Protein AF-A0A067BPJ2-F1 (afdb_monomer_lite)

Structure (mmCIF, N/CA/C/O backbone):
data_AF-A0A067BPJ2-F1
#
_entry.id   AF-A0A067BPJ2-F1
#
loop_
_atom_site.group_PDB
_atom_site.id
_atom_site.type_symbol
_atom_site.label_atom_id
_atom_site.label_alt_id
_atom_site.label_comp_id
_atom_site.label_asym_id
_atom_site.label_entity_id
_atom_site.label_seq_id
_atom_site.pdbx_PDB_ins_code
_atom_site.Cartn_x
_atom_site.Cartn_y
_atom_site.Cartn_z
_atom_site.occupancy
_atom_site.B_iso_or_equiv
_atom_site.auth_seq_id
_atom_site.auth_comp_id
_atom_site.auth_asym_id
_atom_site.auth_atom_id
_atom_site.pdbx_PDB_model_num
ATOM 1 N N . MET A 1 1 ? -16.896 -6.925 24.422 1.00 65.56 1 MET A N 1
ATOM 2 C CA . MET A 1 1 ? -16.170 -6.504 23.205 1.00 65.56 1 MET A CA 1
ATOM 3 C C . MET A 1 1 ? -14.761 -6.100 23.603 1.00 65.56 1 MET A C 1
ATOM 5 O O . MET A 1 1 ? -14.587 -5.641 24.729 1.00 65.56 1 MET A O 1
ATOM 9 N N . ALA A 1 2 ? -13.773 -6.345 22.740 1.00 85.62 2 ALA A N 1
ATOM 10 C CA . ALA A 1 2 ? -12.389 -5.938 22.988 1.00 85.62 2 ALA A CA 1
ATOM 11 C C . ALA A 1 2 ? -12.271 -4.405 22.962 1.00 85.62 2 ALA A C 1
ATOM 13 O O . ALA A 1 2 ? -13.069 -3.739 22.304 1.00 85.62 2 ALA A O 1
ATOM 14 N N . LYS A 1 3 ? -11.310 -3.851 23.700 1.00 92.44 3 LYS A N 1
ATOM 15 C CA . LYS A 1 3 ? -11.030 -2.410 23.718 1.00 92.44 3 LYS A CA 1
ATOM 16 C C . LYS A 1 3 ? -10.079 -2.065 22.575 1.00 92.44 3 LYS A C 1
ATOM 18 O O . LYS A 1 3 ? -9.226 -2.886 22.261 1.00 92.44 3 LYS A O 1
ATOM 23 N N . LEU A 1 4 ? -10.219 -0.877 21.992 1.00 93.44 4 LEU A N 1
ATOM 24 C CA . LEU A 1 4 ? -9.221 -0.344 21.070 1.00 93.44 4 LEU A CA 1
ATOM 25 C C . LEU A 1 4 ? -8.041 0.224 21.866 1.00 93.44 4 LEU A C 1
ATO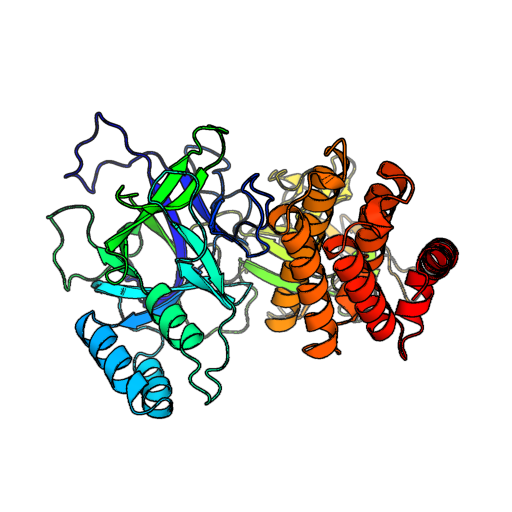M 27 O O . LEU A 1 4 ? -8.235 1.092 22.722 1.00 93.44 4 LEU A O 1
ATOM 31 N N . CYS A 1 5 ? -6.829 -0.217 21.548 1.00 93.81 5 CYS A N 1
ATOM 32 C CA . CYS A 1 5 ? -5.603 0.236 22.188 1.00 93.81 5 CYS A CA 1
ATOM 33 C C . CYS A 1 5 ? -4.574 0.766 21.179 1.00 93.81 5 CYS A C 1
ATOM 35 O O . CYS A 1 5 ? -4.564 0.420 19.998 1.00 93.81 5 CYS A O 1
ATOM 37 N N . VAL A 1 6 ? -3.652 1.596 21.669 1.00 92.06 6 VAL A N 1
ATOM 38 C CA . VAL A 1 6 ? -2.455 2.003 20.922 1.00 92.06 6 VAL A CA 1
ATOM 39 C C . VAL A 1 6 ? -1.639 0.764 20.547 1.00 92.06 6 VAL A C 1
ATOM 41 O O . VAL A 1 6 ? -1.330 -0.067 21.401 1.00 92.06 6 VAL A O 1
ATOM 44 N N . GLY A 1 7 ? -1.262 0.670 19.275 1.00 90.44 7 GLY A N 1
ATOM 45 C CA . GLY A 1 7 ? -0.545 -0.444 18.655 1.00 90.44 7 GLY A CA 1
ATOM 46 C C . GLY A 1 7 ? -1.424 -1.466 17.961 1.00 90.44 7 GLY A C 1
ATOM 47 O O . GLY A 1 7 ? -0.892 -2.264 17.191 1.00 90.44 7 GLY A O 1
ATOM 48 N N . ASP A 1 8 ? -2.734 -1.456 18.210 1.00 93.25 8 ASP A N 1
ATOM 49 C CA . ASP A 1 8 ? -3.635 -2.369 17.520 1.00 93.25 8 ASP A CA 1
ATOM 50 C C . ASP A 1 8 ? -3.660 -2.034 16.026 1.00 93.25 8 ASP A C 1
ATOM 52 O O . ASP A 1 8 ? -3.601 -0.867 15.616 1.00 93.25 8 ASP A O 1
ATOM 56 N N . LEU A 1 9 ? -3.743 -3.086 15.215 1.00 94.44 9 LEU A N 1
ATOM 57 C CA . LEU A 1 9 ? -3.986 -2.997 13.787 1.00 94.44 9 LEU A CA 1
ATOM 58 C C . LEU A 1 9 ? -5.490 -3.083 13.553 1.00 94.44 9 LEU A C 1
ATOM 60 O O . LEU A 1 9 ? -6.149 -4.037 13.981 1.00 94.44 9 LEU A O 1
ATOM 64 N N . VAL A 1 10 ? -6.026 -2.095 12.851 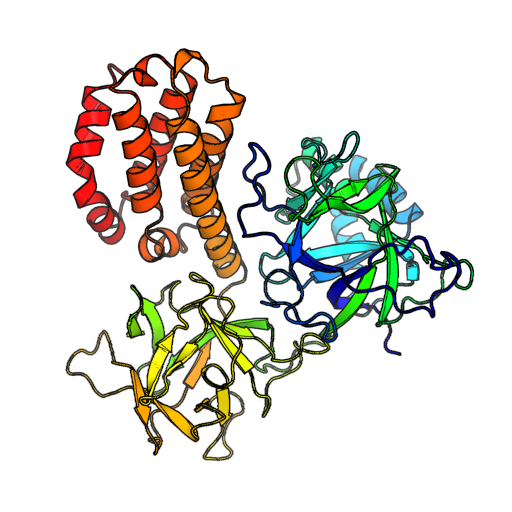1.00 95.44 10 VAL A N 1
ATOM 65 C CA . VAL A 1 10 ? -7.449 -1.951 12.568 1.00 95.44 10 VAL A CA 1
ATOM 66 C C . VAL A 1 10 ? -7.691 -1.702 11.089 1.00 95.44 10 VAL A C 1
ATOM 68 O O . VAL A 1 10 ? -6.866 -1.123 10.382 1.00 95.44 10 VAL A O 1
ATOM 71 N N . LEU A 1 11 ? -8.865 -2.126 10.645 1.00 95.44 11 LEU A N 1
ATOM 72 C CA . LEU A 1 11 ? -9.471 -1.731 9.386 1.00 95.44 11 LEU A CA 1
ATOM 73 C C . LEU A 1 11 ? -10.608 -0.756 9.702 1.00 95.44 11 LEU A C 1
ATOM 75 O O . LEU A 1 11 ? -11.270 -0.875 10.738 1.00 95.44 11 LEU A O 1
ATOM 79 N N . MET A 1 12 ? -10.863 0.192 8.807 1.00 95.00 12 MET A N 1
ATOM 80 C CA . MET A 1 12 ? -11.947 1.160 8.972 1.00 95.00 12 MET A CA 1
ATOM 81 C C . MET A 1 12 ? -12.941 1.020 7.830 1.00 95.00 12 MET A C 1
ATOM 83 O O . MET A 1 12 ? -12.583 1.247 6.679 1.00 95.00 12 MET A O 1
ATOM 87 N N . VAL A 1 13 ? -14.184 0.662 8.137 1.00 93.81 13 VAL A N 1
ATOM 88 C CA . VAL A 1 13 ? -15.243 0.489 7.137 1.00 93.81 13 VAL A CA 1
ATOM 89 C C . VAL A 1 13 ? -16.109 1.739 7.097 1.00 93.81 13 VAL A C 1
ATOM 91 O O . VAL A 1 13 ? -16.734 2.094 8.097 1.00 93.81 13 VAL A O 1
ATOM 94 N N . ALA A 1 14 ? -16.165 2.399 5.944 1.00 92.19 14 ALA A N 1
ATOM 95 C CA . ALA A 1 14 ? -17.092 3.492 5.700 1.00 92.19 14 ALA A CA 1
ATOM 96 C C . ALA A 1 14 ? -18.517 2.948 5.557 1.00 92.19 14 ALA A C 1
ATOM 98 O O . ALA A 1 14 ? -18.760 2.007 4.799 1.00 92.19 14 ALA A O 1
ATOM 99 N N . GLN A 1 15 ? -19.466 3.562 6.253 1.00 88.00 15 GLN A N 1
ATOM 100 C CA . GLN A 1 15 ? -20.883 3.220 6.190 1.00 88.00 15 GLN A CA 1
ATOM 101 C C . GLN A 1 15 ? -21.674 4.282 5.418 1.00 88.00 15 GLN A C 1
ATOM 103 O O . GLN A 1 15 ? -21.441 5.483 5.567 1.00 88.00 15 GLN A O 1
ATOM 108 N N . GLY A 1 16 ? -22.620 3.830 4.594 1.00 73.94 16 GLY A N 1
ATOM 109 C CA . GLY A 1 16 ? -23.449 4.684 3.752 1.00 73.94 16 GLY A CA 1
ATOM 110 C C . GLY A 1 16 ? -24.535 5.425 4.516 1.00 73.94 16 GLY A C 1
ATOM 111 O O . GLY A 1 16 ? -25.078 4.937 5.507 1.00 73.94 16 GLY A O 1
ATOM 112 N N . SER A 1 17 ? -24.882 6.613 4.028 1.00 64.12 17 SER A N 1
ATOM 113 C CA . SER A 1 17 ? -26.033 7.371 4.506 1.00 64.12 17 SER A CA 1
ATOM 114 C C . SER A 1 17 ? -27.289 6.931 3.752 1.00 64.12 17 SER A C 1
ATOM 116 O O . SER A 1 17 ? -27.482 7.267 2.586 1.00 64.12 17 SER A O 1
ATOM 118 N N . ASP A 1 18 ? -28.162 6.175 4.417 1.00 54.41 18 ASP A N 1
ATOM 119 C CA . ASP A 1 18 ? -29.531 5.986 3.939 1.00 54.41 18 ASP A CA 1
ATOM 120 C C . ASP A 1 18 ? -30.396 7.115 4.532 1.00 54.41 18 ASP A C 1
ATOM 122 O O . ASP A 1 18 ? -30.470 7.243 5.759 1.00 54.41 18 ASP A O 1
ATOM 126 N N . PRO A 1 19 ? -31.034 7.966 3.707 1.00 54.09 19 PRO A N 1
ATOM 127 C CA . PRO A 1 19 ? -31.885 9.055 4.188 1.00 54.09 19 PRO A CA 1
ATOM 128 C C . PRO A 1 19 ? -33.119 8.576 4.968 1.00 54.09 19 PRO A C 1
ATOM 130 O O . PRO A 1 19 ? -33.756 9.386 5.640 1.00 54.09 19 PRO A O 1
ATOM 133 N N . SER A 1 20 ? -33.472 7.290 4.888 1.00 50.31 20 SER A N 1
ATOM 134 C CA . SER A 1 20 ? -34.564 6.694 5.661 1.00 50.31 20 SER A CA 1
ATOM 135 C C . SER A 1 20 ? -34.155 6.247 7.073 1.00 50.31 20 SER A C 1
ATOM 137 O O . SER A 1 20 ? -35.021 5.869 7.862 1.00 50.31 20 SER A O 1
ATOM 139 N N . TRP A 1 21 ? -32.863 6.304 7.416 1.00 55.22 21 TRP A N 1
ATOM 140 C CA . TRP A 1 21 ? -32.337 5.759 8.669 1.00 55.22 21 TRP A CA 1
ATOM 141 C C . TRP A 1 21 ? -32.131 6.846 9.715 1.00 55.22 21 TRP A C 1
ATOM 143 O O . TRP A 1 21 ? -31.704 7.962 9.414 1.00 55.22 21 TRP A O 1
ATOM 153 N N . SER A 1 22 ? -32.428 6.514 10.974 1.00 52.69 22 SER A N 1
ATOM 154 C CA . SER A 1 22 ? -32.279 7.464 12.070 1.00 52.69 22 SER A CA 1
ATOM 155 C C . SER A 1 22 ? -30.794 7.736 12.340 1.00 52.69 22 SER A C 1
ATOM 157 O O . SER A 1 22 ? -30.064 6.811 12.705 1.00 52.69 22 SER A O 1
ATOM 159 N N . PRO A 1 23 ? -30.332 8.999 12.273 1.00 53.16 23 PRO A N 1
ATOM 160 C CA . PRO A 1 23 ? -28.966 9.358 12.656 1.00 53.16 23 PRO A CA 1
ATOM 161 C C . PRO A 1 23 ? -28.686 9.131 14.153 1.00 53.16 23 PRO A C 1
ATOM 163 O O . PRO A 1 23 ? -27.542 9.242 14.586 1.00 53.16 23 PRO A O 1
ATOM 166 N N . GLU A 1 24 ? -29.711 8.816 14.953 1.00 51.59 24 GLU A N 1
ATOM 167 C CA . GLU A 1 24 ? -29.613 8.607 16.399 1.00 51.59 24 GLU A CA 1
ATOM 168 C C . GLU A 1 24 ? -29.514 7.126 16.812 1.00 51.59 24 GLU A C 1
ATOM 170 O O . GLU A 1 24 ? -29.456 6.841 18.005 1.00 51.59 24 GLU A O 1
ATOM 175 N N . SER A 1 25 ? -29.469 6.169 15.875 1.00 53.94 25 SER A N 1
ATOM 176 C CA . SER A 1 25 ? -29.289 4.745 16.199 1.00 53.94 25 SER A CA 1
ATOM 177 C C . SER A 1 25 ? -27.874 4.267 15.862 1.00 53.94 25 SER A C 1
ATOM 179 O O . SER A 1 25 ? -27.391 4.381 14.731 1.00 53.94 25 SER A O 1
ATOM 181 N N . SER A 1 26 ? -27.167 3.723 16.858 1.00 52.44 26 SER A N 1
ATOM 182 C CA . SER A 1 26 ? -25.920 2.968 16.653 1.00 52.44 26 SER A CA 1
ATOM 183 C C . SER A 1 26 ? -26.180 1.497 16.334 1.00 52.44 26 SER A C 1
ATOM 185 O O . SER A 1 26 ? -25.237 0.776 16.036 1.00 52.44 26 SER A O 1
ATOM 187 N N . ALA A 1 27 ? -27.436 1.060 16.457 1.00 51.19 27 ALA A N 1
ATOM 188 C CA . ALA A 1 27 ? -27.854 -0.328 16.314 1.00 51.19 27 ALA A CA 1
ATOM 189 C C . ALA A 1 27 ? -28.312 -0.673 14.890 1.00 51.19 27 ALA A C 1
ATOM 191 O O . ALA A 1 27 ? -28.360 -1.853 14.553 1.00 51.19 27 ALA A O 1
ATOM 192 N N . ASP A 1 28 ? -28.613 0.330 14.059 1.00 56.03 28 ASP A N 1
ATOM 193 C CA . ASP A 1 28 ? -29.053 0.101 12.685 1.00 56.03 28 ASP A CA 1
ATOM 194 C C . ASP A 1 28 ? -27.810 -0.109 11.792 1.00 56.03 28 ASP A C 1
ATOM 196 O O . ASP A 1 28 ? -26.973 0.797 11.681 1.00 56.03 28 ASP A O 1
ATOM 200 N N . PRO A 1 29 ? -27.634 -1.293 11.168 1.00 60.53 29 PRO A N 1
ATOM 201 C CA . PRO A 1 29 ? -26.417 -1.651 10.434 1.00 60.53 29 PRO A CA 1
ATOM 202 C C . PRO A 1 29 ? -26.345 -0.954 9.072 1.00 60.53 29 PRO A C 1
ATOM 204 O O . PRO A 1 29 ? -26.826 -1.488 8.079 1.00 60.53 29 PRO A O 1
ATOM 207 N N . HIS A 1 30 ? -25.801 0.266 9.015 1.00 71.56 30 HIS A N 1
ATOM 208 C CA . HIS A 1 30 ? -25.725 1.008 7.753 1.00 71.56 30 HIS A CA 1
ATOM 209 C C . HIS A 1 30 ? -24.949 0.197 6.709 1.00 71.56 30 HIS A C 1
ATOM 211 O O . HIS A 1 30 ? -23.934 -0.415 7.063 1.00 71.56 30 HIS A O 1
ATOM 217 N N . PRO A 1 31 ? -25.384 0.192 5.434 1.00 79.12 31 PRO A N 1
ATOM 218 C CA . PRO A 1 31 ? -24.716 -0.591 4.407 1.00 79.12 31 PRO A CA 1
ATOM 219 C C . PRO A 1 31 ? -23.260 -0.140 4.298 1.00 79.12 31 PRO A C 1
ATOM 221 O O . PRO A 1 31 ? -22.969 1.054 4.185 1.00 79.12 31 PRO A O 1
ATOM 224 N N . ALA A 1 32 ? -22.341 -1.097 4.361 1.00 86.25 32 ALA A N 1
ATOM 225 C CA . ALA A 1 32 ? -20.928 -0.819 4.194 1.00 86.25 32 ALA A CA 1
ATOM 226 C C . ALA A 1 32 ? -20.654 -0.385 2.748 1.00 86.25 32 ALA A C 1
ATOM 228 O O . ALA A 1 32 ? -21.109 -1.016 1.795 1.00 86.25 32 ALA A O 1
ATOM 229 N N . ILE A 1 33 ? -19.912 0.708 2.594 1.00 86.88 33 ILE A N 1
ATOM 230 C CA . ILE A 1 33 ? -19.487 1.231 1.295 1.00 86.88 33 ILE A CA 1
ATOM 231 C C . ILE A 1 33 ? -18.161 0.576 0.882 1.00 86.88 33 ILE A C 1
ATOM 233 O O . ILE A 1 33 ? -17.977 0.196 -0.273 1.00 86.88 33 ILE A O 1
ATOM 237 N N . GLY A 1 34 ? -17.232 0.450 1.830 1.00 90.25 34 GLY A N 1
ATOM 238 C CA . GLY A 1 34 ? -15.894 -0.087 1.601 1.00 90.25 34 GLY A CA 1
ATOM 239 C C . GLY A 1 34 ? -14.925 0.288 2.716 1.00 90.25 34 GLY A C 1
ATOM 240 O O . GLY A 1 34 ? -15.320 0.875 3.725 1.00 90.25 34 GLY A O 1
ATOM 241 N N . PHE A 1 35 ? -13.656 -0.057 2.539 1.00 93.25 35 PHE A N 1
ATOM 242 C CA . PHE A 1 35 ? -12.605 0.147 3.532 1.00 93.25 35 PHE A CA 1
ATOM 243 C C . PHE A 1 35 ? -11.804 1.417 3.250 1.00 93.25 35 PHE A C 1
ATOM 245 O O . PHE A 1 35 ? -11.485 1.696 2.098 1.00 93.25 35 PHE A O 1
ATOM 252 N N . LEU A 1 36 ? -11.430 2.164 4.292 1.00 94.94 36 LEU A N 1
ATOM 253 C CA . LEU A 1 36 ? -10.378 3.173 4.185 1.00 94.94 36 LEU A CA 1
ATOM 254 C C . LEU A 1 36 ? -9.116 2.486 3.671 1.00 94.94 36 LEU A C 1
ATOM 256 O O . LEU A 1 36 ? -8.682 1.494 4.252 1.00 94.94 36 LEU A O 1
ATOM 260 N N . ALA A 1 37 ? -8.533 3.028 2.611 1.00 92.19 37 ALA A N 1
ATOM 261 C CA . ALA A 1 37 ? -7.400 2.410 1.954 1.00 92.19 37 ALA A CA 1
ATOM 262 C C . ALA A 1 37 ? -6.368 3.444 1.508 1.00 92.19 37 ALA A C 1
ATOM 264 O O . ALA A 1 37 ? -6.714 4.540 1.055 1.00 92.19 37 ALA A O 1
ATOM 265 N N . SER A 1 38 ? -5.090 3.074 1.591 1.00 88.44 38 SER A N 1
ATOM 266 C CA . SER A 1 38 ? -4.029 3.746 0.851 1.00 88.44 38 SER A CA 1
ATOM 267 C C . SER A 1 38 ? -4.191 3.428 -0.630 1.00 88.44 38 SER A C 1
ATOM 269 O O . SER A 1 38 ? -4.006 2.292 -1.062 1.00 88.44 38 SER A O 1
ATOM 271 N N . CYS A 1 39 ? -4.594 4.418 -1.421 1.00 72.75 39 CYS A N 1
ATOM 272 C CA . CYS A 1 39 ? -4.831 4.203 -2.839 1.00 72.75 39 CYS A CA 1
ATOM 273 C C . CYS A 1 39 ? -3.508 4.177 -3.602 1.00 72.75 39 CYS A C 1
ATOM 275 O O . CYS A 1 39 ? -2.926 5.213 -3.921 1.00 72.75 39 CYS A O 1
ATOM 277 N N . GLU A 1 40 ? -3.070 2.968 -3.946 1.00 58.44 40 GLU A N 1
ATOM 278 C CA . GLU A 1 40 ? -2.072 2.739 -4.998 1.00 58.44 40 GLU A CA 1
ATOM 279 C C . GLU A 1 40 ? -2.707 2.793 -6.395 1.00 58.44 40 GLU A C 1
ATOM 281 O O . GLU A 1 40 ? -2.031 3.017 -7.402 1.00 58.44 40 GLU A O 1
ATOM 286 N N . HIS A 1 41 ? -4.030 2.619 -6.461 1.00 41.66 41 HIS A N 1
ATOM 287 C CA . HIS A 1 41 ? -4.797 2.692 -7.690 1.00 41.66 41 HIS A CA 1
ATOM 288 C C . HIS A 1 41 ? -4.974 4.136 -8.155 1.00 41.66 41 HIS A C 1
ATOM 290 O O . HIS A 1 41 ? -5.285 5.050 -7.393 1.00 41.66 41 HIS A O 1
ATOM 296 N N . ALA A 1 42 ? -4.772 4.328 -9.455 1.00 35.09 42 ALA A N 1
ATOM 297 C CA . ALA A 1 42 ? -4.790 5.623 -10.099 1.00 35.09 42 ALA A CA 1
ATOM 298 C C . ALA A 1 42 ? -6.217 6.207 -10.129 1.00 35.09 42 ALA A C 1
ATOM 300 O O . ALA A 1 42 ? -6.925 6.100 -11.134 1.00 35.09 42 ALA A O 1
ATOM 301 N N . VAL A 1 43 ? -6.628 6.897 -9.066 1.00 39.50 43 VAL A N 1
ATOM 302 C CA . VAL A 1 43 ? -7.817 7.756 -9.100 1.00 39.50 43 VAL A CA 1
ATOM 303 C C . VAL A 1 43 ? -7.599 8.858 -10.144 1.00 39.50 43 VAL A C 1
ATOM 305 O O . VAL A 1 43 ? -6.542 9.492 -10.137 1.00 39.50 43 VAL A O 1
ATOM 308 N N . PRO A 1 44 ? -8.546 9.118 -11.065 1.00 40.31 44 PRO A N 1
ATOM 309 C CA . PRO A 1 44 ? -8.501 10.230 -12.012 1.00 40.31 44 PRO A CA 1
ATOM 310 C C . P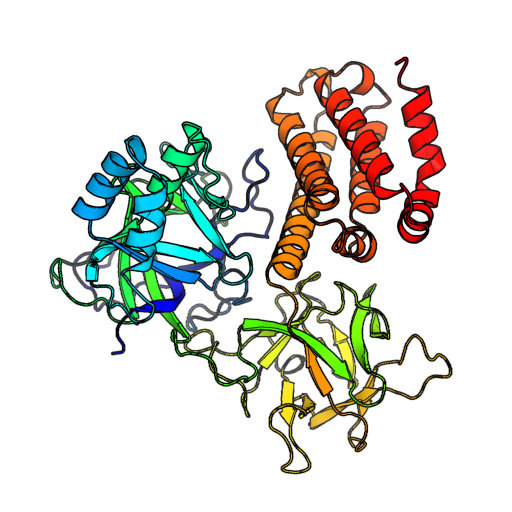RO A 1 44 ? -8.616 11.633 -11.436 1.00 40.31 44 PRO A C 1
ATOM 312 O O . PRO A 1 44 ? -9.187 12.512 -12.076 1.00 40.31 44 PRO A O 1
ATOM 315 N N . SER A 1 45 ? -8.018 11.866 -10.274 1.00 42.91 45 SER A N 1
ATOM 316 C CA . SER A 1 45 ? -7.893 13.190 -9.697 1.00 42.91 45 SER A CA 1
ATOM 317 C C . SER A 1 45 ? -6.542 13.811 -10.063 1.00 42.91 45 SER A C 1
ATOM 319 O O . SER A 1 45 ? -5.524 13.156 -10.271 1.00 42.91 45 SER A O 1
ATOM 321 N N . SER A 1 46 ? -6.599 15.116 -10.271 1.00 41.28 46 SER A N 1
ATOM 322 C CA . SER A 1 46 ? -5.613 15.971 -10.914 1.00 41.28 46 SER A CA 1
ATOM 323 C C . SER A 1 46 ? -4.299 16.113 -10.136 1.00 41.28 46 SER A C 1
ATOM 325 O O . SER A 1 46 ? -4.309 16.575 -8.996 1.00 41.28 46 SER A O 1
ATOM 327 N N . GLY A 1 47 ? -3.186 15.827 -10.818 1.00 48.69 47 GLY A N 1
ATOM 328 C CA . GLY A 1 47 ? -2.000 16.690 -10.813 1.00 48.69 47 GLY A CA 1
ATOM 329 C C . GLY A 1 47 ? -1.029 16.652 -9.632 1.00 48.69 47 GLY A C 1
ATOM 330 O O . GLY A 1 47 ? -0.219 17.569 -9.560 1.00 48.69 47 GLY A O 1
ATOM 331 N N . ILE A 1 48 ? -1.060 15.676 -8.713 1.00 47.28 48 ILE A N 1
ATOM 332 C CA . ILE A 1 48 ? -0.064 15.604 -7.622 1.00 47.28 48 ILE A CA 1
ATOM 333 C C . ILE A 1 48 ? 0.329 14.153 -7.303 1.00 47.28 48 ILE A C 1
ATOM 335 O O . ILE A 1 48 ? -0.500 13.247 -7.339 1.00 47.28 48 ILE A O 1
ATOM 339 N N . VAL A 1 49 ? 1.615 13.942 -7.003 1.00 53.62 49 VAL A N 1
ATOM 340 C CA . VAL A 1 49 ? 2.252 12.635 -6.764 1.00 53.62 49 VAL A CA 1
ATOM 341 C C . VAL A 1 49 ? 2.390 12.390 -5.259 1.00 53.62 49 VAL A C 1
ATOM 343 O O . VAL A 1 49 ? 3.487 12.277 -4.720 1.00 53.62 49 VAL A O 1
ATOM 346 N N . HIS A 1 50 ? 1.264 12.338 -4.557 1.00 65.31 50 HIS A N 1
ATOM 347 C CA . HIS A 1 50 ? 1.208 11.830 -3.188 1.00 65.31 50 HIS A CA 1
ATOM 348 C C . HIS A 1 50 ? 0.200 10.693 -3.137 1.00 65.31 50 HIS A C 1
ATOM 350 O O . HIS A 1 50 ? -0.832 10.739 -3.813 1.00 65.31 50 HIS A O 1
ATOM 356 N N . ARG A 1 51 ? 0.488 9.659 -2.342 1.00 76.25 51 ARG A N 1
ATOM 357 C CA . ARG A 1 51 ? -0.516 8.632 -2.069 1.00 76.25 51 ARG A CA 1
ATOM 358 C C . ARG A 1 51 ? -1.688 9.296 -1.365 1.00 76.25 51 ARG A C 1
ATOM 360 O O . ARG A 1 51 ? -1.506 9.965 -0.348 1.00 76.25 51 ARG A O 1
ATOM 367 N N . ALA A 1 52 ? -2.874 9.109 -1.922 1.00 82.38 52 ALA A N 1
ATOM 368 C CA . ALA A 1 52 ? -4.117 9.600 -1.355 1.00 82.38 52 ALA A CA 1
ATOM 369 C C . ALA A 1 52 ? -4.837 8.472 -0.614 1.00 82.38 52 ALA A C 1
ATOM 371 O O . ALA A 1 52 ? -4.641 7.290 -0.910 1.00 82.38 52 ALA A O 1
ATOM 372 N N . ALA A 1 53 ? -5.686 8.836 0.339 1.00 89.62 53 ALA A N 1
ATOM 373 C CA . ALA A 1 53 ? -6.657 7.905 0.885 1.00 89.62 53 ALA A CA 1
ATOM 374 C C . ALA A 1 53 ? -7.882 7.824 -0.031 1.00 89.62 53 ALA A C 1
ATOM 376 O O . ALA A 1 53 ? -8.346 8.825 -0.577 1.00 89.62 53 ALA A O 1
ATOM 377 N N . GLY A 1 54 ? -8.432 6.625 -0.158 1.00 89.31 54 GLY A N 1
ATOM 378 C CA . GLY A 1 54 ? -9.684 6.379 -0.862 1.00 89.31 54 GLY A CA 1
ATOM 379 C C . GLY A 1 54 ? -10.403 5.187 -0.258 1.00 89.31 54 GLY A C 1
ATOM 380 O O . GLY A 1 54 ? -10.110 4.790 0.874 1.00 89.31 54 GLY A O 1
ATOM 381 N N . VAL A 1 55 ? -11.365 4.648 -1.002 1.00 89.25 55 VAL A N 1
ATOM 382 C CA . VAL A 1 55 ? -12.202 3.543 -0.532 1.00 89.25 55 VAL A CA 1
ATOM 383 C C . VAL A 1 55 ? -11.938 2.283 -1.348 1.00 89.25 55 VAL A C 1
ATOM 385 O O . VAL A 1 55 ? -12.236 2.230 -2.541 1.00 89.25 55 VAL A O 1
ATOM 388 N N . GLU A 1 56 ? -11.422 1.249 -0.687 1.00 87.88 56 GLU A N 1
ATOM 389 C CA . GLU A 1 56 ? -11.317 -0.093 -1.251 1.00 87.88 56 GLU A CA 1
ATOM 390 C C . GLU A 1 56 ? -12.695 -0.762 -1.232 1.00 87.88 56 GLU A C 1
ATOM 392 O O . GLU A 1 56 ? -13.349 -0.884 -0.191 1.00 87.88 56 GLU A O 1
ATOM 397 N N . THR A 1 57 ? -13.159 -1.176 -2.409 1.00 82.94 57 THR A N 1
ATOM 398 C CA . THR A 1 57 ? -14.498 -1.747 -2.590 1.00 82.94 57 THR A CA 1
ATOM 399 C C . THR A 1 57 ? -14.620 -3.126 -1.950 1.00 82.94 57 THR A C 1
ATOM 401 O O . THR A 1 57 ? -13.696 -3.936 -2.041 1.00 82.94 57 THR A O 1
ATOM 404 N N . LEU A 1 58 ? -15.799 -3.426 -1.408 1.00 82.19 58 LEU A N 1
ATOM 405 C CA . LEU A 1 58 ? -16.138 -4.761 -0.917 1.00 82.19 58 LEU A CA 1
ATOM 406 C C . LEU A 1 58 ? -16.173 -5.780 -2.064 1.00 82.19 58 LEU A C 1
ATOM 408 O O . LEU A 1 58 ? -16.621 -5.472 -3.171 1.00 82.19 58 LEU A O 1
ATOM 412 N N . THR A 1 59 ? -15.737 -7.007 -1.788 1.00 73.94 59 THR A N 1
ATOM 413 C CA . THR A 1 59 ? -15.885 -8.139 -2.721 1.00 73.94 59 THR A CA 1
ATOM 414 C C . THR A 1 59 ? -17.338 -8.602 -2.824 1.00 73.94 59 THR A C 1
ATOM 416 O O . THR A 1 59 ? -17.796 -8.969 -3.906 1.00 73.94 59 THR A O 1
ATOM 419 N N . GLN A 1 60 ? -18.073 -8.550 -1.711 1.00 70.88 60 GLN A N 1
ATOM 420 C CA . GLN A 1 60 ? -19.490 -8.888 -1.605 1.00 70.88 60 GLN A CA 1
ATOM 421 C C . GLN A 1 60 ? -20.172 -7.901 -0.655 1.00 70.88 60 GLN A C 1
ATOM 423 O O . GLN A 1 60 ? -19.592 -7.500 0.345 1.00 70.88 60 GLN A O 1
ATOM 428 N N . THR A 1 61 ? -21.412 -7.506 -0.937 1.00 62.50 61 THR A N 1
ATOM 429 C CA . THR A 1 61 ? -22.130 -6.504 -0.124 1.00 62.50 61 THR A CA 1
ATOM 430 C C . THR A 1 61 ? -22.479 -7.013 1.282 1.00 62.50 61 THR A C 1
ATOM 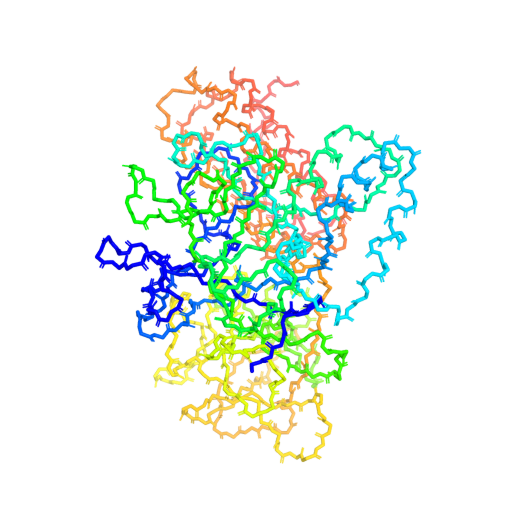432 O O . THR A 1 61 ? -22.631 -6.218 2.203 1.00 62.50 61 THR A O 1
ATOM 435 N N . GLU A 1 62 ? -22.592 -8.333 1.452 1.00 64.44 62 GLU A N 1
ATOM 436 C CA . GLU A 1 62 ? -22.978 -8.982 2.715 1.00 64.44 62 GLU A CA 1
ATOM 437 C C . GLU A 1 62 ? -21.777 -9.366 3.597 1.00 64.44 62 GLU A C 1
ATOM 439 O O . GLU A 1 62 ? -21.939 -9.564 4.801 1.00 64.44 62 GLU A O 1
ATOM 444 N N . ALA A 1 63 ? -20.570 -9.445 3.023 1.00 70.38 63 ALA A N 1
ATOM 445 C CA . ALA A 1 63 ? -19.346 -9.806 3.730 1.00 70.38 63 ALA A CA 1
ATOM 446 C C . ALA A 1 63 ? -18.379 -8.615 3.755 1.00 70.38 63 ALA A C 1
ATOM 448 O O . ALA A 1 63 ? -18.028 -8.059 2.716 1.00 70.38 63 ALA A O 1
ATOM 449 N N . LEU A 1 64 ? -17.926 -8.224 4.950 1.00 81.81 64 LEU A N 1
ATOM 450 C CA . LEU A 1 64 ? -16.931 -7.163 5.136 1.00 81.81 64 LEU A CA 1
ATOM 451 C C . LEU A 1 64 ? -15.534 -7.664 4.751 1.00 81.81 64 LEU A C 1
ATOM 453 O O . LEU A 1 64 ? -14.677 -7.847 5.610 1.00 81.81 64 LEU A O 1
ATOM 457 N N . GLU A 1 65 ? -15.324 -7.886 3.456 1.00 86.69 65 GLU A N 1
ATOM 458 C CA . GLU A 1 65 ? -14.083 -8.423 2.902 1.00 86.69 65 GLU A CA 1
ATOM 459 C C . GLU A 1 65 ? -13.581 -7.519 1.761 1.00 86.69 65 GLU A C 1
ATOM 461 O O . GLU A 1 65 ? -14.265 -7.395 0.731 1.00 86.69 65 GLU A O 1
ATOM 466 N N . PRO A 1 66 ? -12.416 -6.856 1.917 1.00 83.69 66 PRO A N 1
ATOM 467 C CA . PRO A 1 66 ? -11.805 -6.079 0.845 1.00 83.69 66 PRO A CA 1
ATOM 468 C C . PRO A 1 66 ? -11.222 -7.018 -0.218 1.00 83.69 66 PRO A C 1
ATOM 470 O O . PRO A 1 66 ? -10.999 -8.201 0.036 1.00 83.69 66 PRO A O 1
ATOM 473 N N . LYS A 1 67 ? -10.919 -6.503 -1.416 1.00 83.44 67 LYS A N 1
ATOM 474 C CA . LYS A 1 67 ? -10.217 -7.321 -2.427 1.00 83.44 67 LYS A CA 1
ATOM 475 C C . LYS A 1 67 ? -8.795 -7.662 -1.993 1.00 83.44 67 LYS A C 1
ATOM 477 O O . LYS A 1 67 ? -8.302 -8.724 -2.359 1.00 83.44 67 LYS A O 1
ATOM 482 N N . SER A 1 68 ? -8.166 -6.752 -1.252 1.00 86.50 68 SER A N 1
ATOM 483 C CA . SER A 1 68 ? -6.865 -6.909 -0.608 1.00 86.50 68 SER A CA 1
ATOM 484 C C . SER A 1 68 ? -6.868 -6.161 0.722 1.00 86.50 68 SER A C 1
ATOM 486 O O . SER A 1 68 ? -7.342 -5.026 0.813 1.00 86.50 68 SER A O 1
ATOM 488 N N . VAL A 1 69 ? -6.316 -6.785 1.762 1.00 88.94 69 VAL A N 1
ATOM 489 C CA . VAL A 1 69 ? -6.136 -6.130 3.066 1.00 88.94 69 VAL A CA 1
ATOM 490 C C . VAL A 1 69 ? -4.936 -5.187 3.076 1.00 88.94 69 VAL A C 1
ATOM 492 O O . VAL A 1 69 ? -4.929 -4.259 3.875 1.00 88.94 69 VAL A O 1
ATOM 495 N N . LEU A 1 70 ? -3.959 -5.370 2.178 1.00 88.06 70 LEU A N 1
ATOM 496 C CA . LEU A 1 70 ? -2.709 -4.603 2.164 1.00 88.06 70 LEU A CA 1
ATOM 497 C C . LEU A 1 70 ? -2.914 -3.085 2.241 1.00 88.06 70 LEU A C 1
ATOM 499 O O . LEU A 1 70 ? -2.336 -2.470 3.127 1.00 88.06 70 LEU A O 1
ATOM 503 N N . PRO A 1 71 ? -3.746 -2.441 1.406 1.00 90.12 71 PRO A N 1
ATOM 504 C CA . PRO A 1 71 ? -3.901 -0.993 1.499 1.00 90.12 71 PRO A CA 1
ATOM 505 C C . PRO A 1 71 ? -4.750 -0.546 2.703 1.00 90.12 71 PRO A C 1
ATOM 507 O O . PRO A 1 71 ? -4.832 0.650 2.976 1.00 90.12 71 PRO A O 1
ATOM 510 N N . CYS A 1 72 ? -5.417 -1.469 3.403 1.00 93.50 72 CYS A N 1
ATOM 511 C CA . CYS A 1 72 ? -6.494 -1.169 4.349 1.00 93.50 72 CYS A CA 1
ATOM 512 C C . CYS A 1 72 ? -6.081 -1.240 5.826 1.00 93.50 72 CYS A C 1
ATOM 514 O O . CYS A 1 72 ? -6.886 -0.889 6.690 1.00 93.50 72 CYS A O 1
ATOM 516 N N . VAL A 1 73 ? -4.875 -1.725 6.145 1.00 94.38 73 VAL A N 1
ATOM 517 C CA . VAL A 1 73 ? -4.449 -1.946 7.537 1.00 94.38 73 VAL A CA 1
ATOM 518 C C . VAL A 1 73 ? -3.782 -0.699 8.112 1.00 94.38 73 VAL A C 1
ATOM 520 O O . VAL A 1 73 ? -2.741 -0.242 7.632 1.00 94.38 73 VAL A O 1
ATOM 523 N N . PHE A 1 74 ? -4.346 -0.189 9.207 1.00 95.38 74 PHE A N 1
ATOM 524 C CA . PHE A 1 74 ? -3.827 0.963 9.940 1.00 95.38 74 PHE A CA 1
ATOM 525 C C . PHE A 1 74 ? -3.476 0.586 11.372 1.00 95.38 74 PHE A C 1
ATOM 527 O O . PHE A 1 74 ? -4.247 -0.071 12.065 1.00 95.38 74 PHE A O 1
ATOM 534 N N . ARG A 1 75 ? -2.325 1.055 11.844 1.00 94.06 75 ARG A N 1
ATOM 535 C CA . ARG A 1 75 ? -1.936 1.010 13.250 1.00 94.06 75 ARG A CA 1
ATOM 536 C C . ARG A 1 75 ? -2.428 2.267 13.958 1.00 94.06 75 ARG A C 1
ATOM 538 O O . ARG A 1 75 ? -2.206 3.379 13.467 1.00 94.06 75 ARG A O 1
ATOM 545 N N . VAL A 1 76 ? -3.026 2.103 15.137 1.00 94.12 76 VAL A N 1
ATOM 546 C CA . VAL A 1 76 ? -3.235 3.220 16.069 1.00 94.12 76 VAL A CA 1
ATOM 547 C C . VAL A 1 76 ? -1.895 3.549 16.715 1.00 94.12 76 VAL A C 1
ATOM 549 O O . VAL A 1 76 ? -1.482 2.915 17.677 1.00 94.12 76 VAL A O 1
ATOM 552 N N . GLU A 1 77 ? -1.182 4.516 16.156 1.00 90.19 77 GLU A N 1
ATOM 553 C CA . GLU A 1 77 ? 0.201 4.815 16.538 1.00 90.19 77 GLU A CA 1
ATOM 554 C C . GLU A 1 77 ? 0.295 5.537 17.882 1.00 90.19 77 GLU A C 1
ATOM 556 O O . GLU A 1 77 ? 1.212 5.300 18.660 1.00 90.19 77 GLU A O 1
ATOM 561 N N . ALA A 1 78 ? -0.636 6.453 18.146 1.00 87.75 78 ALA A N 1
ATOM 562 C CA . ALA A 1 78 ? -0.633 7.264 19.355 1.00 87.75 78 ALA A CA 1
ATOM 563 C C . ALA A 1 78 ? -2.037 7.782 19.676 1.00 87.75 78 ALA A C 1
ATOM 565 O O . ALA A 1 78 ? -2.876 7.917 18.781 1.00 87.75 78 ALA A O 1
ATOM 566 N N . VAL A 1 79 ? -2.262 8.121 20.950 1.00 90.44 79 VAL A N 1
ATOM 567 C CA . VAL A 1 79 ? -3.506 8.734 21.438 1.00 90.44 79 VAL A CA 1
ATOM 568 C C . VAL A 1 79 ? -3.222 9.895 22.393 1.00 90.44 79 VAL A C 1
ATOM 570 O O . VAL A 1 79 ? -2.482 9.749 23.363 1.00 90.44 79 VAL A O 1
ATOM 573 N N . LEU A 1 80 ? -3.832 11.057 22.186 1.00 88.31 80 LEU A N 1
ATOM 574 C CA . LEU A 1 80 ? -3.672 12.253 23.025 1.00 88.31 80 LEU A CA 1
ATOM 575 C C . LEU A 1 80 ? -5.029 12.871 23.371 1.00 88.31 80 LEU A C 1
ATOM 577 O O . LEU A 1 80 ? -5.997 12.705 22.636 1.00 88.31 80 LEU A O 1
ATOM 581 N N . ASN A 1 81 ? -5.110 13.591 24.492 1.00 88.12 81 ASN A N 1
ATOM 582 C CA . ASN A 1 81 ? -6.274 14.441 24.744 1.00 88.12 81 ASN A CA 1
ATOM 583 C C . ASN A 1 81 ? -6.171 15.714 23.890 1.00 88.12 81 ASN A C 1
ATOM 585 O O . ASN A 1 81 ? -5.079 16.097 23.458 1.00 88.12 81 ASN A O 1
ATOM 589 N N . LYS A 1 82 ? -7.293 16.404 23.671 1.00 84.25 82 LYS A N 1
ATOM 590 C CA . LYS A 1 82 ? -7.312 17.646 22.882 1.00 84.25 82 LYS A CA 1
ATOM 591 C C . LYS A 1 82 ? -6.438 18.728 23.507 1.00 84.25 82 LYS A C 1
ATOM 593 O O . LYS A 1 82 ? -5.701 19.403 22.791 1.00 84.25 82 LYS A O 1
ATOM 598 N N . GLU A 1 83 ? -6.484 18.873 24.834 1.00 83.44 83 GLU A N 1
ATOM 599 C CA . GLU A 1 83 ? -5.659 19.863 25.529 1.00 83.44 83 GLU A CA 1
ATOM 600 C C . GLU A 1 83 ? -4.173 19.527 25.411 1.00 83.44 83 GLU A C 1
ATOM 602 O O . GLU A 1 83 ? -3.356 20.431 25.248 1.00 83.44 83 GLU A O 1
ATOM 607 N N . ASP A 1 84 ? -3.827 18.235 25.431 1.00 80.44 84 ASP A N 1
ATOM 608 C CA . ASP A 1 84 ? -2.449 17.783 25.248 1.00 80.44 84 ASP A CA 1
ATOM 609 C C . ASP A 1 84 ? -1.945 18.108 23.840 1.00 80.44 84 ASP A C 1
ATOM 611 O O . ASP A 1 84 ? -0.806 18.531 23.711 1.00 80.44 84 ASP A O 1
ATOM 615 N N . ILE A 1 85 ? -2.775 18.005 22.794 1.00 79.19 85 ILE A N 1
ATOM 616 C CA . ILE A 1 85 ? -2.383 18.410 21.431 1.00 79.19 85 ILE A CA 1
ATOM 617 C C . ILE A 1 85 ? -2.060 19.902 21.364 1.00 79.19 85 ILE A C 1
ATOM 619 O O . ILE A 1 85 ? -1.049 20.283 20.775 1.00 79.19 85 ILE A O 1
ATOM 623 N N . VAL A 1 86 ? -2.889 20.750 21.981 1.00 79.62 86 VAL A N 1
ATOM 624 C CA . VAL A 1 86 ? -2.648 22.201 22.025 1.00 79.62 86 VAL A CA 1
ATOM 625 C C . VAL A 1 86 ? -1.407 22.514 22.859 1.00 79.62 86 VAL A C 1
ATOM 627 O O . VAL A 1 86 ? -0.573 23.318 22.441 1.00 79.62 86 VAL A O 1
ATOM 630 N N . ARG A 1 87 ? -1.247 21.864 24.020 1.00 75.44 87 ARG A N 1
ATOM 631 C CA . ARG A 1 87 ? -0.063 22.021 24.874 1.00 75.44 87 ARG A CA 1
ATOM 632 C C . ARG A 1 87 ? 1.200 21.619 24.126 1.00 75.44 87 ARG A C 1
ATOM 634 O O . ARG A 1 87 ? 2.159 22.382 24.124 1.00 75.44 87 ARG A O 1
ATOM 641 N N . VAL A 1 88 ? 1.172 20.466 23.468 1.00 72.69 88 VAL A N 1
ATOM 642 C CA . VAL A 1 88 ? 2.259 19.953 22.643 1.00 72.69 88 VAL A CA 1
ATOM 643 C C . VAL A 1 88 ? 2.568 20.912 21.500 1.00 72.69 88 VAL A C 1
ATOM 645 O O . VAL A 1 88 ? 3.734 21.219 21.288 1.00 72.69 88 VAL A O 1
ATOM 648 N N . ASP A 1 89 ? 1.575 21.433 20.778 1.00 73.44 89 ASP A N 1
ATOM 649 C CA . ASP A 1 89 ? 1.820 22.414 19.713 1.00 73.44 89 ASP A CA 1
ATOM 650 C C . ASP A 1 89 ? 2.506 23.681 20.251 1.00 73.44 89 ASP A C 1
ATOM 652 O O . ASP A 1 89 ? 3.436 24.214 19.642 1.00 73.44 89 ASP A O 1
ATOM 656 N N . LEU A 1 90 ? 2.096 24.142 21.435 1.00 72.00 90 LEU A N 1
ATOM 657 C CA . LEU A 1 90 ? 2.715 25.280 22.111 1.00 72.00 90 LEU A CA 1
ATOM 658 C C . LEU A 1 90 ? 4.132 24.962 22.611 1.00 72.00 90 LEU A C 1
ATOM 660 O O . LEU A 1 90 ? 5.033 25.777 22.425 1.00 72.00 90 LEU A O 1
ATOM 664 N N . GLN A 1 91 ? 4.366 23.787 23.197 1.00 67.62 91 GLN A N 1
ATOM 665 C CA . GLN A 1 91 ? 5.691 23.352 23.652 1.00 67.62 91 GLN A CA 1
ATOM 666 C C . GLN A 1 91 ? 6.636 23.058 22.485 1.00 67.62 91 GLN A C 1
ATOM 668 O O . GLN A 1 91 ? 7.810 23.396 22.576 1.00 67.62 91 GLN A O 1
ATOM 673 N N . ARG A 1 92 ? 6.139 22.560 21.347 1.00 63.97 92 ARG A N 1
ATOM 674 C CA . ARG A 1 92 ? 6.898 22.406 20.090 1.00 63.97 92 ARG A CA 1
ATOM 675 C C . ARG A 1 92 ? 7.458 23.723 19.571 1.00 63.97 92 ARG A C 1
ATOM 677 O O . ARG A 1 92 ? 8.477 23.727 18.880 1.00 63.97 92 ARG A O 1
ATOM 684 N N . LYS A 1 93 ? 6.817 24.850 19.894 1.00 62.16 93 LYS A N 1
ATOM 685 C CA . LYS A 1 93 ? 7.346 26.186 19.573 1.00 62.16 93 LYS A CA 1
ATOM 686 C C . LYS A 1 93 ? 8.561 26.549 20.434 1.00 62.16 93 LYS A C 1
ATOM 688 O O . LYS A 1 93 ? 9.277 27.473 20.063 1.00 62.16 93 LYS A O 1
ATOM 693 N N . LEU A 1 94 ? 8.799 25.831 21.535 1.00 59.25 94 LEU A N 1
ATOM 694 C CA . LEU A 1 94 ? 9.794 26.147 22.561 1.00 59.25 94 LEU A CA 1
ATOM 695 C C . LEU A 1 94 ? 10.913 25.088 22.685 1.00 59.25 94 LEU A C 1
ATOM 697 O O . LEU A 1 94 ? 12.067 25.480 22.821 1.00 59.25 94 LEU A O 1
ATOM 701 N N . ASP A 1 95 ? 10.614 23.783 22.605 1.00 62.94 95 ASP A N 1
ATOM 702 C CA . ASP A 1 95 ? 11.597 22.683 22.674 1.00 62.94 95 ASP A CA 1
ATOM 703 C C . ASP A 1 95 ? 11.104 21.424 21.925 1.00 62.94 95 ASP A C 1
ATOM 705 O O . ASP A 1 95 ? 10.057 20.856 22.237 1.00 62.94 95 ASP A O 1
ATOM 709 N N . SER A 1 96 ? 11.870 20.968 20.929 1.00 56.62 96 SER A N 1
ATOM 710 C CA . SER A 1 96 ? 11.535 19.809 20.087 1.00 56.62 96 SER A CA 1
ATOM 711 C C . SER A 1 96 ? 11.844 18.456 20.738 1.00 56.62 96 SER A C 1
ATOM 713 O O . SER A 1 96 ? 11.184 17.473 20.412 1.00 56.62 96 SER A O 1
ATOM 715 N N . ARG A 1 97 ? 12.795 18.385 21.681 1.00 57.31 97 ARG A N 1
ATOM 716 C CA . ARG A 1 97 ? 13.223 17.118 22.311 1.00 57.31 97 ARG A CA 1
ATOM 717 C C . ARG A 1 97 ? 12.321 16.687 23.463 1.00 57.31 97 ARG A C 1
ATOM 719 O O . ARG A 1 97 ? 12.215 15.500 23.756 1.00 57.31 97 ARG A O 1
ATOM 726 N N . ALA A 1 98 ? 11.646 17.637 24.107 1.00 54.50 98 ALA A N 1
ATOM 727 C CA . ALA A 1 98 ? 10.639 17.342 25.123 1.00 54.50 98 ALA A CA 1
ATOM 728 C C . ALA A 1 98 ? 9.442 16.559 24.540 1.00 54.50 98 ALA A C 1
ATOM 730 O O . ALA A 1 98 ? 8.890 15.691 25.214 1.00 54.50 98 ALA A O 1
ATOM 731 N N . LEU A 1 99 ? 9.104 16.806 23.268 1.00 55.09 99 LEU A N 1
ATOM 732 C CA . LEU A 1 99 ? 7.985 16.173 22.572 1.00 55.09 99 LEU A CA 1
ATOM 733 C C . LEU A 1 99 ? 8.174 14.675 22.327 1.00 55.09 99 LEU A C 1
ATOM 735 O O . LEU A 1 99 ? 7.246 13.903 22.552 1.00 55.09 99 LEU A O 1
ATOM 739 N N . GLU A 1 100 ? 9.338 14.267 21.815 1.00 55.47 100 GLU A N 1
ATOM 740 C CA . GLU A 1 100 ? 9.604 12.856 21.491 1.00 55.47 100 GLU A CA 1
ATOM 741 C C . GLU A 1 100 ? 9.455 11.983 22.740 1.00 55.47 100 GLU A C 1
ATOM 743 O O . GLU A 1 100 ? 8.873 10.901 22.687 1.00 55.47 100 GLU A O 1
ATOM 748 N N . ASN A 1 101 ? 9.878 12.518 23.886 1.00 55.91 101 ASN A N 1
ATOM 749 C CA . ASN A 1 101 ? 9.707 11.877 25.180 1.00 55.91 101 ASN A CA 1
ATOM 750 C C . ASN A 1 101 ? 8.230 11.819 25.603 1.00 55.91 101 ASN A C 1
ATOM 752 O O . ASN A 1 101 ? 7.781 10.781 26.073 1.00 55.91 101 ASN A O 1
ATOM 756 N N . GLU A 1 102 ? 7.454 12.890 25.414 1.00 54.62 102 GLU A N 1
ATOM 757 C CA . GLU A 1 102 ? 6.039 12.949 25.816 1.00 54.62 102 GLU A CA 1
ATOM 758 C C . GLU A 1 102 ? 5.126 12.077 24.932 1.00 54.62 102 GLU A C 1
ATOM 760 O O . GLU A 1 102 ? 4.212 11.422 25.433 1.00 54.62 102 GLU A O 1
ATOM 765 N N . MET A 1 103 ? 5.414 11.981 23.629 1.00 54.56 103 MET A N 1
ATOM 766 C CA . MET A 1 103 ? 4.745 11.036 22.726 1.00 54.56 103 MET A CA 1
ATOM 767 C C . MET A 1 103 ? 5.100 9.579 23.048 1.00 54.56 103 MET A C 1
ATOM 769 O O . MET A 1 103 ? 4.254 8.702 22.886 1.00 54.56 103 MET A O 1
ATOM 773 N N . ALA A 1 104 ? 6.307 9.320 23.559 1.00 53.31 104 ALA A N 1
ATOM 774 C CA . ALA A 1 104 ? 6.722 7.997 24.019 1.00 53.31 104 ALA A CA 1
ATOM 775 C C . ALA A 1 104 ? 6.071 7.571 25.355 1.00 53.31 104 ALA A C 1
ATOM 777 O O . ALA A 1 104 ? 6.113 6.390 25.699 1.00 53.31 104 ALA A O 1
ATOM 778 N N . TYR A 1 105 ? 5.446 8.490 26.109 1.00 46.56 105 TYR A N 1
ATOM 779 C CA . TYR A 1 105 ? 4.886 8.195 27.438 1.00 46.56 105 TYR A CA 1
ATOM 780 C C . TYR A 1 105 ? 3.570 7.399 27.421 1.00 46.56 105 TYR A C 1
ATOM 782 O O . TYR A 1 105 ? 3.218 6.797 28.437 1.00 46.56 105 TYR A O 1
ATOM 790 N N . LYS A 1 106 ? 2.845 7.344 26.296 1.00 61.91 106 LYS A N 1
ATOM 791 C CA . LYS A 1 106 ? 1.676 6.460 26.142 1.00 61.91 106 LYS A CA 1
ATOM 792 C C . LYS A 1 106 ? 2.078 5.226 25.348 1.00 61.91 106 LYS A C 1
ATOM 794 O O . LYS A 1 106 ? 1.942 5.180 24.131 1.00 61.91 106 LYS A O 1
ATOM 799 N N . GLY A 1 107 ? 2.626 4.251 26.069 1.00 69.12 107 GLY A N 1
ATOM 800 C CA . GLY A 1 107 ? 3.088 2.992 25.496 1.00 69.12 107 GLY A CA 1
ATOM 801 C C . GLY A 1 107 ? 1.975 2.201 24.804 1.00 69.12 107 GLY A C 1
ATOM 802 O O . GLY A 1 107 ? 0.779 2.427 25.030 1.00 69.12 107 GLY A O 1
ATOM 803 N N . TYR A 1 108 ? 2.390 1.245 23.973 1.00 78.81 108 TYR A N 1
ATOM 804 C CA . TYR A 1 108 ? 1.503 0.238 23.396 1.00 78.81 108 TYR A CA 1
ATOM 805 C C . TYR A 1 108 ? 0.598 -0.388 24.465 1.00 78.81 108 TYR A C 1
ATOM 807 O O . TYR A 1 108 ? 1.025 -0.623 25.596 1.00 78.81 108 TYR A O 1
ATOM 815 N N . GLY A 1 109 ? -0.666 -0.611 24.110 1.00 83.75 109 GLY A N 1
ATOM 816 C CA . GLY A 1 109 ? -1.703 -1.083 25.025 1.00 83.75 109 GLY A CA 1
ATOM 817 C C . GLY A 1 109 ? -2.494 0.016 25.739 1.00 83.75 109 GLY A C 1
ATOM 818 O O . GLY A 1 109 ? -3.449 -0.297 26.446 1.00 83.75 109 GLY A O 1
ATOM 819 N N . THR A 1 110 ? -2.161 1.298 25.542 1.00 89.94 110 THR A N 1
ATOM 820 C CA . THR A 1 110 ? -2.970 2.410 26.074 1.00 89.94 110 THR A CA 1
ATOM 821 C C . THR A 1 110 ? -4.363 2.423 25.439 1.00 89.94 110 THR A C 1
ATOM 823 O O . THR A 1 110 ? -4.481 2.522 24.221 1.00 89.94 110 THR A O 1
ATOM 826 N N . GLU A 1 111 ? -5.412 2.368 26.261 1.00 93.31 111 GLU A N 1
ATOM 827 C CA . GLU A 1 111 ? -6.812 2.369 25.811 1.00 93.31 111 GLU A CA 1
ATOM 828 C C . GLU A 1 111 ? -7.206 3.704 25.159 1.00 93.31 111 GLU A C 1
ATOM 830 O O . GLU A 1 111 ? -6.912 4.780 25.691 1.00 93.31 111 GLU A O 1
ATOM 835 N N . VAL A 1 112 ? -7.923 3.631 24.036 1.00 94.19 112 VAL A N 1
ATOM 836 C CA . VAL A 1 112 ? -8.497 4.792 23.347 1.00 94.19 112 VAL A CA 1
ATOM 837 C C . VAL A 1 112 ? -9.884 5.098 23.911 1.00 94.19 112 VAL A C 1
ATOM 839 O O . VAL A 1 112 ? -10.732 4.212 24.052 1.00 94.19 112 VAL A O 1
ATOM 842 N N . LYS A 1 113 ? -10.136 6.373 24.212 1.00 95.19 113 LYS A N 1
ATOM 843 C CA . LYS A 1 113 ? -11.429 6.867 24.698 1.00 95.19 113 LYS A CA 1
ATOM 844 C C . LYS A 1 113 ? -12.052 7.863 23.727 1.00 95.19 113 LYS A C 1
ATOM 846 O O . LYS A 1 113 ? -11.348 8.570 23.010 1.00 95.19 113 LYS A O 1
ATOM 851 N N . LEU A 1 114 ? -13.379 7.943 23.735 1.00 94.88 114 LEU A N 1
ATOM 852 C CA . LEU A 1 114 ? -14.121 8.954 22.987 1.00 94.88 114 LEU A CA 1
ATOM 853 C C . LEU A 1 114 ? -13.729 10.364 23.449 1.00 94.88 114 LEU A C 1
ATOM 855 O O . LEU A 1 114 ? -13.461 10.587 24.631 1.00 94.88 114 LEU A O 1
ATOM 859 N N . GLY A 1 115 ? -13.647 11.295 22.501 1.00 92.69 115 GLY A N 1
ATOM 860 C CA . GLY A 1 115 ? -13.158 12.659 22.710 1.00 92.69 115 GLY A CA 1
ATOM 861 C C . GLY A 1 115 ? -11.628 12.795 22.674 1.00 92.69 115 GLY A C 1
ATOM 862 O O . GLY A 1 115 ? -11.123 13.919 22.646 1.00 92.69 115 GLY A O 1
ATOM 863 N N . GLN A 1 116 ? -10.877 11.686 22.636 1.00 94.25 116 GLN A N 1
ATOM 864 C CA . GLN A 1 116 ? -9.429 11.709 22.413 1.00 94.25 116 GLN A CA 1
ATOM 865 C C . GLN A 1 116 ? -9.088 11.734 20.925 1.00 94.25 116 GLN A C 1
ATOM 867 O O . GLN A 1 116 ? -9.870 11.320 20.070 1.00 94.25 116 GLN A O 1
ATOM 872 N N . CYS A 1 117 ? -7.880 12.191 20.626 1.00 93.75 117 CYS A N 1
ATOM 873 C CA . CYS A 1 117 ? -7.331 12.242 19.286 1.00 93.75 117 CYS A CA 1
ATOM 874 C C . CYS A 1 117 ? -6.356 11.094 19.063 1.00 93.75 117 CYS A C 1
ATOM 876 O O . CYS A 1 117 ? -5.433 10.893 19.853 1.00 93.75 117 CYS A O 1
ATOM 878 N N . ILE A 1 118 ? -6.537 10.378 17.962 1.00 93.56 118 ILE A N 1
ATOM 879 C CA . ILE A 1 118 ? -5.657 9.302 17.520 1.00 93.56 118 ILE A CA 1
ATOM 880 C C . ILE A 1 118 ? -4.833 9.740 16.313 1.00 93.56 118 ILE A C 1
ATOM 882 O O . ILE A 1 118 ? -5.236 10.621 15.547 1.00 93.56 118 ILE A O 1
ATOM 886 N N . ARG A 1 119 ? -3.689 9.082 16.135 1.00 91.69 119 ARG A N 1
ATOM 887 C CA . ARG A 1 119 ? -2.887 9.143 14.913 1.00 91.69 119 ARG A CA 1
ATOM 888 C C . ARG A 1 119 ? -2.864 7.769 14.259 1.00 91.69 119 ARG A C 1
ATOM 890 O O . ARG A 1 119 ? -2.546 6.779 14.919 1.00 91.69 119 ARG A O 1
ATOM 897 N N . LEU A 1 120 ? -3.186 7.724 12.971 1.00 94.12 120 LEU A N 1
ATOM 898 C CA . LEU A 1 120 ? -3.237 6.493 12.186 1.00 94.12 120 LEU A CA 1
ATOM 899 C C . LEU A 1 120 ? -2.013 6.397 11.278 1.00 94.12 120 LEU A C 1
ATOM 901 O O . LEU A 1 120 ? -1.656 7.361 10.599 1.00 94.12 120 LEU A O 1
ATOM 905 N N . VAL A 1 121 ? -1.383 5.225 11.262 1.00 91.75 121 VAL A N 1
ATOM 906 C CA . VAL A 1 121 ? -0.230 4.923 10.406 1.00 91.75 121 VAL A CA 1
ATOM 907 C C . VAL A 1 121 ? -0.561 3.721 9.540 1.00 91.75 121 VAL A C 1
ATOM 909 O O . VAL A 1 121 ? -0.966 2.683 10.055 1.00 91.75 121 VAL A O 1
ATOM 912 N N . HIS A 1 122 ? -0.386 3.843 8.230 1.00 92.00 122 HIS A N 1
ATOM 913 C CA . HIS A 1 122 ? -0.549 2.723 7.314 1.00 92.00 122 HIS A CA 1
ATOM 914 C C . HIS A 1 122 ? 0.516 1.660 7.593 1.00 92.00 122 HIS A C 1
ATOM 916 O O . HIS A 1 122 ? 1.710 1.962 7.627 1.00 92.00 122 HIS A O 1
ATOM 922 N N . TYR A 1 123 ? 0.093 0.415 7.804 1.00 90.62 123 TYR A N 1
ATOM 923 C CA . TYR A 1 123 ? 0.951 -0.622 8.373 1.00 90.62 123 TYR A CA 1
ATOM 924 C C . TYR A 1 123 ? 2.155 -0.968 7.484 1.00 90.62 123 TYR A C 1
ATOM 926 O O . TYR A 1 123 ? 3.273 -1.060 7.990 1.00 90.62 123 TYR A O 1
ATOM 934 N N . HIS A 1 124 ? 1.963 -1.082 6.165 1.00 87.38 124 HIS A N 1
ATOM 935 C CA . HIS A 1 124 ? 3.023 -1.544 5.256 1.00 87.38 124 HIS A CA 1
ATOM 936 C C . HIS A 1 124 ? 3.968 -0.443 4.775 1.00 87.38 124 HIS A C 1
ATOM 938 O O . HIS A 1 124 ? 5.149 -0.702 4.562 1.00 87.38 124 HIS A O 1
ATOM 944 N N . THR A 1 125 ? 3.474 0.786 4.598 1.00 85.19 125 THR A N 1
ATOM 945 C CA . THR A 1 125 ? 4.323 1.917 4.173 1.00 85.19 125 THR A CA 1
ATOM 946 C C . THR A 1 125 ? 4.882 2.697 5.357 1.00 85.19 125 THR A C 1
ATOM 948 O O . THR A 1 125 ? 5.754 3.543 5.177 1.00 85.19 125 THR A O 1
ATOM 951 N N . ASN A 1 126 ? 4.374 2.433 6.564 1.00 85.88 126 ASN A N 1
ATOM 952 C CA . ASN A 1 126 ? 4.654 3.184 7.781 1.00 85.88 126 ASN A CA 1
ATOM 953 C C . ASN A 1 126 ? 4.391 4.696 7.641 1.00 85.88 126 ASN A C 1
ATOM 955 O O . ASN A 1 126 ? 4.933 5.485 8.408 1.00 85.88 126 ASN A O 1
ATOM 959 N N . GLN A 1 127 ? 3.572 5.111 6.670 1.00 86.00 127 GLN A N 1
ATOM 960 C CA . GLN A 1 127 ? 3.217 6.511 6.446 1.00 86.00 127 GLN A CA 1
ATOM 961 C C . GLN A 1 127 ? 2.026 6.920 7.309 1.00 86.00 127 GLN A C 1
ATOM 963 O O . GLN A 1 127 ? 1.097 6.142 7.532 1.00 86.00 127 GLN A O 1
ATOM 968 N N . VAL A 1 128 ? 2.044 8.160 7.778 1.00 88.50 128 VAL A N 1
ATOM 969 C CA . VAL A 1 128 ? 1.002 8.747 8.617 1.00 88.50 128 VAL A CA 1
ATOM 970 C C . VAL A 1 128 ? -0.138 9.252 7.733 1.00 88.50 128 VAL A C 1
ATOM 972 O O . VAL A 1 128 ? 0.113 9.927 6.737 1.00 88.50 128 VAL A O 1
ATOM 975 N N . LEU A 1 129 ? -1.382 8.952 8.110 1.00 92.25 129 LEU A N 1
ATOM 976 C CA . LEU A 1 129 ? -2.570 9.526 7.477 1.00 92.25 129 LEU A CA 1
ATOM 977 C C . LEU A 1 129 ? -2.699 11.007 7.868 1.00 92.25 129 LEU A C 1
ATOM 979 O O . LEU A 1 129 ? -2.756 11.321 9.059 1.00 92.25 129 LEU A O 1
ATOM 983 N N . CYS A 1 130 ? -2.775 11.911 6.893 1.00 90.31 130 CYS A N 1
ATOM 984 C CA . CYS A 1 130 ? -2.854 13.351 7.146 1.00 90.31 130 CYS A CA 1
ATOM 985 C C . CYS A 1 130 ? -3.781 14.092 6.175 1.00 90.31 130 CYS A C 1
ATOM 987 O O . CYS A 1 130 ? -4.082 13.634 5.070 1.00 90.31 130 CYS A O 1
ATOM 989 N N . ILE A 1 131 ? -4.246 15.266 6.601 1.00 90.19 131 ILE A N 1
ATOM 990 C CA . ILE A 1 131 ? -4.981 16.203 5.751 1.00 90.19 131 ILE A CA 1
ATOM 991 C C . ILE A 1 131 ? -3.980 16.971 4.893 1.00 90.19 131 ILE A C 1
ATOM 993 O O . ILE A 1 131 ? -3.148 17.709 5.412 1.00 90.19 131 ILE A O 1
ATOM 997 N N . ASN A 1 132 ? -4.101 16.854 3.574 1.00 83.81 132 ASN A N 1
ATOM 998 C CA . ASN A 1 132 ? -3.293 17.626 2.643 1.00 83.81 132 ASN A CA 1
ATOM 999 C C . ASN A 1 132 ? -4.001 18.941 2.296 1.00 83.81 132 ASN A C 1
ATOM 1001 O O . ASN A 1 132 ? -4.930 18.996 1.488 1.00 83.81 132 ASN A O 1
ATOM 1005 N N . VAL A 1 133 ? -3.533 20.016 2.919 1.00 77.75 133 VAL A N 1
ATOM 1006 C CA . VAL A 1 133 ? -4.126 21.362 2.846 1.00 77.75 133 VAL A CA 1
ATOM 1007 C C . VAL A 1 133 ? -3.824 22.078 1.534 1.00 77.75 133 VAL A C 1
ATOM 1009 O O . VAL A 1 133 ? -4.531 23.010 1.148 1.00 77.75 133 VAL A O 1
ATOM 1012 N N . ASN A 1 134 ? -2.790 21.621 0.830 1.00 74.31 134 ASN A N 1
ATOM 1013 C CA . ASN A 1 134 ? -2.397 22.159 -0.465 1.00 74.31 134 ASN A CA 1
ATOM 1014 C C . ASN A 1 134 ? -3.284 21.610 -1.591 1.00 74.31 134 ASN A C 1
ATOM 1016 O O . ASN A 1 134 ? -3.240 22.111 -2.715 1.00 74.31 134 ASN A O 1
ATOM 1020 N N . GLU A 1 135 ? -4.121 20.610 -1.291 1.00 74.56 135 GLU A N 1
ATOM 1021 C CA . GLU A 1 135 ? -4.923 19.896 -2.272 1.00 74.56 135 GLU A CA 1
ATOM 1022 C C . GLU A 1 135 ? -6.414 19.958 -1.982 1.00 74.56 135 GLU A C 1
ATOM 1024 O O . GLU A 1 135 ? -6.906 19.582 -0.916 1.00 74.56 135 GLU A O 1
ATOM 1029 N N . ARG A 1 136 ? -7.173 20.364 -3.001 1.00 80.75 136 ARG A N 1
ATOM 1030 C CA . ARG A 1 136 ? -8.632 20.294 -2.954 1.00 80.75 136 ARG A CA 1
ATOM 1031 C C . ARG A 1 136 ? -9.097 18.865 -3.209 1.00 80.75 136 ARG A C 1
ATOM 1033 O O . ARG A 1 136 ? -8.627 18.206 -4.135 1.00 80.75 136 ARG A O 1
ATOM 1040 N N . GLY A 1 137 ? -10.054 18.421 -2.403 1.00 79.00 137 GLY A N 1
ATOM 1041 C CA . GLY A 1 137 ? -10.791 17.187 -2.638 1.00 79.00 137 GLY A CA 1
ATOM 1042 C C . GLY A 1 137 ? -11.770 17.314 -3.808 1.00 79.00 137 GLY A C 1
ATOM 1043 O O . GLY A 1 137 ? -11.944 18.381 -4.401 1.00 79.00 137 GLY A O 1
ATOM 1044 N N . VAL A 1 138 ? -12.439 16.209 -4.134 1.00 79.81 138 VAL A N 1
ATOM 1045 C CA . VAL A 1 138 ? -13.349 16.116 -5.292 1.00 79.81 138 VAL A CA 1
ATOM 1046 C C . VAL A 1 138 ? -14.638 16.929 -5.166 1.00 79.81 138 VAL A C 1
ATOM 1048 O O . VAL A 1 138 ? -15.296 17.210 -6.170 1.00 79.81 138 VAL A O 1
ATOM 1051 N N . LYS A 1 139 ? -15.004 17.344 -3.949 1.00 83.44 139 LYS A N 1
ATOM 1052 C CA . LYS A 1 139 ? -16.136 18.240 -3.683 1.00 83.44 139 LYS A CA 1
ATOM 1053 C C . LYS A 1 139 ? -15.641 19.637 -3.305 1.00 83.44 139 LYS A C 1
ATOM 1055 O O . LYS A 1 139 ? -14.582 19.814 -2.701 1.00 83.44 139 LYS A O 1
ATOM 1060 N N . SER A 1 140 ? -16.442 20.657 -3.608 1.00 83.94 140 SER A N 1
ATOM 1061 C CA . SER A 1 140 ? -16.152 22.036 -3.200 1.00 83.94 140 SER A CA 1
ATOM 1062 C C . SER A 1 140 ? -15.941 22.138 -1.684 1.00 83.94 140 SER A C 1
ATOM 1064 O O . SER A 1 140 ? -16.708 21.567 -0.916 1.00 83.94 140 SER A O 1
ATOM 1066 N N . PHE A 1 141 ? -14.928 22.903 -1.263 1.00 84.44 141 PHE A N 1
ATOM 1067 C CA . PHE A 1 141 ? -14.561 23.122 0.148 1.00 84.44 141 PHE A CA 1
ATOM 1068 C C . PHE A 1 141 ? -14.143 21.864 0.928 1.00 84.44 141 PHE A C 1
ATOM 1070 O O . PHE A 1 141 ? -14.160 21.880 2.162 1.00 84.44 141 PHE A O 1
ATOM 1077 N N . THR A 1 142 ? -13.742 20.807 0.220 1.00 89.56 142 THR A N 1
ATOM 1078 C CA . THR A 1 142 ? -13.089 19.633 0.810 1.00 89.56 142 THR A CA 1
ATOM 1079 C C . THR A 1 142 ? -11.588 19.655 0.529 1.00 89.56 142 THR A C 1
ATOM 1081 O O . THR A 1 142 ? -11.155 20.227 -0.477 1.00 89.56 142 THR A O 1
ATOM 1084 N N . MET A 1 143 ? -10.797 19.059 1.420 1.00 89.81 143 MET A N 1
ATOM 1085 C CA . MET A 1 143 ? -9.348 18.866 1.255 1.00 89.81 143 MET A CA 1
ATOM 1086 C C . MET A 1 143 ? -9.048 17.382 1.067 1.00 89.81 143 MET A C 1
ATOM 1088 O O . MET A 1 143 ? -9.799 16.545 1.571 1.00 89.81 143 MET A O 1
ATOM 1092 N N . LYS A 1 144 ? -7.981 17.039 0.344 1.00 87.38 144 LYS A N 1
ATOM 1093 C CA . LYS A 1 144 ? -7.601 15.629 0.193 1.00 87.38 144 LYS A CA 1
ATOM 1094 C C . LYS A 1 144 ? -7.012 15.071 1.483 1.00 87.38 144 LYS A C 1
ATOM 1096 O O . LYS A 1 144 ? -6.420 15.795 2.281 1.00 87.38 144 LYS A O 1
ATOM 1101 N N . ILE A 1 145 ? -7.146 13.763 1.646 1.00 89.69 145 ILE A N 1
ATOM 1102 C CA . ILE A 1 145 ? -6.434 12.997 2.663 1.00 89.69 145 ILE A CA 1
ATOM 1103 C C . ILE A 1 145 ? -5.307 12.242 1.972 1.00 89.69 145 ILE A C 1
ATOM 1105 O O . ILE A 1 145 ? -5.517 11.638 0.919 1.00 89.69 145 ILE A O 1
ATOM 1109 N N . GLY A 1 146 ? -4.113 12.299 2.548 1.00 87.38 146 GLY A N 1
ATOM 1110 C CA . GLY A 1 146 ? -2.915 11.692 1.994 1.00 87.38 146 GLY A CA 1
ATOM 1111 C C . GLY A 1 146 ? -2.094 10.947 3.031 1.00 87.38 146 GLY A C 1
ATOM 1112 O O . GLY A 1 146 ? -2.493 10.796 4.188 1.00 87.38 146 GLY A O 1
ATOM 1113 N N . PHE A 1 147 ? -0.943 10.471 2.571 1.00 85.50 147 PHE A N 1
ATOM 1114 C CA . PHE A 1 147 ? 0.029 9.750 3.374 1.00 85.50 147 PHE A CA 1
ATOM 1115 C C . PHE A 1 147 ? 1.377 10.453 3.321 1.00 85.50 147 PHE A C 1
ATOM 1117 O O . PHE A 1 147 ? 1.924 10.679 2.240 1.00 85.50 147 PHE A O 1
ATOM 1124 N N . GLU A 1 148 ? 1.932 10.744 4.491 1.00 80.12 148 GLU A N 1
ATOM 1125 C CA . GLU A 1 148 ? 3.250 11.357 4.627 1.00 80.12 148 GLU A CA 1
ATOM 1126 C C . GLU A 1 148 ? 4.202 10.422 5.370 1.00 80.12 148 GLU A C 1
ATOM 1128 O O . GLU A 1 148 ? 3.838 9.768 6.352 1.00 80.12 148 GLU A O 1
ATOM 1133 N N . SER A 1 149 ? 5.446 10.336 4.898 1.00 73.69 149 SER A N 1
ATOM 1134 C CA . SER A 1 149 ? 6.474 9.570 5.598 1.00 73.69 149 SER A CA 1
ATOM 1135 C C . SER A 1 149 ? 6.714 10.184 6.977 1.00 73.69 149 SER A C 1
ATOM 1137 O O . SER A 1 149 ? 6.810 11.408 7.079 1.00 73.69 149 SER A O 1
ATOM 1139 N N . PRO A 1 150 ? 6.859 9.372 8.038 1.00 63.34 150 PRO A N 1
ATOM 1140 C CA . PRO A 1 150 ? 7.236 9.868 9.347 1.00 63.34 150 PRO A CA 1
ATOM 1141 C C . PRO A 1 150 ? 8.666 10.383 9.224 1.00 63.34 150 PRO A C 1
ATOM 1143 O O . PRO A 1 150 ? 9.630 9.627 9.315 1.00 63.34 150 PRO A O 1
ATOM 1146 N N . HIS A 1 151 ? 8.827 11.667 8.924 1.00 54.22 151 HIS A N 1
ATOM 1147 C CA . HIS A 1 151 ? 10.139 12.278 8.966 1.00 54.22 151 HIS A CA 1
ATOM 1148 C C . HIS A 1 151 ? 10.650 12.128 10.396 1.00 54.22 151 HIS A C 1
ATOM 1150 O O . HIS A 1 151 ? 9.947 12.469 11.353 1.00 54.22 151 HIS A O 1
ATOM 1156 N N . THR A 1 152 ? 11.878 11.619 10.550 1.00 39.69 152 THR A N 1
ATOM 1157 C CA . THR A 1 152 ? 12.658 11.920 11.750 1.00 39.69 152 THR A CA 1
ATOM 1158 C C . THR A 1 152 ? 12.562 13.420 11.927 1.00 39.69 152 THR A C 1
ATOM 1160 O O . THR A 1 152 ? 12.916 14.165 11.009 1.00 39.69 152 THR A O 1
ATOM 1163 N N . PHE A 1 153 ? 12.011 13.833 13.062 1.00 40.31 153 PHE A N 1
ATOM 1164 C CA . PHE A 1 153 ? 11.925 15.211 13.506 1.00 40.31 153 PHE A CA 1
ATOM 1165 C C . PHE A 1 153 ? 13.351 15.767 13.624 1.00 40.31 153 PHE A C 1
ATOM 1167 O O . PHE A 1 153 ? 13.931 15.866 14.700 1.00 40.31 153 PHE A O 1
ATOM 1174 N N . ASN A 1 154 ? 13.980 16.079 12.494 1.00 33.34 154 ASN A N 1
ATOM 1175 C CA . ASN A 1 154 ? 15.320 16.620 12.493 1.00 33.34 154 ASN A CA 1
ATOM 1176 C C . ASN A 1 154 ? 15.220 18.068 12.962 1.00 33.34 154 ASN A C 1
ATOM 1178 O O . ASN A 1 154 ? 14.444 18.855 12.433 1.00 33.34 154 ASN A O 1
ATOM 1182 N N . ALA A 1 155 ? 16.016 18.358 13.990 1.00 34.91 155 ALA A N 1
ATOM 1183 C CA . ALA A 1 155 ? 16.148 19.549 14.831 1.00 34.91 155 ALA A CA 1
ATOM 1184 C C . ALA A 1 155 ? 16.080 20.958 14.186 1.00 34.91 155 ALA A C 1
ATOM 1186 O O . ALA A 1 155 ? 16.227 21.946 14.903 1.00 34.91 155 ALA A O 1
ATOM 1187 N N . ALA A 1 156 ? 15.844 21.099 12.883 1.00 35.12 156 ALA A N 1
ATOM 1188 C CA . ALA A 1 156 ? 15.526 22.364 12.235 1.00 35.12 156 ALA A CA 1
ATOM 1189 C C . ALA A 1 156 ? 14.007 22.449 12.021 1.00 35.12 156 ALA A C 1
ATOM 1191 O O . ALA A 1 156 ? 13.453 21.899 11.075 1.00 35.12 156 ALA A O 1
ATOM 1192 N N . CYS A 1 157 ? 13.318 23.119 12.943 1.00 39.66 157 CYS A N 1
ATOM 1193 C CA . CYS A 1 157 ? 11.899 23.435 12.817 1.00 39.66 157 CYS A CA 1
ATOM 1194 C C . CYS A 1 157 ? 11.650 24.424 11.667 1.00 39.66 157 CYS A C 1
ATOM 1196 O O . CYS A 1 157 ? 11.489 25.620 11.908 1.00 39.66 157 CYS A O 1
ATOM 1198 N N . ASP A 1 158 ? 11.563 23.921 10.443 1.00 45.44 158 ASP A N 1
ATOM 1199 C CA . ASP A 1 158 ? 10.920 24.629 9.343 1.00 45.44 158 ASP A CA 1
ATOM 1200 C C . ASP A 1 158 ? 9.394 24.606 9.565 1.00 45.44 158 ASP A C 1
ATOM 1202 O O . ASP A 1 158 ? 8.806 23.582 9.926 1.00 45.44 158 ASP A O 1
ATOM 1206 N N . VAL A 1 159 ? 8.742 25.763 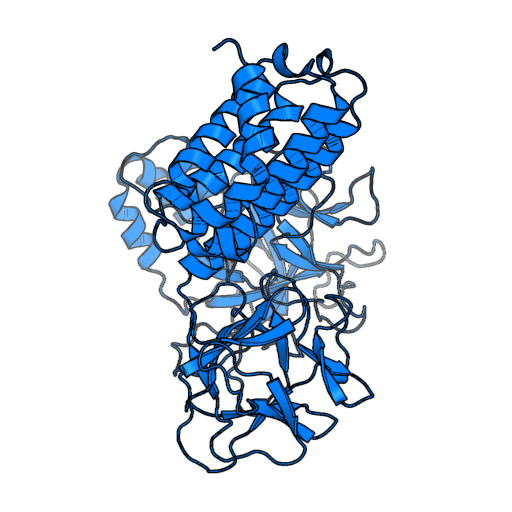9.404 1.00 48.56 159 VAL A N 1
ATOM 1207 C CA . VAL A 1 159 ? 7.289 25.971 9.607 1.00 48.56 159 VAL A CA 1
ATOM 1208 C C . VAL A 1 159 ? 6.406 24.885 8.947 1.00 48.56 159 VAL A C 1
ATOM 1210 O O . VAL A 1 159 ? 5.466 24.442 9.607 1.00 48.56 159 VAL A O 1
ATOM 1213 N N . PRO A 1 160 ? 6.721 24.360 7.744 1.00 48.06 160 PRO A N 1
ATOM 1214 C CA . PRO A 1 160 ? 5.974 23.262 7.119 1.00 48.06 160 PRO A CA 1
ATOM 1215 C C . PRO A 1 160 ? 5.871 21.978 7.962 1.00 48.06 160 PRO A C 1
ATOM 1217 O O . PRO A 1 160 ? 4.778 21.442 8.126 1.00 48.06 160 PRO A O 1
ATOM 1220 N N . ALA A 1 161 ? 6.963 21.522 8.590 1.00 49.66 161 ALA A N 1
ATOM 1221 C CA . ALA A 1 161 ? 6.960 20.299 9.408 1.00 49.66 161 ALA A CA 1
ATOM 1222 C C . ALA A 1 161 ? 6.163 20.464 10.720 1.00 49.66 161 ALA A C 1
ATOM 1224 O O . ALA A 1 161 ? 5.715 19.497 11.351 1.00 49.66 161 ALA A O 1
ATOM 1225 N N . ARG A 1 162 ? 5.976 21.714 11.167 1.00 56.44 162 ARG A N 1
ATOM 1226 C CA . ARG A 1 162 ? 5.129 22.030 12.325 1.00 56.44 162 ARG A CA 1
ATOM 1227 C C . ARG A 1 162 ? 3.661 21.837 11.989 1.00 56.44 162 ARG A C 1
ATOM 1229 O O . ARG A 1 162 ? 2.961 21.194 12.773 1.00 56.44 162 ARG A O 1
ATOM 1236 N N . GLU A 1 163 ? 3.242 22.364 10.841 1.00 60.25 163 GLU A N 1
ATOM 1237 C CA . GLU A 1 163 ? 1.865 22.299 10.365 1.00 60.25 163 GLU A CA 1
ATOM 1238 C C . GLU A 1 163 ? 1.455 20.853 10.048 1.00 60.25 163 GLU A C 1
ATOM 1240 O O . GLU A 1 163 ? 0.440 20.401 10.566 1.00 60.25 163 GLU A O 1
ATOM 1245 N N . GLN A 1 164 ? 2.295 20.077 9.368 1.00 66.25 164 GLN A N 1
ATOM 1246 C CA . GLN A 1 164 ? 1.982 18.685 9.006 1.00 66.25 164 GLN A CA 1
ATOM 1247 C C . GLN A 1 164 ? 1.636 17.781 10.202 1.00 66.25 164 GLN A C 1
ATOM 1249 O O . GLN A 1 164 ? 0.795 16.889 10.112 1.00 66.25 164 GLN A O 1
ATOM 1254 N N . TRP A 1 165 ? 2.229 18.027 11.374 1.00 74.25 165 TRP A N 1
ATOM 1255 C CA . TRP A 1 165 ? 1.945 17.220 12.564 1.00 74.25 165 TRP A CA 1
ATOM 1256 C C . TRP A 1 165 ? 0.499 17.364 13.047 1.00 74.25 165 TRP A C 1
ATOM 1258 O O . TRP A 1 165 ? -0.140 16.354 13.331 1.00 74.25 165 TRP A O 1
ATOM 1268 N N . LEU A 1 166 ? -0.036 18.589 13.126 1.00 80.25 166 LEU A N 1
ATOM 1269 C CA . LEU A 1 166 ? -1.429 18.805 13.542 1.00 80.25 166 LEU A CA 1
ATOM 1270 C C . LEU A 1 166 ? -2.418 18.232 12.519 1.00 80.25 166 LEU A C 1
ATOM 1272 O O . LEU A 1 166 ? -3.530 17.855 12.885 1.00 80.25 166 LEU A O 1
ATOM 1276 N N . ASP A 1 167 ? -2.000 18.140 11.258 1.00 86.44 167 ASP A N 1
ATOM 1277 C CA . ASP A 1 167 ? -2.826 17.653 10.152 1.00 86.44 167 ASP A CA 1
ATOM 1278 C C . ASP A 1 167 ? -3.018 16.126 10.189 1.00 86.44 167 ASP A C 1
ATOM 1280 O O . ASP A 1 167 ? -3.839 15.592 9.445 1.00 86.44 167 ASP A O 1
ATOM 1284 N N . SER A 1 168 ? -2.308 15.433 11.089 1.00 88.00 168 SER A N 1
ATOM 1285 C CA . SER A 1 168 ? -2.358 13.977 11.286 1.00 88.00 168 SER A CA 1
ATOM 1286 C C . SER A 1 168 ? -3.212 13.495 12.467 1.00 88.00 168 SER A C 1
ATOM 1288 O O . SER A 1 168 ? -3.367 12.288 12.663 1.00 88.00 168 SER A O 1
ATOM 1290 N N . TRP A 1 169 ? -3.756 14.411 13.277 1.00 91.81 169 TRP A N 1
ATOM 1291 C CA . TRP A 1 169 ? -4.542 14.053 14.462 1.00 91.81 169 TRP A CA 1
ATOM 1292 C C . TRP A 1 169 ? -6.038 14.116 14.192 1.00 91.81 169 TRP A C 1
ATOM 1294 O O . TRP A 1 169 ? -6.570 15.141 13.756 1.00 91.81 169 TRP A O 1
ATOM 1304 N N . LEU A 1 170 ? -6.722 13.021 14.523 1.00 95.38 170 LEU A N 1
ATOM 1305 C CA . LEU A 1 170 ? -8.159 12.873 14.344 1.00 95.38 170 LEU A CA 1
ATOM 1306 C C . LEU A 1 170 ? -8.814 12.523 15.676 1.00 95.38 170 LEU A C 1
ATOM 1308 O O . LEU A 1 170 ? -8.506 11.509 16.294 1.00 95.38 170 LEU A O 1
ATOM 1312 N N . GLU A 1 171 ? -9.724 13.376 16.116 1.00 95.94 171 GLU A N 1
ATOM 1313 C CA . GLU A 1 171 ? -10.580 13.152 17.269 1.00 95.94 171 GLU A CA 1
ATOM 1314 C C . GLU A 1 171 ? -11.591 12.041 16.982 1.00 95.94 171 GLU A C 1
ATOM 1316 O O . GLU A 1 171 ? -12.290 12.080 15.967 1.00 95.94 171 GLU A O 1
ATOM 1321 N N . VAL A 1 172 ? -11.698 11.082 17.901 1.00 96.00 172 VAL A N 1
ATOM 1322 C CA . VAL A 1 172 ? -12.675 9.996 17.847 1.00 96.00 172 VAL A CA 1
ATOM 1323 C C . VAL A 1 172 ? -13.960 10.439 18.541 1.00 96.00 172 VAL A C 1
ATOM 1325 O O . VAL A 1 172 ? -14.003 10.582 19.762 1.00 96.00 172 VAL A O 1
ATOM 1328 N N . GLN A 1 173 ? -15.020 10.640 17.763 1.00 93.88 173 GLN A N 1
ATOM 1329 C CA . GLN A 1 173 ? -16.326 11.085 18.250 1.00 93.88 173 GLN A CA 1
ATOM 1330 C C . GLN A 1 173 ? -17.371 9.976 18.132 1.00 93.88 173 GLN A C 1
ATOM 1332 O O . GLN A 1 173 ? -17.396 9.223 17.155 1.00 93.88 173 GLN A O 1
ATOM 1337 N N . ALA A 1 174 ? -18.290 9.911 19.096 1.00 88.38 174 ALA A N 1
ATOM 1338 C CA . ALA A 1 174 ? -19.451 9.044 18.980 1.00 88.38 174 ALA A CA 1
ATOM 1339 C C . ALA A 1 174 ? -20.414 9.593 17.910 1.00 88.38 174 ALA A C 1
ATOM 1341 O O . ALA A 1 174 ? -20.692 10.796 17.887 1.00 88.38 174 ALA A O 1
ATOM 1342 N N . PRO A 1 175 ? -20.973 8.742 17.035 1.00 79.12 175 PRO A N 1
ATOM 1343 C CA . PRO A 1 175 ? -21.978 9.170 16.071 1.00 79.12 175 PRO A CA 1
ATOM 1344 C C . PRO A 1 175 ? -23.325 9.466 16.735 1.00 79.12 175 PRO A C 1
ATOM 1346 O O . PRO A 1 175 ? -24.115 10.239 16.201 1.00 79.12 175 PRO A O 1
ATOM 1349 N N . VAL A 1 176 ? -23.571 8.877 17.908 1.00 73.19 176 VAL A N 1
ATOM 1350 C CA . VAL A 1 176 ? -24.845 8.914 18.627 1.00 73.19 176 VAL A CA 1
ATOM 1351 C C . VAL A 1 176 ? -24.621 9.381 20.064 1.00 73.19 176 VAL A C 1
ATOM 1353 O O . VAL A 1 176 ? -23.613 9.052 20.682 1.00 73.19 176 VAL A O 1
ATOM 1356 N N . LYS A 1 177 ? -25.601 10.102 20.622 1.00 69.69 177 LYS A N 1
ATOM 1357 C CA . LYS A 1 177 ? -25.575 10.692 21.976 1.00 69.69 177 LYS A CA 1
ATOM 1358 C C . LYS A 1 177 ? -25.580 9.677 23.135 1.00 69.69 177 LYS A C 1
ATOM 1360 O O . LYS A 1 177 ? -25.572 10.089 24.290 1.00 69.69 177 LYS A O 1
ATOM 1365 N N . THR A 1 178 ? -25.662 8.375 22.858 1.00 73.00 178 THR A N 1
ATOM 1366 C CA . THR A 1 178 ? -25.707 7.317 23.886 1.00 73.00 178 THR A CA 1
ATOM 1367 C C . THR A 1 178 ? -24.353 7.045 24.528 1.00 73.00 178 THR A C 1
ATOM 1369 O O . THR A 1 178 ? -24.314 6.466 25.609 1.00 73.00 178 THR A O 1
ATOM 1372 N N . LYS A 1 179 ? -23.263 7.460 23.877 1.00 81.69 179 LYS A N 1
ATOM 1373 C CA . LYS A 1 179 ? -21.908 7.428 24.427 1.00 81.69 179 LYS A CA 1
ATOM 1374 C C . LYS A 1 179 ? -21.422 8.845 24.692 1.00 81.69 179 LYS A C 1
ATOM 1376 O O . LYS A 1 179 ? -21.794 9.770 23.968 1.00 81.69 179 LYS A O 1
ATOM 1381 N N . MET A 1 180 ? -20.604 9.003 25.723 1.00 85.62 180 MET A N 1
ATOM 1382 C CA . MET A 1 180 ? -20.054 10.290 26.143 1.00 85.62 180 MET A CA 1
ATOM 1383 C C . MET A 1 180 ? -18.530 10.314 26.025 1.00 85.62 180 MET A C 1
ATOM 1385 O O . MET A 1 180 ? -17.869 9.275 26.000 1.00 85.62 180 MET A O 1
ATOM 1389 N N . ASP A 1 181 ? -17.965 11.517 25.963 1.00 88.75 181 ASP A N 1
ATOM 1390 C CA . ASP A 1 181 ? -16.516 11.706 26.018 1.00 88.75 181 ASP A CA 1
ATOM 1391 C C . ASP A 1 181 ? -15.945 11.045 27.284 1.00 88.75 181 ASP A C 1
ATOM 1393 O O . ASP A 1 181 ? -16.485 11.179 28.384 1.00 88.75 181 ASP A O 1
ATOM 1397 N N . GLY A 1 182 ? -14.845 10.310 27.124 1.00 90.06 182 GLY A N 1
ATOM 1398 C CA . GLY A 1 182 ? -14.231 9.501 28.177 1.00 90.06 182 GLY A CA 1
ATOM 1399 C C . GLY A 1 182 ? -14.670 8.033 28.206 1.00 90.06 182 GLY A C 1
ATOM 1400 O O . GLY A 1 182 ? -13.960 7.222 28.814 1.00 90.06 182 GLY A O 1
ATOM 1401 N N . ASP A 1 183 ? -15.755 7.663 27.518 1.00 92.94 183 ASP A N 1
ATOM 1402 C CA . ASP A 1 183 ? -16.123 6.258 27.332 1.00 92.94 183 ASP A CA 1
ATOM 1403 C C . ASP A 1 183 ? -15.053 5.524 26.516 1.00 92.94 183 ASP A C 1
ATOM 1405 O O . ASP A 1 183 ? -14.424 6.080 25.613 1.00 92.94 183 ASP A O 1
ATOM 1409 N N . THR A 1 184 ? -14.833 4.250 26.836 1.00 94.19 184 THR A N 1
ATOM 1410 C CA . THR A 1 184 ? -13.863 3.414 26.116 1.00 94.19 184 THR A CA 1
ATOM 1411 C C . THR A 1 184 ? -14.366 3.117 24.709 1.00 94.19 184 THR A C 1
ATOM 1413 O O . THR A 1 184 ? -15.505 2.679 24.541 1.00 94.19 184 THR A O 1
ATOM 1416 N N . VAL A 1 185 ? -13.502 3.307 23.711 1.00 93.06 185 VAL A N 1
ATOM 1417 C CA . VAL A 1 185 ? -13.777 2.881 22.338 1.00 93.06 185 VAL A CA 1
ATOM 1418 C C . VAL A 1 185 ? -13.587 1.373 22.265 1.00 93.06 185 VAL A C 1
ATOM 1420 O O . VAL A 1 185 ? -12.516 0.842 22.573 1.00 93.06 185 VAL A O 1
ATOM 1423 N N . LEU A 1 186 ? -14.645 0.670 21.887 1.00 91.94 186 LEU A N 1
ATOM 1424 C CA . LEU A 1 186 ? -14.634 -0.770 21.709 1.00 91.94 186 LEU A CA 1
ATOM 1425 C C . LEU A 1 186 ? -14.405 -1.100 20.236 1.00 91.94 186 LEU A C 1
ATOM 1427 O O . LEU A 1 186 ? -14.841 -0.393 19.332 1.00 91.94 186 LEU A O 1
ATOM 1431 N N . ILE A 1 187 ? -13.726 -2.210 19.996 1.00 86.19 187 ILE A N 1
ATOM 1432 C CA . ILE A 1 187 ? -13.643 -2.818 18.674 1.00 86.19 187 ILE A CA 1
ATOM 1433 C C . ILE A 1 187 ? -15.070 -3.129 18.190 1.00 86.19 187 ILE A C 1
ATOM 1435 O O . ILE A 1 187 ? -15.880 -3.625 18.974 1.00 86.19 187 ILE A O 1
ATOM 1439 N N . GLU A 1 188 ? -15.348 -2.851 16.912 1.00 87.56 188 GLU A N 1
ATOM 1440 C CA . GLU A 1 188 ? -16.670 -2.840 16.248 1.00 87.56 188 GLU A CA 1
ATOM 1441 C C . GLU A 1 188 ? -17.539 -1.609 16.504 1.00 87.56 188 GLU A C 1
ATOM 1443 O O . GLU A 1 188 ? -18.600 -1.485 15.885 1.00 87.56 188 GLU A O 1
ATOM 1448 N N . ASP A 1 189 ? -17.085 -0.662 17.329 1.00 89.75 189 ASP A N 1
ATOM 1449 C CA . ASP A 1 189 ? -17.761 0.624 17.436 1.00 89.75 189 ASP A CA 1
ATOM 1450 C C . ASP A 1 189 ? -17.750 1.373 16.103 1.00 89.75 189 ASP A C 1
ATOM 1452 O O . ASP A 1 189 ? -16.796 1.330 15.321 1.00 89.75 189 ASP A O 1
ATOM 1456 N N . VAL A 1 190 ? -18.830 2.118 15.886 1.00 90.62 190 VAL A N 1
ATOM 1457 C CA . VAL A 1 190 ? -18.934 3.103 14.817 1.00 90.62 190 VAL A CA 1
ATOM 1458 C C . VAL A 1 190 ? -18.556 4.463 15.385 1.00 90.62 190 VAL A C 1
ATOM 1460 O O . VAL A 1 190 ? -19.101 4.870 16.412 1.00 90.62 190 VAL A O 1
ATOM 1463 N N . VAL A 1 191 ? -17.649 5.168 14.714 1.00 93.19 191 VAL A N 1
ATOM 1464 C CA . VAL A 1 191 ? -17.108 6.466 15.136 1.00 93.19 191 VAL A CA 1
ATOM 1465 C C . VAL A 1 191 ? -17.161 7.489 14.002 1.00 93.19 191 VAL A C 1
ATOM 1467 O O . VAL A 1 191 ? -17.230 7.142 12.823 1.00 93.19 191 VAL A O 1
ATOM 1470 N N . HIS A 1 192 ? -17.109 8.768 14.358 1.00 94.75 192 HIS A N 1
ATOM 1471 C CA . HIS A 1 192 ? -16.695 9.830 13.449 1.00 94.75 192 HIS A CA 1
ATOM 1472 C C . HIS A 1 192 ? -15.243 10.195 13.750 1.00 94.75 192 HIS A C 1
ATOM 1474 O O . HIS A 1 192 ? -14.841 10.233 14.913 1.00 94.75 192 HIS A O 1
ATOM 1480 N N . LEU A 1 193 ? -14.479 10.508 12.707 1.00 96.50 193 LEU A N 1
ATOM 1481 C CA . LEU A 1 193 ? -13.137 11.059 12.842 1.00 96.50 193 LEU A CA 1
ATOM 1482 C C . LEU A 1 193 ? -13.164 12.539 12.472 1.00 96.50 193 LEU A C 1
ATOM 1484 O O . LEU A 1 193 ? -13.617 12.899 11.386 1.00 96.50 193 LEU A O 1
ATOM 1488 N N . TYR A 1 194 ? -12.703 13.391 13.381 1.00 95.75 194 TYR A N 1
ATOM 1489 C CA . TYR A 1 194 ? -12.791 14.842 13.247 1.00 95.75 194 TYR A CA 1
ATOM 1490 C C . TYR A 1 194 ? -11.433 15.512 13.441 1.00 95.75 194 TYR A C 1
ATOM 1492 O O . TYR A 1 194 ? -10.755 15.294 14.439 1.00 95.75 194 TYR A O 1
ATOM 1500 N N . SER A 1 195 ? -11.036 16.378 12.515 1.00 93.94 195 SER A N 1
ATOM 1501 C CA . SER A 1 195 ? -9.873 17.240 12.701 1.00 93.94 195 SER A CA 1
ATOM 1502 C C . SER A 1 195 ? -10.297 18.548 13.356 1.00 93.94 195 SER A C 1
ATOM 1504 O O . SER A 1 195 ? -10.937 19.393 12.727 1.00 93.94 195 SER A O 1
ATOM 1506 N N . ALA A 1 196 ? -9.890 18.737 14.613 1.00 88.94 196 ALA A N 1
ATOM 1507 C CA . ALA A 1 196 ? -10.150 19.969 15.353 1.00 88.94 196 ALA A CA 1
ATOM 1508 C C . ALA A 1 196 ? -9.459 21.189 14.731 1.00 88.94 196 ALA A C 1
ATOM 1510 O O . ALA A 1 196 ? -10.026 22.276 14.740 1.00 88.94 196 ALA A O 1
ATOM 1511 N N . ARG A 1 197 ? -8.266 21.009 14.146 1.00 88.06 197 ARG A N 1
ATOM 1512 C CA . ARG A 1 197 ? -7.532 22.096 13.487 1.00 88.06 197 ARG A CA 1
ATOM 1513 C C . ARG A 1 197 ? -8.292 22.663 12.293 1.00 88.06 197 ARG A C 1
ATOM 1515 O O . ARG A 1 197 ? -8.335 23.875 12.109 1.00 88.06 197 ARG A O 1
ATOM 1522 N N . TRP A 1 198 ? -8.822 21.778 11.457 1.00 90.50 198 TRP A N 1
ATOM 1523 C CA . TRP A 1 198 ? -9.447 22.163 10.193 1.00 90.50 198 TRP A CA 1
ATOM 1524 C C . TRP A 1 198 ? -10.959 22.314 10.290 1.00 90.50 198 TRP A C 1
ATOM 1526 O O . TRP A 1 198 ? -11.595 22.793 9.351 1.00 90.50 198 TRP A O 1
ATOM 1536 N N . GLU A 1 199 ? -11.531 21.903 11.417 1.00 93.69 199 GLU A N 1
ATOM 1537 C CA . GLU A 1 199 ? -12.966 21.830 11.649 1.00 93.69 199 GLU A CA 1
ATOM 1538 C C . GLU A 1 199 ? -13.683 21.015 10.565 1.00 93.69 199 GLU A C 1
ATOM 1540 O O . GLU A 1 199 ? -14.695 21.428 9.986 1.00 93.69 199 GLU A O 1
ATOM 1545 N N . ARG A 1 200 ? -13.103 19.863 10.219 1.00 94.81 200 ARG A N 1
ATOM 1546 C CA . ARG A 1 200 ? -13.591 18.972 9.160 1.00 94.81 200 ARG A CA 1
ATOM 1547 C C . ARG A 1 200 ? -13.583 17.523 9.619 1.00 94.81 200 ARG A C 1
ATOM 1549 O O . ARG A 1 200 ? -12.731 17.109 10.398 1.00 94.81 200 ARG A O 1
ATOM 1556 N N . TYR A 1 201 ? -14.533 16.764 9.103 1.00 95.69 201 TYR A N 1
ATOM 1557 C CA . TYR A 1 201 ? -14.669 15.331 9.305 1.00 95.69 201 TYR A CA 1
ATOM 1558 C C . TYR A 1 201 ? -13.938 14.560 8.215 1.00 95.69 201 TYR A C 1
ATOM 1560 O O . TYR A 1 201 ? -13.840 15.030 7.081 1.00 95.69 201 TYR A O 1
ATOM 1568 N N . LEU A 1 202 ? -13.463 13.367 8.563 1.00 95.75 202 LEU A N 1
ATOM 1569 C CA . LEU A 1 202 ? -13.044 12.379 7.582 1.00 95.75 202 LEU A CA 1
ATOM 1570 C C . LEU A 1 202 ? -14.290 11.827 6.883 1.00 95.75 202 LEU A C 1
ATOM 1572 O O . LEU A 1 202 ? -15.115 11.151 7.504 1.00 95.75 202 LEU A O 1
ATOM 1576 N N . ASP A 1 203 ? -14.421 12.142 5.603 1.00 92.56 203 ASP A N 1
ATOM 1577 C CA . ASP A 1 203 ? -15.619 11.919 4.805 1.00 92.56 203 ASP A CA 1
ATOM 1578 C C . ASP A 1 203 ? -15.316 11.107 3.545 1.00 92.56 203 ASP A C 1
ATOM 1580 O O . ASP A 1 203 ? -14.220 11.191 2.992 1.00 92.56 203 ASP A O 1
ATOM 1584 N N . VAL A 1 204 ? -16.306 10.353 3.072 1.00 90.38 204 VAL A N 1
ATOM 1585 C CA . VAL A 1 204 ? -16.291 9.704 1.763 1.00 90.38 204 VAL A CA 1
ATOM 1586 C C . VAL A 1 204 ? -17.095 10.551 0.785 1.00 90.38 204 VAL A C 1
ATOM 1588 O O . VAL A 1 204 ? -18.306 10.740 0.912 1.00 90.38 204 VAL A O 1
ATOM 1591 N N . ALA A 1 205 ? -16.415 11.044 -0.243 1.00 87.44 205 ALA A N 1
ATOM 1592 C CA . ALA A 1 205 ? -16.994 11.897 -1.261 1.00 87.44 205 ALA A CA 1
ATOM 1593 C C . ALA A 1 205 ? -16.959 11.227 -2.636 1.00 87.44 205 ALA A C 1
ATOM 1595 O O . ALA A 1 205 ? -15.918 10.782 -3.111 1.00 87.44 205 ALA A O 1
ATOM 1596 N N . THR A 1 206 ? -18.103 11.239 -3.317 1.00 82.56 206 THR A N 1
ATOM 1597 C CA . THR A 1 206 ? -18.185 10.950 -4.749 1.00 82.56 206 THR A CA 1
ATOM 1598 C C . THR A 1 206 ? -17.853 12.195 -5.565 1.00 82.56 206 THR A C 1
ATOM 1600 O O . THR A 1 206 ? -18.309 13.308 -5.267 1.00 82.56 206 THR A O 1
ATOM 1603 N N . SER A 1 207 ? -17.058 12.014 -6.619 1.00 68.81 207 SER A N 1
ATOM 1604 C CA . SER A 1 207 ? -16.811 13.070 -7.599 1.00 68.81 207 SER A CA 1
ATOM 1605 C C . SER A 1 207 ? -18.059 13.314 -8.447 1.00 68.81 207 SER A C 1
ATOM 1607 O O . SER A 1 207 ? -18.666 12.376 -8.957 1.00 68.81 207 SER A O 1
ATOM 1609 N N . ARG A 1 208 ? -18.404 14.586 -8.691 1.00 60.97 208 ARG A N 1
ATOM 1610 C CA . ARG A 1 208 ? -19.505 14.951 -9.610 1.00 60.97 208 ARG A CA 1
ATOM 1611 C C . ARG A 1 208 ? -19.237 14.553 -11.064 1.00 60.97 208 ARG A C 1
ATOM 1613 O O . ARG A 1 208 ? -20.161 14.531 -11.865 1.00 60.97 208 ARG A O 1
ATOM 1620 N N . LEU A 1 209 ? -17.973 14.316 -11.414 1.00 57.94 209 LEU A N 1
ATOM 1621 C CA . LEU A 1 209 ? -17.548 13.973 -12.773 1.00 57.94 209 LEU A CA 1
ATOM 1622 C C . LEU A 1 209 ? -17.436 12.456 -12.983 1.00 57.94 209 LEU A C 1
ATOM 1624 O O . LEU A 1 209 ? -17.418 12.006 -14.125 1.00 57.94 209 LEU A O 1
ATOM 1628 N N . GLN A 1 210 ? -17.330 11.679 -11.900 1.00 60.00 210 GLN A N 1
ATOM 1629 C CA . GLN A 1 210 ? -17.152 10.226 -11.916 1.00 60.00 210 GLN A CA 1
ATOM 1630 C C . GLN A 1 210 ? -17.877 9.618 -10.711 1.00 60.00 210 GLN A C 1
ATOM 1632 O O . GLN A 1 210 ? -17.291 9.438 -9.646 1.00 60.00 210 GLN A O 1
ATOM 1637 N N . GLU A 1 211 ? -19.164 9.307 -10.887 1.00 57.69 211 GLU A N 1
ATOM 1638 C CA . GLU A 1 211 ? -20.048 8.832 -9.808 1.00 57.69 211 GLU A CA 1
ATOM 1639 C C . GLU A 1 211 ? -19.615 7.488 -9.194 1.00 57.69 211 GLU A C 1
ATOM 1641 O O . GLU A 1 211 ? -20.015 7.169 -8.079 1.00 57.69 211 GLU A O 1
ATOM 1646 N N . SER A 1 212 ? -18.768 6.715 -9.881 1.00 62.88 212 SER A N 1
ATOM 1647 C CA . SER A 1 212 ? -18.303 5.400 -9.426 1.00 62.88 212 SER A CA 1
ATOM 1648 C C . SER A 1 212 ? -17.028 5.429 -8.575 1.00 62.88 212 SER A C 1
ATOM 1650 O O . SER A 1 212 ? -16.561 4.363 -8.179 1.00 62.88 212 SER A O 1
ATOM 1652 N N . ILE A 1 213 ? -16.421 6.599 -8.345 1.00 68.69 213 ILE A N 1
ATOM 1653 C CA . ILE A 1 213 ? -15.167 6.714 -7.587 1.00 68.69 213 ILE A CA 1
ATOM 1654 C C . ILE A 1 213 ? -15.419 7.417 -6.260 1.00 68.69 213 ILE A C 1
ATOM 1656 O O . ILE A 1 213 ? -15.973 8.518 -6.211 1.00 68.69 213 ILE A O 1
ATOM 1660 N N . LEU A 1 214 ? -14.991 6.746 -5.195 1.00 82.81 214 LEU A N 1
ATOM 1661 C CA . LEU A 1 214 ? -15.138 7.169 -3.814 1.00 82.81 214 LEU A CA 1
ATOM 1662 C C . LEU A 1 214 ? -13.776 7.600 -3.277 1.00 82.81 214 LEU A C 1
ATOM 1664 O O . LEU A 1 214 ? -12.891 6.769 -3.068 1.00 82.81 214 LEU A O 1
ATOM 1668 N N . ASP A 1 215 ? -13.635 8.899 -3.045 1.00 86.25 215 ASP A N 1
ATOM 1669 C CA . ASP A 1 215 ? -12.440 9.484 -2.449 1.00 86.25 215 ASP A CA 1
ATOM 1670 C C . ASP A 1 215 ? -12.661 9.765 -0.969 1.00 86.25 215 ASP A C 1
ATOM 1672 O O . ASP A 1 215 ? -13.770 10.092 -0.539 1.00 86.25 215 ASP A O 1
ATOM 1676 N N . VAL A 1 216 ? -11.582 9.686 -0.191 1.00 91.06 216 VAL A N 1
ATOM 1677 C CA . VAL A 1 216 ? -11.598 10.078 1.216 1.00 91.06 216 VAL A CA 1
ATOM 1678 C C . VAL A 1 216 ? -11.064 11.502 1.334 1.00 91.06 216 VAL A C 1
ATOM 1680 O O . VAL A 1 216 ? -9.962 11.828 0.889 1.00 91.06 216 VAL A O 1
ATOM 1683 N N . VAL A 1 217 ? -11.874 12.378 1.920 1.00 92.25 217 VAL A N 1
ATOM 1684 C CA . VAL A 1 217 ? -11.620 13.818 2.003 1.00 92.25 217 VAL A CA 1
ATOM 1685 C C . VAL A 1 217 ? -11.819 14.325 3.429 1.00 92.25 217 VAL A C 1
ATOM 1687 O O . VAL A 1 217 ? -12.525 13.722 4.230 1.00 92.25 217 VAL A O 1
ATOM 1690 N N . ALA A 1 218 ? -11.236 15.478 3.749 1.00 94.50 218 ALA A N 1
ATOM 1691 C CA . ALA A 1 218 ? -11.657 16.276 4.894 1.00 94.50 218 ALA A CA 1
ATOM 1692 C C . ALA A 1 218 ? -12.805 17.201 4.462 1.00 94.50 218 ALA A C 1
ATOM 1694 O O . ALA A 1 218 ? -12.598 18.144 3.689 1.00 94.50 218 ALA A O 1
ATOM 1695 N N . GLY A 1 219 ? -14.016 16.933 4.953 1.00 92.69 219 GLY A N 1
ATOM 1696 C CA . GLY A 1 219 ? -15.255 17.602 4.551 1.00 92.69 219 GLY A CA 1
ATOM 1697 C C . GLY A 1 219 ? -16.133 18.053 5.720 1.00 92.69 219 GLY A C 1
ATOM 1698 O O . GLY A 1 219 ? -15.767 17.947 6.887 1.00 92.69 219 GLY A O 1
ATOM 1699 N N . LYS A 1 220 ? -17.289 18.648 5.403 1.00 90.44 220 LYS A N 1
ATOM 1700 C CA . LYS A 1 220 ? -18.314 18.989 6.410 1.00 90.44 220 LYS A CA 1
ATOM 1701 C C . LYS A 1 220 ? -19.260 17.823 6.693 1.00 90.44 220 LYS A C 1
ATOM 1703 O O . LYS A 1 220 ? -19.831 17.766 7.781 1.00 90.44 220 LYS A O 1
ATOM 1708 N N . ASP A 1 221 ? -19.430 16.946 5.710 1.00 89.25 221 ASP A N 1
ATOM 1709 C CA . ASP A 1 221 ? -20.269 15.761 5.812 1.00 89.25 221 ASP A CA 1
ATOM 1710 C C . ASP A 1 221 ? -19.608 14.750 6.763 1.00 89.25 221 ASP A C 1
ATOM 1712 O O . ASP A 1 221 ? -18.384 14.706 6.887 1.00 89.25 221 ASP A O 1
ATOM 1716 N N . LYS A 1 222 ? -20.425 13.988 7.497 1.00 89.31 222 LYS A N 1
ATOM 1717 C CA . LYS A 1 222 ? -19.952 13.047 8.519 1.00 89.31 222 LYS A CA 1
ATOM 1718 C C . LYS A 1 222 ? -20.134 11.626 8.016 1.00 89.31 222 LYS A C 1
ATOM 1720 O O . LYS A 1 222 ? -21.252 11.114 8.019 1.00 89.31 222 LYS A O 1
ATOM 1725 N N . THR A 1 223 ? -19.039 10.987 7.621 1.00 90.56 223 THR A N 1
ATOM 1726 C CA . THR A 1 223 ? -19.049 9.553 7.330 1.00 90.56 223 THR A CA 1
ATOM 1727 C C . THR A 1 223 ? -18.872 8.757 8.620 1.00 90.56 223 THR A C 1
ATOM 1729 O O . THR A 1 223 ? -17.984 9.045 9.425 1.00 90.56 223 THR A O 1
ATOM 1732 N N . ARG A 1 224 ? -19.725 7.748 8.810 1.00 91.50 224 ARG A N 1
ATOM 1733 C CA . ARG A 1 224 ? -19.648 6.779 9.909 1.00 91.50 224 ARG A CA 1
ATOM 1734 C C . ARG A 1 224 ? -18.576 5.736 9.584 1.00 91.50 224 ARG A C 1
ATOM 1736 O O . ARG A 1 224 ? -18.635 5.110 8.528 1.00 91.50 224 ARG A O 1
ATOM 1743 N N . TRP A 1 225 ? -17.624 5.542 10.492 1.00 93.56 225 TRP A N 1
ATOM 1744 C CA . TRP A 1 225 ? -16.518 4.598 10.339 1.00 93.56 225 TRP A CA 1
ATOM 1745 C C . TRP A 1 225 ? -16.630 3.479 11.368 1.00 93.56 225 TRP A C 1
ATOM 1747 O O . TRP A 1 225 ? -16.501 3.727 12.564 1.00 93.56 225 TRP A O 1
ATOM 1757 N N . GLN A 1 226 ? -16.867 2.251 10.920 1.00 93.00 226 GLN A N 1
ATOM 1758 C CA . GLN A 1 226 ? -16.848 1.076 11.785 1.00 93.00 226 GLN A CA 1
ATOM 1759 C C . GLN A 1 226 ? -15.419 0.555 11.941 1.00 93.00 226 GLN A C 1
ATOM 1761 O O . GLN A 1 226 ? -14.715 0.334 10.955 1.00 93.00 226 GLN A O 1
ATOM 1766 N N . LEU A 1 227 ? -15.003 0.340 13.187 1.00 92.94 227 LEU A N 1
ATOM 1767 C CA . LEU A 1 227 ? -13.682 -0.177 13.530 1.00 92.94 227 LEU A CA 1
ATOM 1768 C C . LEU A 1 227 ? -13.686 -1.707 13.492 1.00 92.94 227 LEU A C 1
ATOM 1770 O O . LEU A 1 227 ? -14.305 -2.345 14.337 1.00 92.94 227 LEU A O 1
ATOM 1774 N N . VAL A 1 228 ? -12.975 -2.314 12.548 1.00 93.00 228 VAL A N 1
ATOM 1775 C CA . VAL A 1 228 ? -12.850 -3.775 12.446 1.00 93.00 228 VAL A CA 1
ATOM 1776 C C . VAL A 1 228 ? -11.450 -4.183 12.917 1.00 93.00 228 VAL A C 1
ATOM 1778 O O . VAL A 1 228 ? -10.465 -3.605 12.458 1.00 93.00 228 VAL A O 1
ATOM 1781 N N . PRO A 1 229 ? -11.315 -5.154 13.837 1.00 92.69 229 PRO A N 1
ATOM 1782 C CA . PRO A 1 229 ? -10.002 -5.551 14.332 1.00 92.69 229 PRO A CA 1
ATOM 1783 C C . PRO A 1 229 ? -9.246 -6.335 13.262 1.00 92.69 229 PRO A C 1
ATOM 1785 O O . PRO A 1 229 ? -9.816 -7.243 12.657 1.00 92.69 229 PRO A O 1
ATOM 1788 N N . PHE A 1 230 ? -7.958 -6.047 13.083 1.00 94.00 230 PHE A N 1
ATOM 1789 C CA . PHE A 1 230 ? -7.064 -6.855 12.252 1.00 94.00 230 PHE A CA 1
ATOM 1790 C C . PHE A 1 230 ? -6.108 -7.688 13.112 1.00 94.00 230 PHE A C 1
ATOM 1792 O O . PHE A 1 230 ? -6.057 -8.907 12.958 1.00 94.00 230 PHE A O 1
ATOM 1799 N N . ALA A 1 231 ? -5.407 -7.058 14.059 1.00 91.50 231 ALA A N 1
ATOM 1800 C CA . ALA A 1 231 ? -4.544 -7.728 15.034 1.00 91.50 231 ALA A CA 1
ATOM 1801 C C . ALA A 1 231 ? -4.353 -6.873 16.295 1.00 91.50 231 ALA A C 1
ATOM 1803 O O . ALA A 1 231 ? -4.385 -5.647 16.228 1.00 91.50 231 ALA A O 1
ATOM 1804 N N . ASN A 1 232 ? -4.093 -7.517 17.433 1.00 88.31 232 ASN A N 1
ATOM 1805 C CA . ASN A 1 232 ? -3.732 -6.820 18.670 1.00 88.31 232 ASN A CA 1
ATOM 1806 C C . ASN A 1 232 ? -2.258 -6.385 18.657 1.00 88.31 232 ASN A C 1
ATOM 1808 O O . ASN A 1 232 ? -1.417 -7.033 18.030 1.00 88.31 232 ASN A O 1
ATOM 1812 N N . HIS A 1 233 ? -1.934 -5.369 19.455 1.00 82.62 233 HIS A N 1
ATOM 1813 C CA . HIS A 1 233 ? -0.577 -4.866 19.720 1.00 82.62 233 HIS A CA 1
ATOM 1814 C C . HIS A 1 233 ? 0.378 -5.846 20.443 1.00 82.62 233 HIS A C 1
ATOM 1816 O O . HIS A 1 233 ? 1.452 -5.430 20.882 1.00 82.62 233 HIS A O 1
ATOM 1822 N N . GLU A 1 234 ? 0.006 -7.118 20.635 1.00 70.00 234 GLU A N 1
ATOM 1823 C CA . GLU A 1 234 ? 0.785 -8.057 21.450 1.00 70.00 234 GLU A CA 1
ATOM 1824 C C . GLU A 1 234 ? 2.233 -8.206 20.942 1.00 70.00 234 GLU A C 1
ATOM 1826 O O . GLU A 1 234 ? 2.440 -8.408 19.735 1.00 70.00 234 GLU A O 1
ATOM 1831 N N . PRO A 1 235 ? 3.236 -8.171 21.849 1.00 55.50 235 PRO A N 1
ATOM 1832 C CA . PRO A 1 235 ? 4.632 -8.381 21.492 1.00 55.50 235 PRO A CA 1
ATOM 1833 C C . PRO A 1 235 ? 4.771 -9.764 20.856 1.00 55.50 235 PRO A C 1
ATOM 1835 O O . PRO A 1 235 ? 4.466 -10.787 21.469 1.00 55.50 235 PRO A O 1
ATOM 1838 N N . SER A 1 236 ? 5.165 -9.795 19.584 1.00 54.59 236 SER A N 1
ATOM 1839 C CA . SER A 1 236 ? 5.092 -11.008 18.779 1.00 54.59 236 SER A CA 1
ATOM 1840 C C . SER A 1 236 ? 6.021 -12.099 19.313 1.00 54.59 236 SER A C 1
ATOM 1842 O O . SER A 1 236 ? 7.242 -11.936 19.319 1.00 54.59 236 SER A O 1
ATOM 1844 N N . VAL A 1 237 ? 5.457 -13.264 19.633 1.00 57.09 237 VAL A N 1
ATOM 1845 C CA . VAL A 1 237 ? 6.151 -14.531 19.368 1.00 57.09 237 VAL A CA 1
ATOM 1846 C C . VAL A 1 237 ? 6.406 -14.579 17.853 1.00 57.09 237 VAL A C 1
ATOM 1848 O O . VAL A 1 237 ? 5.484 -14.245 17.103 1.00 57.09 237 VAL A O 1
ATOM 1851 N N . PRO A 1 238 ? 7.614 -14.936 17.379 1.00 61.22 238 PRO A N 1
ATOM 1852 C CA . PRO A 1 238 ? 7.910 -15.009 15.952 1.00 61.22 238 PRO A CA 1
ATOM 1853 C C . PRO A 1 238 ? 7.033 -16.086 15.305 1.00 61.22 238 PRO A C 1
ATOM 1855 O O . PRO A 1 238 ? 7.307 -17.280 15.406 1.00 61.22 238 PRO A O 1
ATOM 1858 N N . ALA A 1 239 ? 5.948 -15.651 14.678 1.00 75.38 239 ALA A N 1
ATOM 1859 C CA . ALA A 1 239 ? 5.002 -16.479 13.952 1.00 75.38 239 ALA A CA 1
ATOM 1860 C C . ALA A 1 239 ? 4.588 -15.722 12.694 1.00 75.38 239 ALA A C 1
ATOM 1862 O O . ALA A 1 239 ? 4.464 -14.498 12.732 1.00 75.38 239 ALA A O 1
ATOM 1863 N N . LEU A 1 240 ? 4.373 -16.456 11.605 1.00 84.25 240 LEU A N 1
ATOM 1864 C CA . LEU A 1 240 ? 3.822 -15.888 10.384 1.00 84.25 240 LEU A CA 1
ATOM 1865 C C . LEU A 1 240 ? 2.407 -15.371 10.659 1.00 84.25 240 LEU A C 1
ATOM 1867 O O . LEU A 1 240 ? 1.612 -16.101 11.250 1.00 84.25 240 LEU A O 1
ATOM 1871 N N . ARG A 1 241 ? 2.081 -14.147 10.250 1.00 88.38 241 ARG A N 1
ATOM 1872 C CA . ARG A 1 241 ? 0.756 -13.541 10.429 1.00 88.38 241 ARG A CA 1
ATOM 1873 C C . ARG A 1 241 ? 0.125 -13.185 9.091 1.00 88.38 241 ARG A C 1
ATOM 1875 O O . ARG A 1 241 ? 0.814 -12.963 8.096 1.00 88.38 241 ARG A O 1
ATOM 1882 N N . GLY A 1 242 ? -1.203 -13.110 9.069 1.00 90.06 242 GLY A N 1
ATOM 1883 C CA . GLY A 1 242 ? -1.889 -12.500 7.934 1.00 90.06 242 GLY A CA 1
ATOM 1884 C C . GLY A 1 242 ? -1.533 -11.017 7.822 1.00 90.06 242 GLY A C 1
ATOM 1885 O O . GLY A 1 242 ? -1.330 -10.324 8.816 1.00 90.06 242 GLY A O 1
ATOM 1886 N N . GLY A 1 243 ? -1.420 -10.535 6.594 1.00 89.81 243 GLY A N 1
ATOM 1887 C CA . GLY A 1 243 ? -0.894 -9.218 6.260 1.00 89.81 243 GLY A CA 1
ATOM 1888 C C . GLY A 1 243 ? 0.631 -9.167 6.131 1.00 89.81 243 GLY A C 1
ATOM 1889 O O . GLY A 1 243 ? 1.129 -8.222 5.530 1.00 89.81 243 GLY A O 1
ATOM 1890 N N . ASP A 1 244 ? 1.399 -10.146 6.617 1.00 91.56 244 ASP A N 1
ATOM 1891 C CA . ASP A 1 244 ? 2.861 -10.080 6.508 1.00 91.56 244 ASP A CA 1
ATOM 1892 C C . ASP A 1 244 ? 3.318 -10.057 5.040 1.00 91.56 244 ASP A C 1
ATOM 1894 O O . ASP A 1 244 ? 2.836 -10.826 4.206 1.00 91.56 244 ASP A O 1
ATOM 1898 N N . ILE A 1 245 ? 4.294 -9.194 4.740 1.00 94.31 245 ILE A N 1
ATOM 1899 C CA . ILE A 1 245 ? 5.022 -9.179 3.466 1.00 94.31 245 ILE A CA 1
ATOM 1900 C C . ILE A 1 245 ? 6.373 -9.843 3.695 1.00 94.31 245 ILE A C 1
ATOM 1902 O O . ILE A 1 245 ? 7.124 -9.420 4.571 1.00 94.31 245 ILE A O 1
ATOM 1906 N N . LEU A 1 246 ? 6.690 -10.876 2.917 1.00 94.62 246 LEU A N 1
ATOM 1907 C CA . LEU A 1 246 ? 7.859 -11.719 3.146 1.00 94.62 246 LEU A CA 1
ATOM 1908 C C . LEU A 1 246 ? 8.378 -12.398 1.877 1.00 94.62 246 LEU A C 1
ATOM 1910 O O . LEU A 1 246 ? 7.761 -12.346 0.814 1.00 94.62 246 LEU A O 1
ATOM 1914 N N . ARG A 1 247 ? 9.523 -13.068 2.017 1.00 95.50 247 ARG A N 1
ATOM 1915 C CA . ARG A 1 247 ? 10.092 -13.979 1.018 1.00 95.50 247 ARG A CA 1
ATOM 1916 C C . ARG A 1 247 ? 9.928 -15.420 1.470 1.00 95.50 247 ARG A C 1
ATOM 1918 O O . ARG A 1 247 ? 10.291 -15.747 2.600 1.00 95.50 247 ARG A O 1
ATOM 1925 N N . PHE A 1 248 ? 9.452 -16.280 0.576 1.00 94.19 248 PHE A N 1
ATOM 1926 C CA . PHE A 1 248 ? 9.469 -17.727 0.784 1.00 94.19 248 PHE A CA 1
ATOM 1927 C C . PHE A 1 248 ? 10.808 -18.280 0.302 1.00 94.19 248 PHE A C 1
ATOM 1929 O O . PHE A 1 248 ? 11.072 -18.305 -0.898 1.00 94.19 248 PHE A O 1
ATOM 1936 N N . CYS A 1 249 ? 11.655 -18.693 1.241 1.00 93.31 249 CYS A N 1
ATOM 1937 C CA . CYS A 1 249 ? 12.984 -19.240 0.993 1.00 93.31 249 CYS A CA 1
ATOM 1938 C C . CYS A 1 249 ? 12.924 -20.767 1.029 1.00 93.31 249 CYS A C 1
ATOM 1940 O O . CYS A 1 249 ? 12.547 -21.346 2.047 1.00 93.31 249 CYS A O 1
ATOM 1942 N N . HIS A 1 250 ? 13.325 -21.417 -0.052 1.00 92.44 250 HIS A N 1
ATOM 1943 C CA . HIS A 1 250 ? 13.540 -22.853 -0.099 1.00 92.44 250 HIS A CA 1
ATOM 1944 C C . HIS A 1 250 ? 14.780 -23.216 0.732 1.00 92.44 250 HIS A C 1
ATOM 1946 O O . HIS A 1 250 ? 15.856 -22.673 0.502 1.00 92.44 250 HIS A O 1
ATOM 1952 N N . VAL A 1 251 ? 14.632 -24.100 1.720 1.00 90.50 251 VAL A N 1
ATOM 1953 C CA . VAL A 1 251 ? 15.652 -24.339 2.757 1.00 90.50 251 VAL A CA 1
ATOM 1954 C C . VAL A 1 251 ? 16.906 -25.006 2.200 1.00 90.50 251 VAL A C 1
ATOM 1956 O O . VAL A 1 251 ? 18.005 -24.607 2.553 1.00 90.50 251 VAL A O 1
ATOM 1959 N N . GLU A 1 252 ? 16.768 -26.011 1.332 1.00 88.62 252 GLU A N 1
ATOM 1960 C CA . GLU A 1 252 ? 17.934 -26.753 0.829 1.00 88.62 252 GLU A CA 1
ATOM 1961 C C . GLU A 1 252 ? 18.806 -25.900 -0.103 1.00 88.62 252 GLU A C 1
ATOM 1963 O O . GLU A 1 252 ? 20.031 -25.953 -0.030 1.00 88.62 252 GLU A O 1
ATOM 1968 N N . SER A 1 253 ? 18.178 -25.109 -0.975 1.00 88.38 253 SER A N 1
ATOM 1969 C CA . SER A 1 253 ? 18.891 -24.327 -1.992 1.00 88.38 253 SER A CA 1
ATOM 1970 C C . SER A 1 253 ? 19.132 -22.873 -1.593 1.00 88.38 253 SER A C 1
ATOM 1972 O O . SER A 1 253 ? 19.853 -22.171 -2.295 1.00 88.38 253 SER A O 1
ATOM 1974 N N . GLU A 1 254 ? 18.503 -22.388 -0.520 1.00 90.69 254 GLU A N 1
ATOM 1975 C CA . GLU A 1 254 ? 18.501 -20.977 -0.103 1.00 90.69 254 GLU A CA 1
ATOM 1976 C C . GLU A 1 254 ? 17.928 -20.005 -1.159 1.00 90.69 254 GLU A C 1
ATOM 1978 O O . GLU A 1 254 ? 18.105 -18.790 -1.078 1.00 90.69 254 GLU A O 1
ATOM 1983 N N . HIS A 1 255 ? 17.200 -20.534 -2.148 1.00 93.12 255 HIS A N 1
ATOM 1984 C CA . HIS A 1 255 ? 16.555 -19.744 -3.195 1.00 93.12 255 HIS A CA 1
ATOM 1985 C C . HIS A 1 255 ? 15.211 -19.177 -2.733 1.00 93.12 255 HIS A C 1
ATOM 1987 O O . HIS A 1 255 ? 14.524 -19.778 -1.912 1.00 93.12 255 HIS A O 1
ATOM 1993 N N . VAL A 1 256 ? 14.785 -18.054 -3.304 1.00 94.62 256 VAL A N 1
ATOM 1994 C CA . VAL A 1 256 ? 13.513 -17.392 -2.987 1.00 94.62 256 VAL A CA 1
ATOM 1995 C C . VAL A 1 256 ? 12.482 -17.567 -4.097 1.00 94.62 256 VAL A C 1
ATOM 1997 O O . VAL A 1 256 ? 12.833 -17.556 -5.273 1.00 94.62 256 VAL A O 1
ATOM 2000 N N . LEU A 1 257 ? 11.209 -17.709 -3.722 1.00 94.88 257 LEU A N 1
ATOM 2001 C CA . LEU A 1 257 ? 10.073 -17.726 -4.648 1.00 94.88 257 LEU A CA 1
ATOM 2002 C C . LEU A 1 257 ? 9.925 -16.363 -5.332 1.00 94.88 257 LEU A C 1
ATOM 2004 O O . LEU A 1 257 ? 9.512 -15.399 -4.692 1.00 94.88 257 LEU A O 1
ATOM 2008 N N . GLU A 1 258 ? 10.211 -16.300 -6.627 1.00 94.38 258 GLU A N 1
ATOM 2009 C CA . GLU A 1 258 ? 10.134 -15.102 -7.465 1.00 94.38 258 GLU A CA 1
ATOM 2010 C C . GLU A 1 258 ? 9.052 -15.240 -8.545 1.00 94.38 258 GLU A C 1
ATOM 2012 O O . GLU A 1 258 ? 8.850 -16.318 -9.112 1.00 94.38 258 GLU A O 1
ATOM 2017 N N . LEU A 1 259 ? 8.388 -14.121 -8.856 1.00 93.31 259 LEU A N 1
ATOM 2018 C CA . LEU A 1 259 ? 7.598 -13.941 -10.073 1.00 93.31 259 LEU A CA 1
ATOM 2019 C C . LEU A 1 259 ? 8.262 -12.901 -10.985 1.00 93.31 259 LEU A C 1
ATOM 2021 O O . LEU A 1 259 ? 8.136 -11.699 -10.756 1.00 93.31 259 LEU A O 1
ATOM 2025 N N . ALA A 1 260 ? 8.891 -13.344 -12.072 1.00 88.44 260 ALA A N 1
ATOM 2026 C CA . ALA A 1 260 ? 9.497 -12.455 -13.063 1.00 88.44 260 ALA A CA 1
ATOM 2027 C C . ALA A 1 260 ? 8.880 -12.694 -14.445 1.00 88.44 260 ALA A C 1
ATOM 2029 O O . ALA A 1 260 ? 8.889 -13.811 -14.950 1.00 88.44 260 ALA A O 1
ATOM 2030 N N . SER A 1 261 ? 8.354 -11.640 -15.081 1.00 84.75 261 SER A N 1
ATOM 2031 C CA . SER A 1 261 ? 7.719 -11.725 -16.413 1.00 84.75 261 SER A CA 1
ATOM 2032 C C . SER A 1 261 ? 6.645 -12.824 -16.516 1.00 84.75 261 SER A C 1
ATOM 2034 O O . SER A 1 261 ? 6.610 -13.574 -17.487 1.00 84.75 261 SER A O 1
ATOM 2036 N N . ASP A 1 262 ? 5.796 -12.935 -15.488 1.00 84.69 262 ASP A N 1
ATOM 2037 C CA . ASP A 1 262 ? 4.761 -13.973 -15.336 1.00 84.69 262 ASP A CA 1
ATOM 2038 C C . ASP A 1 262 ? 5.284 -15.427 -15.235 1.00 84.69 262 ASP A C 1
ATOM 2040 O O . ASP A 1 262 ? 4.503 -16.378 -15.300 1.00 84.69 262 ASP A O 1
ATOM 2044 N N . VAL A 1 263 ? 6.588 -15.615 -15.007 1.00 87.94 263 VAL A N 1
ATOM 2045 C CA . VAL A 1 263 ? 7.215 -16.921 -14.755 1.00 87.94 263 VAL A CA 1
ATOM 2046 C C . VAL A 1 263 ? 7.525 -17.073 -13.267 1.00 87.94 263 VAL A C 1
ATOM 2048 O O . VAL A 1 263 ? 8.180 -16.218 -12.669 1.00 87.94 263 VAL A O 1
ATOM 2051 N N . LEU A 1 264 ? 7.059 -18.177 -12.676 1.00 91.56 264 LEU A N 1
ATOM 2052 C CA . LEU A 1 264 ? 7.330 -18.550 -11.287 1.00 91.56 264 LEU A CA 1
ATOM 2053 C C . LEU A 1 264 ? 8.562 -19.447 -11.204 1.00 91.56 264 LEU A C 1
ATOM 2055 O O . LEU A 1 264 ? 8.614 -20.502 -11.840 1.00 91.56 264 LEU A O 1
ATOM 2059 N N . ALA A 1 265 ? 9.526 -19.052 -10.382 1.00 91.69 265 ALA A N 1
ATOM 2060 C CA . ALA A 1 265 ? 10.737 -19.824 -10.148 1.00 91.69 265 ALA A CA 1
ATOM 2061 C C . ALA A 1 265 ? 11.274 -19.600 -8.733 1.00 91.69 265 ALA A C 1
ATOM 2063 O O . ALA A 1 265 ? 10.893 -18.666 -8.031 1.00 91.69 265 ALA A O 1
ATOM 2064 N N . LEU A 1 266 ? 12.185 -20.472 -8.322 1.00 92.06 266 LEU A N 1
ATOM 2065 C CA . LEU A 1 266 ? 13.072 -20.243 -7.194 1.00 92.06 266 LEU A CA 1
ATOM 2066 C C . LEU A 1 266 ? 14.375 -19.644 -7.728 1.00 92.06 266 LEU A C 1
ATOM 2068 O O . LEU A 1 266 ? 14.987 -20.219 -8.624 1.00 92.06 266 LEU A O 1
ATOM 2072 N N . THR A 1 267 ? 14.810 -18.512 -7.181 1.00 92.06 267 THR A N 1
ATOM 2073 C CA . THR A 1 267 ? 16.024 -17.794 -7.608 1.00 92.06 267 THR A CA 1
ATOM 2074 C C . THR A 1 267 ? 17.015 -17.640 -6.460 1.00 92.06 267 THR A C 1
ATOM 2076 O O . THR A 1 267 ? 16.621 -17.436 -5.313 1.00 92.06 267 THR A O 1
ATOM 2079 N N . SER A 1 268 ? 18.312 -17.707 -6.744 1.00 89.38 268 SER A N 1
ATOM 2080 C CA . SER A 1 268 ? 19.371 -17.479 -5.744 1.00 89.38 268 SER A CA 1
ATOM 2081 C C . SER A 1 268 ? 19.542 -15.999 -5.372 1.00 89.38 268 SER A C 1
ATOM 2083 O O . SER A 1 268 ? 20.254 -15.659 -4.425 1.00 89.38 268 SER A O 1
ATOM 2085 N N . ARG A 1 269 ? 18.907 -15.088 -6.120 1.00 86.94 269 ARG A N 1
ATOM 2086 C CA . ARG A 1 269 ? 19.082 -13.643 -5.972 1.00 86.94 269 ARG A CA 1
ATOM 2087 C C . ARG A 1 269 ? 18.072 -13.038 -4.998 1.00 86.94 269 ARG A C 1
ATOM 2089 O O . ARG A 1 269 ? 16.877 -13.304 -5.067 1.00 86.94 269 ARG A O 1
ATOM 2096 N N . VAL A 1 270 ? 18.532 -12.101 -4.168 1.00 83.88 270 VAL A N 1
ATOM 2097 C CA . VAL A 1 270 ? 17.627 -11.188 -3.456 1.00 83.88 270 VAL A CA 1
ATOM 2098 C C . VAL A 1 270 ? 17.039 -10.198 -4.463 1.00 83.88 270 VAL A C 1
ATOM 2100 O O . VAL A 1 270 ? 17.749 -9.367 -5.024 1.00 83.88 270 VAL A O 1
ATOM 2103 N N . THR A 1 271 ? 15.740 -10.330 -4.700 1.00 92.56 271 THR A N 1
ATOM 2104 C CA . THR A 1 271 ? 14.961 -9.582 -5.694 1.00 92.56 271 THR A CA 1
ATOM 2105 C C . THR A 1 271 ? 13.706 -9.020 -5.038 1.00 92.56 271 THR A C 1
ATOM 2107 O O . THR A 1 271 ? 13.188 -9.570 -4.055 1.00 92.56 271 THR A O 1
ATOM 2110 N N . SER A 1 272 ? 13.219 -7.902 -5.565 1.00 94.88 272 SER A N 1
ATOM 2111 C CA . SER A 1 272 ? 11.937 -7.313 -5.159 1.00 94.88 272 SER A CA 1
ATOM 2112 C C . SER A 1 272 ? 10.732 -8.076 -5.722 1.00 94.88 272 SER A C 1
ATOM 2114 O O . SER A 1 272 ? 9.660 -8.040 -5.125 1.00 94.88 272 SER A O 1
ATOM 2116 N N . ASN A 1 273 ? 10.934 -8.859 -6.788 1.00 95.56 273 ASN A N 1
ATOM 2117 C CA . ASN A 1 273 ? 9.938 -9.768 -7.372 1.00 95.56 273 ASN A CA 1
ATOM 2118 C C . ASN A 1 273 ? 9.715 -11.053 -6.547 1.00 95.56 273 ASN A C 1
ATOM 2120 O O . ASN A 1 273 ? 8.952 -11.935 -6.936 1.00 95.56 273 ASN A O 1
ATOM 2124 N N . ALA A 1 274 ? 10.410 -11.194 -5.416 1.00 96.56 274 ALA A N 1
ATOM 2125 C CA . ALA A 1 274 ? 10.229 -12.296 -4.475 1.00 96.56 274 ALA A CA 1
ATOM 2126 C C . ALA A 1 274 ? 9.425 -11.893 -3.232 1.00 96.56 274 ALA A C 1
ATOM 2128 O O . ALA A 1 274 ? 9.365 -12.653 -2.264 1.00 96.56 274 ALA A O 1
ATOM 2129 N N . LEU A 1 275 ? 8.844 -10.688 -3.224 1.00 96.62 275 LEU A N 1
ATOM 2130 C CA . LEU A 1 275 ? 8.006 -10.219 -2.129 1.00 96.62 275 LEU A CA 1
ATOM 2131 C C . LEU A 1 275 ? 6.556 -10.656 -2.338 1.00 96.62 275 LEU A C 1
ATOM 2133 O O . LEU A 1 275 ? 5.902 -10.301 -3.322 1.00 96.62 275 LEU A O 1
ATOM 2137 N N . TRP A 1 276 ? 6.057 -11.401 -1.358 1.00 95.69 276 TRP A N 1
ATOM 2138 C CA . TRP A 1 276 ? 4.702 -11.925 -1.310 1.00 95.69 276 TRP A CA 1
ATOM 2139 C C . TRP A 1 276 ? 4.024 -11.466 -0.029 1.00 95.69 276 TRP A C 1
ATOM 2141 O O . TRP A 1 276 ? 4.608 -11.543 1.050 1.00 95.69 276 TRP A O 1
ATOM 2151 N N . ALA A 1 277 ? 2.789 -11.003 -0.154 1.00 94.50 277 ALA A N 1
ATOM 2152 C CA . ALA A 1 277 ? 1.912 -10.730 0.964 1.00 94.50 277 ALA A CA 1
ATOM 2153 C C . ALA A 1 277 ? 1.065 -11.958 1.279 1.00 94.50 277 ALA A C 1
ATOM 2155 O O . ALA A 1 277 ? 0.510 -12.590 0.374 1.00 94.50 277 ALA A O 1
ATOM 2156 N N . VAL A 1 278 ? 0.945 -12.267 2.564 1.00 93.88 278 VAL A N 1
ATOM 2157 C CA . VAL A 1 278 ? 0.077 -13.336 3.041 1.00 93.88 278 VAL A CA 1
ATOM 2158 C C . VAL A 1 278 ? -1.300 -12.763 3.331 1.00 93.88 278 VAL A C 1
ATOM 2160 O O . VAL A 1 278 ? -1.496 -12.080 4.331 1.00 93.88 278 VAL A O 1
ATOM 2163 N N . GLU A 1 279 ? -2.266 -13.012 2.454 1.00 92.62 279 GLU A N 1
ATOM 2164 C CA . GLU A 1 279 ? -3.613 -12.468 2.603 1.00 92.62 279 GLU A CA 1
ATOM 2165 C C . GLU A 1 279 ? -4.540 -13.455 3.319 1.00 92.62 279 GLU A C 1
ATOM 2167 O O . GLU A 1 279 ? -4.733 -14.578 2.844 1.00 92.62 279 GLU A O 1
ATOM 2172 N N . PRO A 1 280 ? -5.121 -13.069 4.467 1.00 91.75 280 PRO A N 1
ATOM 2173 C CA . PRO A 1 280 ? -6.110 -13.893 5.140 1.00 91.75 280 PRO A CA 1
ATOM 2174 C C . PRO A 1 280 ? -7.413 -13.913 4.333 1.00 91.75 280 PRO A C 1
ATOM 2176 O O . PRO A 1 280 ? -7.792 -12.908 3.737 1.00 91.75 280 PRO A O 1
ATOM 2179 N N . LEU A 1 281 ? -8.145 -15.030 4.378 1.00 88.31 281 LEU A N 1
ATOM 2180 C CA . LEU A 1 281 ? -9.474 -15.120 3.752 1.00 88.31 281 LEU A CA 1
ATOM 2181 C C . LEU A 1 281 ? -10.528 -14.232 4.426 1.00 88.31 281 LEU A C 1
ATOM 2183 O O . LEU A 1 281 ? -11.563 -13.955 3.826 1.00 88.31 281 LEU A O 1
ATOM 2187 N N . HIS A 1 282 ? -10.271 -13.839 5.676 1.00 89.06 282 HIS A N 1
ATOM 2188 C CA . HIS A 1 282 ? -11.149 -12.992 6.466 1.00 89.06 282 HIS A CA 1
ATOM 2189 C C . HIS A 1 282 ? -10.406 -11.771 6.990 1.00 89.06 282 HIS A C 1
ATOM 2191 O O . HIS A 1 282 ? -9.356 -11.889 7.626 1.00 89.06 282 HIS A O 1
ATOM 2197 N N . ALA A 1 283 ? -10.986 -10.599 6.773 1.00 88.75 283 ALA A N 1
ATOM 2198 C CA . ALA A 1 283 ? -10.435 -9.320 7.182 1.00 88.75 283 ALA A CA 1
ATOM 2199 C C . ALA A 1 283 ? -10.461 -9.157 8.708 1.00 88.75 283 ALA A C 1
ATOM 2201 O O . ALA A 1 283 ? -9.479 -8.742 9.329 1.00 88.75 283 ALA A O 1
ATOM 2202 N N . LYS A 1 284 ? -11.576 -9.537 9.340 1.00 91.19 284 LYS A N 1
ATOM 2203 C CA . LYS A 1 284 ? -11.727 -9.491 10.797 1.00 91.19 284 LYS A CA 1
ATOM 2204 C C . LYS A 1 284 ? -10.796 -10.509 11.459 1.00 91.19 284 LYS A C 1
ATOM 2206 O O . LYS A 1 284 ? -10.919 -11.709 11.235 1.00 91.19 284 LYS A O 1
ATOM 2211 N N . TRP A 1 285 ? -9.907 -10.023 12.326 1.00 91.75 285 TRP A N 1
ATOM 2212 C CA . TRP A 1 285 ? -8.828 -10.796 12.954 1.00 91.75 285 TRP A CA 1
ATOM 2213 C C . TRP A 1 285 ? -7.882 -11.472 11.952 1.00 91.75 285 TRP A C 1
ATOM 2215 O O . TRP A 1 285 ? -7.233 -12.465 12.285 1.00 91.75 285 TRP A O 1
ATOM 2225 N N . GLY A 1 286 ? -7.788 -10.928 10.736 1.00 90.31 286 GLY A N 1
ATOM 2226 C CA . GLY A 1 286 ? -6.958 -11.480 9.671 1.00 90.31 286 GLY A CA 1
ATOM 2227 C C . GLY A 1 286 ? -5.462 -11.479 9.990 1.00 90.31 286 GLY A C 1
ATOM 2228 O O . GLY A 1 286 ? -4.745 -12.354 9.520 1.00 90.31 286 GLY A O 1
ATOM 2229 N N . GLY A 1 287 ? -4.989 -10.567 10.843 1.00 89.62 287 GLY A N 1
ATOM 2230 C CA . GLY A 1 287 ? -3.582 -10.451 11.238 1.00 89.62 287 GLY A CA 1
ATOM 2231 C C . GLY A 1 287 ? -3.147 -11.356 12.393 1.00 89.62 287 GLY A C 1
ATOM 2232 O O . GLY A 1 287 ? -2.088 -11.142 12.990 1.00 89.62 287 GLY A O 1
ATOM 2233 N N . LYS A 1 288 ? -3.956 -12.360 12.753 1.00 87.56 288 LYS A N 1
ATOM 2234 C CA . LYS A 1 288 ? -3.563 -13.403 13.710 1.00 87.56 288 LYS A CA 1
ATOM 2235 C C . LYS A 1 288 ? -2.456 -14.300 13.130 1.00 87.56 288 LYS A C 1
ATOM 2237 O O . LYS A 1 288 ? -2.213 -14.319 11.924 1.00 87.56 288 LYS A O 1
ATOM 2242 N N . ALA A 1 289 ? -1.791 -15.060 14.000 1.00 86.44 289 ALA A N 1
ATOM 2243 C CA . ALA A 1 289 ? -0.798 -16.045 13.578 1.00 86.44 289 ALA A CA 1
ATOM 2244 C C . ALA A 1 289 ? -1.433 -17.134 12.696 1.00 86.44 289 ALA A C 1
ATOM 2246 O O . ALA A 1 289 ? -2.449 -17.721 13.067 1.00 86.44 289 ALA A O 1
ATOM 2247 N N . ILE A 1 290 ? -0.798 -17.417 11.562 1.00 82.94 290 ILE A N 1
ATOM 2248 C CA . ILE A 1 290 ? -1.186 -18.440 10.595 1.00 82.94 290 ILE A CA 1
ATOM 2249 C C . ILE A 1 290 ? -0.535 -19.751 11.024 1.00 82.94 290 ILE A C 1
ATOM 2251 O O . ILE A 1 290 ? 0.676 -19.929 10.902 1.00 82.94 290 ILE A O 1
ATOM 2255 N N . ALA A 1 291 ? -1.344 -20.668 11.553 1.00 75.62 291 ALA A N 1
ATOM 2256 C CA . ALA A 1 291 ? -0.897 -22.014 11.917 1.00 75.62 291 ALA A CA 1
ATOM 2257 C C . ALA A 1 291 ? -1.459 -23.072 10.957 1.00 75.62 291 ALA A C 1
ATOM 2259 O O . ALA A 1 291 ? -0.709 -23.742 10.256 1.00 75.62 291 ALA A O 1
ATOM 2260 N N . LEU A 1 292 ? -2.787 -23.199 10.924 1.00 71.12 292 LEU A N 1
ATOM 2261 C CA . LEU A 1 292 ? -3.536 -24.116 10.052 1.00 71.12 292 LEU A CA 1
ATOM 2262 C C . LEU A 1 292 ? -4.567 -23.370 9.194 1.00 71.12 292 LEU A C 1
ATOM 2264 O O . LEU A 1 292 ? -5.402 -23.995 8.546 1.00 71.12 292 LEU A O 1
ATOM 2268 N N . ASP A 1 293 ? -4.545 -22.038 9.243 1.00 83.75 293 ASP A N 1
ATOM 2269 C CA . ASP A 1 293 ? -5.471 -21.204 8.493 1.00 83.75 293 ASP A CA 1
ATOM 2270 C C . ASP A 1 293 ? -5.143 -21.261 6.996 1.00 83.75 293 ASP A C 1
ATOM 2272 O O . ASP A 1 293 ? -3.979 -21.350 6.592 1.00 83.75 293 ASP A O 1
ATOM 2276 N N . VAL A 1 294 ? -6.194 -21.189 6.183 1.00 91.50 294 VAL A N 1
ATOM 2277 C CA . VAL A 1 294 ? -6.084 -21.023 4.736 1.00 91.50 294 VAL A CA 1
ATOM 2278 C C . VAL A 1 294 ? -5.861 -19.543 4.434 1.00 91.50 294 VAL A C 1
ATOM 2280 O O . VAL A 1 294 ? -6.479 -18.670 5.049 1.00 91.50 294 VAL A O 1
ATOM 2283 N N . PHE A 1 295 ? -4.976 -19.264 3.488 1.00 93.19 295 PHE A N 1
ATOM 2284 C CA . PHE A 1 295 ? -4.613 -17.920 3.056 1.00 93.19 295 PHE A CA 1
ATOM 2285 C C . PHE A 1 295 ? -4.368 -17.891 1.546 1.00 93.19 295 PHE A C 1
ATOM 2287 O O . PHE A 1 295 ? -4.303 -18.924 0.877 1.00 93.19 295 PHE A O 1
ATOM 2294 N N . GLN A 1 296 ? -4.203 -16.687 1.015 1.00 94.25 296 GLN A N 1
ATOM 2295 C CA . GLN A 1 296 ? -3.788 -16.438 -0.357 1.00 94.25 296 GLN A CA 1
ATOM 2296 C C . GLN A 1 296 ? -2.402 -15.792 -0.367 1.00 94.25 296 GLN A C 1
ATOM 2298 O O . GLN A 1 296 ? -2.004 -15.116 0.582 1.00 94.25 296 GLN A O 1
ATOM 2303 N N . LEU A 1 297 ? -1.651 -15.994 -1.447 1.00 95.00 297 LEU A N 1
ATOM 2304 C CA . LEU A 1 297 ? -0.343 -15.367 -1.632 1.00 95.00 297 LEU A CA 1
ATOM 2305 C C . LEU A 1 297 ? -0.429 -14.333 -2.739 1.00 95.00 297 LEU A C 1
ATOM 2307 O O . LEU A 1 297 ? -0.565 -14.692 -3.906 1.00 95.00 297 LEU A O 1
ATOM 2311 N N . ARG A 1 298 ? -0.331 -13.052 -2.382 1.00 94.69 298 ARG A N 1
ATOM 2312 C CA . ARG A 1 298 ? -0.343 -11.950 -3.346 1.00 94.69 298 ARG A CA 1
ATOM 2313 C C . ARG A 1 298 ? 1.072 -11.510 -3.662 1.00 94.69 298 ARG A C 1
ATOM 2315 O O . ARG A 1 298 ? 1.816 -11.127 -2.766 1.00 94.69 298 ARG A O 1
ATOM 2322 N N . HIS A 1 299 ? 1.441 -11.518 -4.934 1.00 94.56 299 HIS A N 1
ATOM 2323 C CA . HIS A 1 299 ? 2.710 -10.948 -5.359 1.00 94.56 299 HIS A CA 1
ATOM 2324 C C . HIS A 1 299 ? 2.643 -9.424 -5.239 1.00 94.56 299 HIS A C 1
ATOM 2326 O O . HIS A 1 299 ? 1.825 -8.789 -5.912 1.00 94.56 299 HIS A O 1
ATOM 2332 N N . VAL A 1 300 ? 3.508 -8.838 -4.406 1.00 93.12 300 VAL A N 1
ATOM 2333 C CA . VAL A 1 300 ? 3.420 -7.422 -4.013 1.00 93.12 300 VAL A CA 1
ATOM 2334 C C . VAL A 1 300 ? 3.521 -6.498 -5.224 1.00 93.12 300 VAL A C 1
ATOM 2336 O O . VAL A 1 300 ? 2.727 -5.574 -5.352 1.00 93.12 300 VAL A O 1
ATOM 2339 N N . ALA A 1 301 ? 4.440 -6.770 -6.156 1.00 91.62 301 ALA A N 1
ATOM 2340 C CA . ALA A 1 301 ? 4.682 -5.842 -7.257 1.00 91.62 301 ALA A CA 1
ATOM 2341 C C . ALA A 1 301 ? 3.594 -5.842 -8.342 1.00 91.62 301 ALA A C 1
ATOM 2343 O O . ALA A 1 301 ? 3.350 -4.825 -8.987 1.00 91.62 301 ALA A O 1
ATOM 2344 N N . THR A 1 302 ? 2.934 -6.984 -8.555 1.00 89.56 302 THR A N 1
ATOM 2345 C CA . THR A 1 302 ? 1.911 -7.128 -9.612 1.00 89.56 302 THR A CA 1
ATOM 2346 C C . THR A 1 302 ? 0.481 -7.107 -9.088 1.00 89.56 302 THR A C 1
ATOM 2348 O O . THR A 1 302 ? -0.458 -7.022 -9.875 1.00 89.56 302 THR A O 1
ATOM 2351 N N . GLY A 1 303 ? 0.293 -7.294 -7.781 1.00 89.62 303 GLY A N 1
ATOM 2352 C CA . GLY A 1 303 ? -1.013 -7.508 -7.167 1.00 89.62 303 GLY A CA 1
ATOM 2353 C C . GLY A 1 303 ? -1.706 -8.818 -7.565 1.00 89.62 303 GLY A C 1
ATOM 2354 O O . GLY A 1 303 ? -2.827 -9.043 -7.120 1.00 89.62 303 GLY A O 1
ATOM 2355 N N . LYS A 1 304 ? -1.100 -9.683 -8.390 1.00 90.88 304 LYS A N 1
ATOM 2356 C CA . LYS A 1 304 ? -1.663 -10.987 -8.779 1.00 90.88 304 LYS A CA 1
ATOM 2357 C C . LYS A 1 304 ? -1.525 -12.006 -7.646 1.00 90.88 304 LYS A C 1
ATOM 2359 O O . LYS A 1 304 ? -0.590 -11.928 -6.850 1.00 90.88 304 LYS A O 1
ATOM 2364 N N . LEU A 1 305 ? -2.441 -12.966 -7.593 1.00 93.38 305 LEU A N 1
ATOM 2365 C CA . LEU A 1 305 ? -2.422 -14.051 -6.615 1.00 93.38 305 LEU A CA 1
ATOM 2366 C C . LEU A 1 305 ? -1.704 -15.273 -7.183 1.00 93.38 305 LEU A C 1
ATOM 2368 O O . LEU A 1 305 ? -1.813 -15.559 -8.373 1.00 93.38 305 LEU A O 1
ATOM 2372 N N . LEU A 1 306 ? -0.990 -16.015 -6.339 1.00 94.75 306 LEU A N 1
ATOM 2373 C CA . LEU A 1 306 ? -0.546 -17.364 -6.671 1.00 94.75 306 LEU A CA 1
ATOM 2374 C C . LEU A 1 306 ? -1.781 -18.247 -6.872 1.00 94.75 306 LEU A C 1
ATOM 2376 O O . LEU A 1 306 ? -2.741 -18.149 -6.109 1.00 94.75 306 LEU A O 1
ATOM 2380 N N . ALA A 1 307 ? -1.762 -19.098 -7.892 1.00 92.75 307 ALA A N 1
ATOM 2381 C CA . ALA A 1 307 ? -2.901 -19.928 -8.244 1.00 92.75 307 ALA A CA 1
ATOM 2382 C C . ALA A 1 307 ? -2.473 -21.290 -8.797 1.00 92.75 307 ALA A C 1
ATOM 2384 O O . ALA A 1 307 ? -1.370 -21.467 -9.321 1.00 92.75 307 ALA A O 1
ATOM 2385 N N . ILE A 1 308 ? -3.392 -22.247 -8.733 1.00 89.19 308 ILE A N 1
ATOM 2386 C CA . ILE A 1 308 ? -3.313 -23.510 -9.458 1.00 89.19 308 ILE A CA 1
ATOM 2387 C C . ILE A 1 308 ? -4.474 -23.559 -10.440 1.00 89.19 308 ILE A C 1
ATOM 2389 O O . ILE A 1 308 ? -5.637 -23.570 -10.047 1.00 89.19 308 ILE A O 1
ATOM 2393 N N . SER A 1 309 ? -4.172 -23.596 -11.737 1.00 81.75 309 SER A N 1
ATOM 2394 C CA . SER A 1 309 ? -5.235 -23.696 -12.744 1.00 81.75 309 SER A CA 1
ATOM 2395 C C . SER A 1 309 ? -5.853 -25.103 -12.793 1.00 81.75 309 SER A C 1
ATOM 2397 O O . SER A 1 309 ? -5.297 -26.066 -12.264 1.00 81.75 309 SER A O 1
ATOM 2399 N N . ALA A 1 310 ? -6.983 -25.253 -13.492 1.00 69.75 310 ALA A N 1
ATOM 2400 C CA . ALA A 1 310 ? -7.724 -26.518 -13.598 1.00 69.75 310 ALA A CA 1
ATOM 2401 C C . ALA A 1 310 ? -6.894 -27.709 -14.134 1.00 69.75 310 ALA A C 1
ATOM 2403 O O . ALA A 1 310 ? -7.185 -28.858 -13.810 1.00 69.75 310 ALA A O 1
ATOM 2404 N N . ASN A 1 311 ? -5.835 -27.446 -14.911 1.00 65.50 311 ASN A N 1
ATOM 2405 C CA . ASN A 1 311 ? -4.915 -28.473 -15.423 1.00 65.50 311 ASN A CA 1
ATOM 2406 C C . ASN A 1 311 ? -3.755 -28.796 -14.457 1.00 65.50 311 ASN A C 1
ATOM 2408 O O . ASN A 1 311 ? -2.836 -29.528 -14.820 1.00 65.50 311 ASN A O 1
ATOM 2412 N N . ALA A 1 312 ? -3.767 -28.212 -13.257 1.00 62.78 312 ALA A N 1
ATOM 2413 C CA . ALA A 1 312 ? -2.726 -28.250 -12.234 1.00 62.78 312 ALA A CA 1
ATOM 2414 C C . ALA A 1 312 ? -1.351 -27.578 -12.504 1.00 62.78 312 ALA A C 1
ATOM 2416 O O . ALA A 1 312 ? -0.460 -27.798 -11.678 1.00 62.78 312 ALA A O 1
ATOM 2417 N N . PRO A 1 313 ? -1.089 -26.751 -13.546 1.00 80.75 313 PRO A N 1
ATOM 2418 C CA . PRO A 1 313 ? 0.123 -25.944 -13.542 1.00 80.75 313 PRO A CA 1
ATOM 2419 C C . PRO A 1 313 ? -0.001 -24.825 -12.506 1.00 80.75 313 PRO A C 1
ATOM 2421 O O . PRO A 1 313 ? -1.041 -24.162 -12.402 1.00 80.75 313 PRO A O 1
ATOM 2424 N N . LEU A 1 314 ? 1.092 -24.630 -11.773 1.00 85.88 314 LEU A N 1
ATOM 2425 C CA . LEU A 1 314 ? 1.311 -23.458 -10.945 1.00 85.88 314 LEU A CA 1
ATOM 2426 C C . LEU A 1 314 ? 1.335 -22.220 -11.845 1.00 85.88 314 LEU A C 1
ATOM 2428 O O . LEU A 1 314 ? 2.045 -22.192 -12.852 1.00 85.88 314 LEU A O 1
ATOM 2432 N N . CYS A 1 315 ? 0.561 -21.205 -11.492 1.00 88.19 315 CYS A N 1
ATOM 2433 C CA . CYS A 1 315 ? 0.484 -19.958 -12.234 1.00 88.19 315 CYS A CA 1
ATOM 2434 C C . CYS A 1 315 ? 0.207 -18.789 -11.288 1.00 88.19 315 CYS A C 1
ATOM 2436 O O . CYS A 1 315 ? 0.053 -18.957 -10.079 1.00 88.19 315 CYS A O 1
ATOM 2438 N N . VAL A 1 316 ? 0.124 -17.589 -11.850 1.00 86.38 316 VAL A N 1
ATOM 2439 C CA . VAL A 1 316 ? -0.493 -16.448 -11.177 1.00 86.38 316 VAL A CA 1
ATOM 2440 C C . VAL A 1 316 ? -1.862 -16.180 -11.780 1.00 86.38 316 VAL A C 1
ATOM 2442 O O . VAL A 1 316 ? -2.105 -16.493 -12.947 1.00 86.38 316 VAL A O 1
ATOM 2445 N N . SER A 1 317 ? -2.769 -15.634 -10.980 1.00 83.25 317 SER A N 1
ATOM 2446 C CA . SER A 1 317 ? -4.120 -15.310 -11.409 1.00 83.25 317 SER A CA 1
ATOM 2447 C C . SER A 1 317 ? -4.113 -14.337 -12.590 1.00 83.25 317 SER A C 1
ATOM 2449 O O . SER A 1 317 ? -3.243 -13.469 -12.721 1.00 83.25 317 SER A O 1
ATOM 2451 N N . ALA A 1 318 ? -5.120 -14.455 -13.457 1.00 77.31 318 ALA A N 1
ATOM 2452 C CA . ALA A 1 318 ? -5.273 -13.551 -14.597 1.00 77.31 318 ALA A CA 1
ATOM 2453 C C . ALA A 1 318 ? -5.589 -12.110 -14.152 1.00 77.31 318 ALA A C 1
ATOM 2455 O O . ALA A 1 318 ? -5.271 -11.151 -14.854 1.00 77.31 318 ALA A O 1
ATOM 2456 N N . SER A 1 319 ? -6.211 -11.964 -12.980 1.00 76.75 319 SER A N 1
ATOM 2457 C CA . SER A 1 319 ? -6.630 -10.695 -12.390 1.00 76.75 319 SER A CA 1
ATOM 2458 C C . SER A 1 319 ? -6.214 -10.622 -10.924 1.00 76.75 319 SER A C 1
ATOM 2460 O O . SER A 1 319 ? -6.223 -11.629 -10.217 1.00 76.75 319 SER A O 1
ATOM 2462 N N . SER A 1 320 ? -5.919 -9.417 -10.436 1.00 69.19 320 SER A N 1
ATOM 2463 C CA . SER A 1 320 ? -5.663 -9.146 -9.015 1.00 69.19 320 SER A CA 1
ATOM 2464 C C . SER A 1 320 ? -6.894 -9.343 -8.118 1.00 69.19 320 SER A C 1
ATOM 2466 O O . SER A 1 320 ? -6.783 -9.259 -6.902 1.00 69.19 320 SER A O 1
ATOM 2468 N N . THR A 1 321 ? -8.067 -9.606 -8.696 1.00 69.94 321 THR A N 1
ATOM 2469 C CA . THR A 1 321 ? -9.345 -9.768 -7.971 1.00 69.94 321 THR A CA 1
ATOM 2470 C C . THR A 1 321 ? -9.869 -11.203 -7.960 1.00 69.94 321 THR A C 1
ATOM 2472 O O . THR A 1 321 ? -10.988 -11.453 -7.516 1.00 69.94 321 THR A O 1
ATOM 2475 N N . ASP A 1 322 ? -9.088 -12.143 -8.488 1.00 77.25 322 ASP A N 1
ATOM 2476 C CA . ASP A 1 322 ? -9.476 -13.545 -8.614 1.00 77.25 322 ASP A CA 1
ATOM 2477 C C . ASP A 1 322 ? -9.335 -14.278 -7.272 1.00 77.25 322 ASP A C 1
ATOM 2479 O O . ASP A 1 322 ? -8.338 -14.942 -7.006 1.00 77.25 322 ASP A O 1
ATOM 2483 N N . ASN A 1 323 ? -10.327 -14.113 -6.397 1.00 76.31 323 ASN A N 1
ATOM 2484 C CA . ASN A 1 323 ? -10.263 -14.573 -5.009 1.00 76.31 323 ASN A CA 1
ATOM 2485 C C . ASN A 1 323 ? -10.922 -15.957 -4.804 1.00 76.31 323 ASN A C 1
ATOM 2487 O O . ASN A 1 323 ? -11.631 -16.182 -3.824 1.00 76.31 323 ASN A O 1
ATOM 2491 N N . GLY A 1 324 ? -10.737 -16.876 -5.757 1.00 86.12 324 GLY A N 1
ATOM 2492 C CA . GLY A 1 324 ? -11.385 -18.193 -5.760 1.00 86.12 324 GLY A CA 1
ATOM 2493 C C . GLY A 1 324 ? -10.566 -19.335 -5.132 1.00 86.12 324 GLY A C 1
ATOM 2494 O O . GLY A 1 324 ? -9.375 -19.165 -4.860 1.00 86.12 324 GLY A O 1
ATOM 2495 N N . PRO A 1 325 ? -11.166 -20.536 -4.984 1.00 90.38 325 PRO A N 1
ATOM 2496 C CA . PRO A 1 325 ? -10.527 -21.723 -4.396 1.00 90.38 325 PRO A CA 1
ATOM 2497 C C . PRO A 1 325 ? -9.174 -22.114 -4.998 1.00 90.38 325 PRO A C 1
ATOM 2499 O O . PRO A 1 325 ? -8.298 -22.586 -4.282 1.00 90.38 325 PRO A O 1
ATOM 2502 N N . ALA A 1 326 ? -8.968 -21.817 -6.284 1.00 91.25 326 ALA A N 1
ATOM 2503 C CA . ALA A 1 326 ? -7.713 -22.021 -7.006 1.00 91.25 326 ALA A CA 1
ATOM 2504 C C . ALA A 1 326 ? -6.511 -21.236 -6.436 1.00 91.25 326 ALA A C 1
ATOM 2506 O O . ALA A 1 326 ? -5.374 -21.483 -6.833 1.00 91.25 326 ALA A O 1
ATOM 2507 N N . THR A 1 327 ? -6.751 -20.261 -5.555 1.00 93.31 327 THR A N 1
ATOM 2508 C CA . THR A 1 327 ? -5.728 -19.396 -4.941 1.00 93.31 327 THR A CA 1
ATOM 2509 C C . THR A 1 327 ? -5.511 -19.695 -3.456 1.00 93.31 327 THR A C 1
ATOM 2511 O O . THR A 1 327 ? -4.782 -18.971 -2.780 1.00 93.31 327 THR A O 1
ATOM 2514 N N . PHE A 1 328 ? -6.160 -20.736 -2.925 1.00 93.81 328 PHE A N 1
ATOM 2515 C CA . PHE A 1 328 ? -6.158 -21.043 -1.499 1.00 93.81 328 PHE A CA 1
ATOM 2516 C C . PHE A 1 328 ? -5.013 -21.989 -1.149 1.00 93.81 328 PHE A C 1
ATOM 2518 O O . PHE A 1 328 ? -4.914 -23.102 -1.669 1.00 93.81 328 PHE A O 1
ATOM 2525 N N . PHE A 1 329 ? -4.158 -21.558 -0.227 1.00 93.94 329 PHE A N 1
ATOM 2526 C CA . PHE A 1 329 ? -3.017 -22.319 0.262 1.00 93.94 329 PHE A CA 1
ATOM 2527 C C . PHE A 1 329 ? -3.056 -22.440 1.782 1.00 93.94 329 PHE A C 1
ATOM 2529 O O . PHE A 1 329 ? -3.656 -21.622 2.477 1.00 93.94 329 PHE A O 1
ATOM 2536 N N . LYS A 1 330 ? -2.373 -23.458 2.299 1.00 92.56 330 LYS A N 1
ATOM 2537 C CA . LYS A 1 330 ? -2.120 -23.643 3.728 1.00 92.56 330 LYS A CA 1
ATOM 2538 C C . LYS A 1 330 ? -0.669 -24.020 3.983 1.00 92.56 330 LYS A C 1
ATOM 2540 O O . LYS A 1 330 ? 0.013 -24.579 3.117 1.00 92.56 330 LYS A O 1
ATOM 2545 N N . LEU A 1 331 ? -0.217 -23.746 5.204 1.00 89.94 331 LEU A N 1
ATOM 2546 C CA . LEU A 1 331 ? 1.036 -24.287 5.715 1.00 89.94 331 LEU A CA 1
ATOM 2547 C C . LEU A 1 331 ? 0.783 -25.703 6.224 1.00 89.94 331 LEU A C 1
ATOM 2549 O O . LEU A 1 331 ? -0.185 -25.952 6.943 1.00 89.94 331 LEU A O 1
ATOM 2553 N N . ALA A 1 332 ? 1.674 -26.625 5.890 1.00 85.62 332 ALA A N 1
ATOM 2554 C CA . ALA A 1 332 ? 1.619 -27.983 6.402 1.00 85.62 332 ALA A CA 1
ATOM 2555 C C . ALA A 1 332 ? 2.991 -28.422 6.919 1.00 85.62 332 ALA A C 1
ATOM 2557 O O . ALA A 1 332 ? 4.025 -28.196 6.289 1.00 85.62 332 ALA A O 1
ATOM 2558 N N . SER A 1 333 ? 2.989 -29.076 8.080 1.00 73.38 333 SER A N 1
ATOM 2559 C CA . SER A 1 333 ? 4.166 -29.712 8.667 1.00 73.38 333 SER A CA 1
ATOM 2560 C C . SER A 1 333 ? 4.001 -31.228 8.579 1.00 73.38 333 SER A C 1
ATOM 2562 O O . SER A 1 333 ? 3.039 -31.786 9.104 1.00 73.38 333 SER A O 1
ATOM 2564 N N . LYS A 1 334 ? 4.915 -31.900 7.872 1.00 56.03 334 LYS A N 1
ATOM 2565 C CA . LYS A 1 334 ? 4.900 -33.364 7.685 1.00 56.03 334 LYS A CA 1
ATOM 2566 C C . LYS A 1 334 ? 5.573 -34.103 8.851 1.00 56.03 334 LYS A C 1
ATOM 2568 O O . LYS A 1 334 ? 5.262 -35.260 9.125 1.00 56.03 334 LYS A O 1
ATOM 2573 N N . HIS A 1 335 ? 6.456 -33.416 9.571 1.00 49.44 335 HIS A N 1
ATOM 2574 C CA . HIS A 1 335 ? 7.191 -33.920 10.725 1.00 49.44 335 HIS A CA 1
ATOM 2575 C C . HIS A 1 335 ? 7.156 -32.830 11.787 1.00 49.44 335 HIS A C 1
ATOM 2577 O O . HIS A 1 335 ? 7.574 -31.722 11.482 1.00 49.44 335 HIS A O 1
ATOM 2583 N N . GLY A 1 336 ? 6.650 -33.117 12.992 1.00 45.22 336 GLY A N 1
ATOM 2584 C CA . GLY A 1 336 ? 6.446 -32.155 14.090 1.00 45.22 336 GLY A CA 1
ATOM 2585 C C . GLY A 1 336 ? 7.716 -31.501 14.664 1.00 45.22 336 GLY A C 1
ATOM 2586 O O . GLY A 1 336 ? 7.912 -31.504 15.875 1.00 45.22 336 GLY A O 1
ATOM 2587 N N . GLY A 1 337 ? 8.585 -30.967 13.809 1.00 43.41 337 GLY A N 1
ATOM 2588 C CA . GLY A 1 337 ? 9.757 -30.162 14.114 1.00 43.41 337 GLY A CA 1
ATOM 2589 C C . GLY A 1 337 ? 9.536 -28.688 13.763 1.00 43.41 337 GLY A C 1
ATOM 2590 O O . GLY A 1 337 ? 8.677 -28.366 12.950 1.00 43.41 337 GLY A O 1
ATOM 2591 N N . SER A 1 338 ? 10.318 -27.842 14.447 1.00 52.09 338 SER A N 1
ATOM 2592 C CA . SER A 1 338 ? 10.463 -26.374 14.380 1.00 52.09 338 SER A CA 1
ATOM 2593 C C . SER A 1 338 ? 9.321 -25.567 13.745 1.00 52.09 338 SER A C 1
ATOM 2595 O O . SER A 1 338 ? 9.078 -25.642 12.545 1.00 52.09 338 SER A O 1
ATOM 2597 N N . SER A 1 339 ? 8.728 -24.647 14.515 1.00 62.06 339 SER A N 1
ATOM 2598 C CA . SER A 1 339 ? 7.672 -23.709 14.082 1.00 62.06 339 SER A CA 1
ATOM 2599 C C . SER A 1 339 ? 8.070 -22.731 12.960 1.00 62.06 339 SER A C 1
ATOM 2601 O O . SER A 1 339 ? 7.308 -21.824 12.642 1.00 62.06 339 SER A O 1
ATOM 2603 N N . THR A 1 340 ? 9.274 -22.857 12.401 1.00 76.75 340 THR A N 1
ATOM 2604 C CA . THR A 1 340 ? 9.893 -21.903 11.470 1.00 76.75 340 THR A CA 1
ATOM 2605 C C . THR A 1 340 ? 10.024 -22.426 10.041 1.00 76.75 340 THR A C 1
ATOM 2607 O O . THR A 1 340 ? 10.367 -21.650 9.148 1.00 76.75 340 THR A O 1
ATOM 2610 N N . THR A 1 341 ? 9.761 -23.715 9.814 1.00 87.50 341 THR A N 1
ATOM 2611 C CA . THR A 1 341 ? 9.850 -24.361 8.498 1.00 87.50 341 THR A CA 1
ATOM 2612 C C . THR A 1 341 ? 8.568 -25.107 8.172 1.00 87.50 341 THR A C 1
ATOM 2614 O O . THR A 1 341 ? 7.981 -25.737 9.050 1.00 87.50 341 THR A O 1
ATOM 2617 N N . PHE A 1 342 ? 8.143 -25.068 6.916 1.00 89.19 342 PHE A N 1
ATOM 2618 C CA . PHE A 1 342 ? 6.865 -25.629 6.489 1.00 89.19 342 PHE A CA 1
ATOM 2619 C C . PHE A 1 342 ? 6.876 -26.006 5.008 1.00 89.19 342 PHE A C 1
ATOM 2621 O O . PHE A 1 342 ? 7.719 -25.560 4.236 1.00 89.19 342 PHE A O 1
ATOM 2628 N N . HIS A 1 343 ? 5.893 -26.798 4.600 1.00 91.44 343 HIS A N 1
ATOM 2629 C CA . HIS A 1 343 ? 5.550 -27.001 3.199 1.00 91.44 343 HIS A CA 1
ATOM 2630 C C . HIS A 1 343 ? 4.340 -26.137 2.835 1.00 91.44 343 HIS A C 1
ATOM 2632 O O . HIS A 1 343 ? 3.485 -25.868 3.683 1.00 91.44 343 HIS A O 1
ATOM 2638 N N . ILE A 1 344 ? 4.251 -25.735 1.567 1.00 92.06 344 ILE A N 1
ATOM 2639 C CA . ILE A 1 344 ? 3.108 -24.990 1.032 1.00 92.06 344 ILE A CA 1
ATOM 2640 C C . ILE A 1 344 ? 2.244 -25.964 0.234 1.00 92.06 344 ILE A C 1
ATOM 2642 O O . ILE A 1 344 ? 2.720 -26.595 -0.713 1.00 92.06 344 ILE A O 1
ATOM 2646 N N . GLN A 1 345 ? 0.979 -26.094 0.627 1.00 92.62 345 GLN A N 1
ATOM 2647 C CA . GLN A 1 345 ? 0.013 -26.978 -0.016 1.00 92.62 345 GLN A CA 1
ATOM 2648 C C . GLN A 1 345 ? -1.181 -26.167 -0.513 1.00 92.62 345 GLN A C 1
ATOM 2650 O O . GLN A 1 345 ? -1.676 -25.296 0.198 1.00 92.62 345 GLN A O 1
ATOM 2655 N N . HIS A 1 346 ? -1.657 -26.467 -1.716 1.00 93.62 346 HIS A N 1
ATOM 2656 C CA . HIS A 1 346 ? -2.920 -25.934 -2.212 1.00 93.62 346 HIS A CA 1
ATOM 2657 C C . HIS A 1 346 ? -4.100 -26.662 -1.567 1.00 93.62 346 HIS A C 1
ATOM 2659 O O . HIS A 1 346 ? -4.113 -27.895 -1.505 1.00 93.62 346 HIS A O 1
ATOM 2665 N N . GLU A 1 347 ? -5.083 -25.900 -1.094 1.00 92.56 347 GLU A N 1
ATOM 2666 C CA . GLU A 1 347 ? -6.139 -26.403 -0.217 1.00 92.56 347 GLU A CA 1
ATOM 2667 C C . GLU A 1 347 ? -7.045 -27.416 -0.920 1.00 92.56 347 GLU A C 1
ATOM 2669 O O . GLU A 1 347 ? -7.240 -28.522 -0.421 1.00 92.56 347 GLU A O 1
ATOM 2674 N N . GLU A 1 348 ? -7.564 -27.066 -2.098 1.00 90.06 348 GLU A N 1
ATOM 2675 C CA . GLU A 1 348 ? -8.596 -27.862 -2.770 1.00 90.06 348 GLU A CA 1
ATOM 2676 C C . GLU A 1 348 ? -8.031 -29.133 -3.418 1.00 90.06 348 GLU A C 1
ATOM 2678 O O . GLU A 1 348 ? -8.589 -30.221 -3.286 1.00 90.06 348 GLU A O 1
ATOM 2683 N N . SER A 1 349 ? -6.902 -29.015 -4.121 1.00 89.38 349 SER A N 1
ATOM 2684 C CA . SER A 1 349 ? -6.320 -30.143 -4.865 1.00 89.38 349 SER A CA 1
ATOM 2685 C C . SER A 1 349 ? -5.326 -30.975 -4.052 1.00 89.38 349 SER A C 1
ATOM 2687 O O . SER A 1 349 ? -4.935 -32.059 -4.491 1.00 89.38 349 SER A O 1
ATOM 2689 N N . GLY A 1 350 ? -4.886 -30.479 -2.891 1.00 90.19 350 GLY A N 1
ATOM 2690 C CA . GLY A 1 350 ? -3.922 -31.151 -2.019 1.00 90.19 350 GLY A CA 1
ATOM 2691 C C . GLY A 1 350 ? -2.515 -31.295 -2.608 1.00 90.19 350 GLY A C 1
ATOM 2692 O O . GLY A 1 350 ? -1.698 -32.032 -2.051 1.00 90.19 350 GLY A O 1
ATOM 2693 N N . VAL A 1 351 ? -2.217 -30.629 -3.727 1.00 91.19 351 VAL A N 1
ATOM 2694 C CA . VAL A 1 351 ? -0.880 -30.640 -4.333 1.00 91.19 351 VAL A CA 1
ATOM 2695 C C . VAL A 1 351 ? 0.064 -29.696 -3.593 1.00 91.19 351 VAL A C 1
ATOM 2697 O O . VAL A 1 351 ? -0.341 -28.677 -3.035 1.00 91.19 351 VAL A O 1
ATOM 2700 N N . TRP A 1 352 ? 1.337 -30.052 -3.610 1.00 91.69 352 TRP A N 1
ATOM 2701 C CA . TRP A 1 352 ? 2.414 -29.400 -2.885 1.00 91.69 352 TRP A CA 1
ATOM 2702 C C . TRP A 1 352 ? 3.260 -28.568 -3.833 1.00 91.69 352 TRP A C 1
ATOM 2704 O O . TRP A 1 352 ? 3.504 -28.988 -4.966 1.00 91.69 352 TRP A O 1
ATOM 2714 N N . LEU A 1 353 ? 3.719 -27.413 -3.360 1.00 91.38 353 LEU A N 1
ATOM 2715 C CA . LEU A 1 353 ? 4.701 -26.607 -4.070 1.00 91.38 353 LEU A CA 1
ATOM 2716 C C . LEU A 1 353 ? 6.083 -27.262 -3.951 1.00 91.38 353 LEU A C 1
ATOM 2718 O O . LEU A 1 353 ? 6.589 -27.438 -2.844 1.00 91.38 353 LEU A O 1
ATOM 2722 N N . CYS A 1 354 ? 6.686 -27.605 -5.087 1.00 88.94 354 CYS A N 1
ATOM 2723 C CA . CYS A 1 354 ? 7.965 -28.307 -5.163 1.00 88.94 354 CYS A CA 1
ATOM 2724 C C . CYS A 1 354 ? 8.921 -27.594 -6.126 1.00 88.94 354 CYS A C 1
ATOM 2726 O O . CYS A 1 354 ? 8.514 -27.178 -7.214 1.00 88.94 354 CYS A O 1
ATOM 2728 N N . GLY A 1 355 ? 10.203 -27.507 -5.765 1.00 83.50 355 GLY A N 1
ATOM 2729 C CA . GLY A 1 355 ? 11.253 -27.109 -6.708 1.00 83.50 355 GLY A CA 1
ATOM 2730 C C . GLY A 1 355 ? 11.634 -28.291 -7.597 1.00 83.50 355 GLY A C 1
ATOM 2731 O O . GLY A 1 355 ? 11.744 -29.410 -7.120 1.00 83.50 355 GLY A O 1
ATOM 2732 N N . VAL A 1 356 ? 11.858 -28.119 -8.891 1.00 78.56 356 VAL A N 1
ATOM 2733 C CA . VAL A 1 356 ? 12.362 -29.208 -9.742 1.00 78.56 356 VAL A CA 1
ATOM 2734 C C . VAL A 1 356 ? 13.851 -29.025 -9.939 1.00 78.56 356 VAL A C 1
ATOM 2736 O O . VAL A 1 356 ? 14.278 -27.959 -10.362 1.00 78.56 356 VAL A O 1
ATOM 2739 N N . ALA A 1 357 ? 14.632 -30.066 -9.631 1.00 68.00 357 ALA A N 1
ATOM 2740 C CA . ALA A 1 357 ? 16.077 -30.050 -9.829 1.00 68.00 357 ALA A CA 1
ATOM 2741 C C . ALA A 1 357 ? 16.382 -29.680 -11.288 1.00 68.00 357 ALA A C 1
ATOM 2743 O O . ALA A 1 357 ? 16.083 -30.444 -12.208 1.00 68.00 357 ALA A O 1
ATOM 2744 N N . GLY A 1 358 ? 16.898 -28.469 -11.479 1.00 64.75 358 GLY A N 1
ATOM 2745 C CA . GLY A 1 358 ? 17.355 -27.967 -12.763 1.00 64.75 358 GLY A CA 1
ATOM 2746 C C . GLY A 1 358 ? 18.825 -28.305 -12.984 1.00 64.75 358 GLY A C 1
ATOM 2747 O O . GLY A 1 358 ? 19.526 -28.725 -12.069 1.00 64.75 358 GLY A O 1
ATOM 2748 N N . ASN A 1 359 ? 19.296 -28.089 -14.211 1.00 61.94 359 ASN A N 1
ATOM 2749 C CA . ASN A 1 359 ? 20.731 -28.091 -14.515 1.00 61.94 359 ASN A CA 1
ATOM 2750 C C . ASN A 1 359 ? 21.395 -26.735 -14.201 1.00 61.94 359 ASN A C 1
ATOM 2752 O O . ASN A 1 359 ? 22.610 -26.618 -14.329 1.00 61.94 359 ASN A O 1
ATOM 2756 N N . ASP A 1 360 ? 20.595 -25.713 -13.880 1.00 73.75 360 ASP A N 1
ATOM 2757 C CA . ASP A 1 360 ? 21.035 -24.356 -13.571 1.00 73.75 360 ASP A CA 1
ATOM 2758 C C . ASP A 1 360 ? 20.900 -24.104 -12.066 1.00 73.75 360 ASP A C 1
ATOM 2760 O O . ASP A 1 360 ? 19.798 -24.140 -11.522 1.00 73.75 360 ASP A O 1
ATOM 2764 N N . ASP A 1 361 ? 22.026 -23.835 -11.409 1.00 74.69 361 ASP A N 1
ATOM 2765 C CA . ASP A 1 361 ? 22.072 -23.509 -9.982 1.00 74.69 361 ASP A CA 1
ATOM 2766 C C . ASP A 1 361 ? 21.544 -22.095 -9.687 1.00 74.69 361 ASP A C 1
ATOM 2768 O O . ASP A 1 361 ? 21.386 -21.742 -8.522 1.00 74.69 361 ASP A O 1
ATOM 2772 N N . ALA A 1 362 ? 21.306 -21.254 -10.703 1.00 82.38 362 ALA A N 1
ATOM 2773 C CA . ALA A 1 362 ? 20.794 -19.901 -10.500 1.00 82.38 362 ALA A CA 1
ATOM 2774 C C . ALA A 1 362 ? 19.263 -19.849 -10.393 1.00 82.38 362 ALA A C 1
ATOM 2776 O O . ALA A 1 362 ? 18.733 -19.004 -9.662 1.00 82.38 362 ALA A O 1
ATOM 2777 N N . THR A 1 363 ? 18.568 -20.720 -11.135 1.00 86.19 363 THR A N 1
ATOM 2778 C CA . THR A 1 363 ? 17.106 -20.752 -11.225 1.00 86.19 363 THR A CA 1
ATOM 2779 C C . THR A 1 363 ? 16.563 -22.180 -11.188 1.00 86.19 363 THR A C 1
ATOM 2781 O O . THR A 1 363 ? 16.922 -23.040 -11.988 1.00 86.19 363 THR A O 1
ATOM 2784 N N . ILE A 1 364 ? 15.640 -22.430 -10.262 1.00 87.50 364 ILE A N 1
ATOM 2785 C CA . ILE A 1 364 ? 15.001 -23.731 -10.056 1.00 87.50 364 ILE A CA 1
ATOM 2786 C C . ILE A 1 364 ? 13.518 -23.590 -10.447 1.00 87.50 364 ILE A C 1
ATOM 2788 O O . ILE A 1 364 ? 12.784 -22.836 -9.799 1.00 87.50 364 ILE A O 1
ATOM 2792 N N . PRO A 1 365 ? 13.042 -24.287 -11.497 1.00 87.38 365 PRO A N 1
ATOM 2793 C CA . PRO A 1 365 ? 11.634 -24.265 -11.884 1.00 87.38 365 PRO A CA 1
ATOM 2794 C C . PRO A 1 365 ? 10.721 -24.765 -10.762 1.00 87.38 365 PRO A C 1
ATOM 2796 O O . PRO A 1 365 ? 11.063 -25.705 -10.044 1.00 87.38 365 PRO A O 1
ATOM 2799 N N . LEU A 1 366 ? 9.535 -24.173 -10.636 1.00 86.62 366 LEU A N 1
ATOM 2800 C CA . LEU A 1 366 ? 8.531 -24.591 -9.658 1.00 86.62 366 LEU A CA 1
ATOM 2801 C C . LEU A 1 366 ? 7.428 -25.424 -10.299 1.00 86.62 366 LEU A C 1
ATOM 2803 O O . LEU A 1 366 ? 6.940 -25.113 -11.384 1.00 86.62 366 LEU A O 1
ATOM 2807 N N . HIS A 1 367 ? 7.003 -26.466 -9.592 1.00 85.38 367 HIS A N 1
ATOM 2808 C CA . HIS A 1 367 ? 5.926 -27.350 -10.013 1.00 85.38 367 HIS A CA 1
ATOM 2809 C C . HIS A 1 367 ? 5.022 -27.729 -8.838 1.00 85.38 367 HIS A C 1
ATOM 2811 O O . HIS A 1 367 ? 5.391 -27.604 -7.670 1.00 85.38 367 HIS A O 1
ATOM 2817 N N . CYS A 1 368 ? 3.828 -28.224 -9.166 1.00 87.38 368 CYS A N 1
ATOM 2818 C CA . CYS A 1 368 ? 2.891 -28.772 -8.197 1.00 87.38 368 CYS A CA 1
ATOM 2819 C C . CYS A 1 368 ? 2.869 -30.298 -8.274 1.00 87.38 368 CYS A C 1
ATOM 2821 O O . CYS A 1 368 ? 2.581 -30.872 -9.325 1.00 87.38 368 CYS A O 1
ATOM 2823 N N . CYS A 1 369 ? 3.135 -30.960 -7.149 1.00 86.38 369 CYS A N 1
ATOM 2824 C CA . CYS A 1 369 ? 3.222 -32.417 -7.068 1.00 86.38 369 CYS A CA 1
ATOM 2825 C C . CYS A 1 369 ? 2.187 -32.978 -6.088 1.00 86.38 369 CYS A C 1
ATOM 2827 O O . CYS A 1 369 ? 1.888 -32.369 -5.068 1.00 86.38 369 CYS A O 1
ATOM 2829 N N . ARG A 1 370 ? 1.664 -34.185 -6.338 1.00 86.38 370 ARG A N 1
ATOM 2830 C CA . ARG A 1 370 ? 0.793 -34.881 -5.362 1.00 86.38 370 ARG A CA 1
ATOM 2831 C C . ARG A 1 370 ? 1.558 -35.398 -4.140 1.00 86.38 370 ARG A C 1
ATOM 2833 O O . ARG A 1 370 ? 0.965 -35.631 -3.094 1.00 86.38 370 ARG A O 1
ATOM 2840 N N . THR A 1 371 ? 2.867 -35.581 -4.279 1.00 84.44 371 THR A N 1
ATOM 2841 C CA . THR A 1 371 ? 3.776 -36.047 -3.229 1.00 84.44 371 THR A CA 1
ATOM 2842 C C . THR A 1 371 ? 4.857 -35.002 -2.992 1.00 84.44 371 THR A C 1
ATOM 2844 O O . THR A 1 371 ? 5.480 -34.559 -3.954 1.00 84.44 371 THR A O 1
ATOM 2847 N N . VAL A 1 372 ? 5.103 -34.653 -1.729 1.00 85.94 372 VAL A N 1
ATOM 2848 C CA . VAL A 1 372 ? 6.149 -33.702 -1.327 1.00 85.94 372 VAL A CA 1
ATOM 2849 C C . VAL A 1 372 ? 7.429 -34.434 -0.935 1.00 85.94 372 VAL A C 1
ATOM 2851 O O . VAL A 1 372 ? 7.372 -35.429 -0.195 1.00 85.94 372 VAL A O 1
ATOM 2854 N N . ARG A 1 373 ? 8.577 -33.963 -1.433 1.00 84.56 373 ARG A N 1
ATOM 2855 C CA . ARG A 1 373 ? 9.888 -34.464 -1.004 1.00 84.56 373 ARG A CA 1
ATOM 2856 C C . ARG A 1 373 ? 10.270 -33.790 0.305 1.00 84.56 373 ARG A C 1
ATOM 2858 O O . ARG A 1 373 ? 9.859 -32.666 0.577 1.00 84.56 373 ARG A O 1
ATOM 2865 N N . ASP A 1 374 ? 11.091 -34.463 1.097 1.00 82.75 374 ASP A N 1
ATOM 2866 C CA . ASP A 1 374 ? 11.503 -33.931 2.399 1.00 82.75 374 ASP A CA 1
ATOM 2867 C C . ASP A 1 374 ? 12.417 -32.701 2.268 1.00 82.75 374 ASP A C 1
ATOM 2869 O O . ASP A 1 374 ? 12.601 -31.979 3.241 1.00 82.75 374 ASP A O 1
ATOM 2873 N N . SER A 1 375 ? 12.947 -32.431 1.069 1.00 84.44 375 SER A N 1
ATOM 2874 C CA . SER A 1 375 ? 13.711 -31.221 0.779 1.00 84.44 375 SER A CA 1
ATOM 2875 C C . SER A 1 375 ? 12.888 -30.028 0.289 1.00 84.44 375 SER A C 1
ATOM 2877 O O . SER A 1 375 ? 13.394 -28.913 0.352 1.00 84.44 375 SER A O 1
ATOM 2879 N N . ASP A 1 376 ? 11.622 -30.219 -0.118 1.00 87.75 376 ASP A N 1
ATOM 2880 C CA . ASP A 1 376 ? 10.718 -29.147 -0.582 1.00 87.75 376 ASP A CA 1
ATOM 2881 C C . ASP A 1 376 ? 10.159 -28.335 0.604 1.00 87.75 376 ASP A C 1
ATOM 2883 O O . ASP A 1 376 ? 8.947 -28.176 0.783 1.00 87.75 376 ASP A O 1
ATOM 2887 N N . VAL A 1 377 ? 11.054 -27.886 1.479 1.00 90.88 377 VAL A N 1
ATOM 2888 C CA . VAL A 1 377 ? 10.756 -27.188 2.726 1.00 90.88 377 VAL A CA 1
ATOM 2889 C C . VAL A 1 377 ? 11.048 -25.710 2.537 1.00 90.88 377 VAL A C 1
ATOM 2891 O O . VAL A 1 377 ? 12.083 -25.324 1.997 1.00 90.88 377 VAL A O 1
ATOM 2894 N N . PHE A 1 378 ? 10.142 -24.878 3.031 1.00 91.56 378 PHE A N 1
ATOM 2895 C CA . PHE A 1 378 ? 10.240 -23.433 2.991 1.00 91.56 378 PHE A CA 1
ATOM 2896 C C . PHE A 1 378 ? 10.423 -22.858 4.391 1.00 91.56 378 PHE A C 1
ATOM 2898 O O . PHE A 1 378 ? 9.933 -23.395 5.386 1.00 91.56 378 PHE A O 1
ATOM 2905 N N . ARG A 1 379 ? 11.108 -21.722 4.449 1.00 91.69 379 ARG A N 1
ATOM 2906 C CA . ARG A 1 379 ? 11.159 -20.805 5.587 1.00 91.69 379 ARG A CA 1
ATOM 2907 C C . ARG A 1 379 ? 10.814 -19.402 5.102 1.00 91.69 379 ARG A C 1
ATOM 2909 O O . ARG A 1 379 ? 10.924 -19.115 3.912 1.00 91.69 379 ARG A O 1
ATOM 2916 N N . VAL A 1 380 ? 10.417 -18.519 6.010 1.00 91.75 380 VAL A N 1
ATOM 2917 C CA . VAL A 1 380 ? 10.155 -17.113 5.667 1.00 91.75 380 VAL A CA 1
ATOM 2918 C C . VAL A 1 380 ? 11.344 -16.226 6.006 1.00 91.75 380 VAL A C 1
ATOM 2920 O O . VAL A 1 380 ? 12.032 -16.441 7.006 1.00 91.75 380 VAL A O 1
ATOM 2923 N N . HIS A 1 381 ? 11.558 -15.200 5.191 1.00 92.06 381 HIS A N 1
ATOM 2924 C CA . HIS A 1 381 ? 12.452 -14.092 5.500 1.00 92.06 381 HIS A CA 1
ATOM 2925 C C . HIS A 1 381 ? 11.692 -12.769 5.386 1.00 92.06 381 HIS A C 1
ATOM 2927 O O . HIS A 1 381 ? 11.095 -12.480 4.347 1.00 92.06 381 HIS A O 1
ATOM 2933 N N . LEU A 1 382 ? 11.709 -11.976 6.459 1.00 91.12 382 LEU A N 1
ATOM 2934 C CA . LEU A 1 382 ? 11.043 -10.677 6.505 1.00 91.12 382 LEU A CA 1
ATOM 2935 C C . LEU A 1 382 ? 11.951 -9.601 5.878 1.00 91.12 382 LEU A C 1
ATOM 2937 O O . LEU A 1 382 ? 13.093 -9.459 6.323 1.00 91.12 382 LEU A O 1
ATOM 2941 N N . PRO A 1 383 ? 11.481 -8.844 4.871 1.00 92.94 383 PRO A N 1
ATOM 2942 C CA . PRO A 1 383 ? 12.181 -7.669 4.371 1.00 92.94 383 PRO A CA 1
ATOM 2943 C C . PRO A 1 383 ? 12.229 -6.569 5.435 1.00 92.94 383 PRO A C 1
ATOM 2945 O O . PRO A 1 383 ? 11.472 -6.565 6.408 1.00 92.94 383 PRO A O 1
ATOM 2948 N N . SER A 1 384 ? 13.094 -5.580 5.221 1.00 91.56 384 SER A N 1
ATOM 2949 C CA . SER A 1 384 ? 13.039 -4.356 6.026 1.00 91.56 384 SER A CA 1
ATOM 2950 C C . SER A 1 384 ? 11.775 -3.546 5.697 1.00 91.56 384 SER A C 1
ATOM 2952 O O . SER A 1 384 ? 11.317 -3.541 4.554 1.00 91.56 384 SER A O 1
ATOM 2954 N N . ALA A 1 385 ? 11.238 -2.796 6.664 1.00 88.00 385 ALA A N 1
ATOM 2955 C CA . ALA A 1 385 ? 10.106 -1.894 6.413 1.00 88.00 385 ALA A CA 1
ATOM 2956 C C . ALA A 1 385 ? 10.426 -0.855 5.319 1.00 88.00 385 ALA A C 1
ATOM 2958 O O . ALA A 1 385 ? 9.575 -0.527 4.497 1.00 88.00 385 ALA A O 1
ATOM 2959 N N . THR A 1 386 ? 11.678 -0.384 5.264 1.00 90.62 386 THR A N 1
ATOM 2960 C CA . THR A 1 386 ? 12.163 0.539 4.228 1.00 90.62 386 THR A CA 1
ATOM 2961 C C . THR A 1 386 ? 12.129 -0.087 2.838 1.00 90.62 386 THR A C 1
ATOM 2963 O O . THR A 1 386 ? 11.754 0.580 1.883 1.00 90.62 386 THR A O 1
ATOM 2966 N N . GLU A 1 387 ? 12.475 -1.367 2.708 1.00 93.44 387 GLU A N 1
ATOM 2967 C CA . GLU A 1 387 ? 12.411 -2.078 1.430 1.00 93.44 387 GLU A CA 1
ATOM 2968 C C . GLU A 1 387 ? 10.978 -2.157 0.890 1.00 93.44 387 GLU A C 1
ATOM 2970 O O . GLU A 1 387 ? 10.742 -1.832 -0.274 1.00 93.44 387 GLU A O 1
ATOM 2975 N N . VAL A 1 388 ? 10.022 -2.536 1.744 1.00 91.44 388 VAL A N 1
ATOM 2976 C CA . VAL A 1 388 ? 8.597 -2.594 1.383 1.00 91.44 388 VAL A CA 1
ATOM 2977 C C . VAL A 1 388 ? 8.090 -1.210 0.984 1.00 91.44 388 VAL A C 1
ATOM 2979 O O . VAL A 1 388 ? 7.468 -1.062 -0.067 1.00 91.44 388 VAL A O 1
ATOM 2982 N N . PHE A 1 389 ? 8.405 -0.189 1.787 1.00 88.75 389 PHE A N 1
ATOM 2983 C CA . PHE A 1 389 ? 8.061 1.199 1.492 1.00 88.75 389 PHE A CA 1
ATOM 2984 C C . PHE A 1 389 ? 8.583 1.632 0.114 1.00 88.75 389 PHE A C 1
ATOM 2986 O O . PHE A 1 389 ? 7.791 2.074 -0.717 1.00 88.75 389 PHE A O 1
ATOM 2993 N N . VAL A 1 390 ? 9.883 1.451 -0.154 1.00 91.44 390 VAL A N 1
ATOM 2994 C CA . VAL A 1 390 ? 10.506 1.855 -1.423 1.00 91.44 390 VAL A CA 1
ATOM 2995 C C . VAL A 1 390 ? 9.892 1.113 -2.606 1.00 91.44 390 VAL A C 1
ATOM 2997 O O . VAL A 1 390 ? 9.603 1.753 -3.614 1.00 91.44 390 VAL A O 1
ATOM 3000 N N . LEU A 1 391 ? 9.655 -0.202 -2.504 1.00 93.12 391 LEU A N 1
ATOM 3001 C CA . LEU A 1 391 ? 9.018 -0.963 -3.584 1.00 93.12 391 LEU A CA 1
ATOM 3002 C C . LEU A 1 391 ? 7.649 -0.378 -3.930 1.00 93.12 391 LEU A C 1
ATOM 3004 O O . LEU A 1 391 ? 7.403 -0.021 -5.083 1.00 93.12 391 LEU A O 1
ATOM 3008 N N . LEU A 1 392 ? 6.773 -0.259 -2.933 1.00 88.81 392 LEU A N 1
ATOM 3009 C CA . LEU A 1 392 ? 5.420 0.232 -3.153 1.00 88.81 392 LEU A CA 1
ATOM 3010 C C . LEU A 1 392 ? 5.439 1.677 -3.689 1.00 88.81 392 LEU A C 1
ATOM 3012 O O . LEU A 1 392 ? 4.626 2.036 -4.538 1.00 88.81 392 LEU A O 1
ATOM 3016 N N . ASP A 1 393 ? 6.357 2.522 -3.205 1.00 85.69 393 ASP A N 1
ATOM 3017 C CA . ASP A 1 393 ? 6.396 3.947 -3.558 1.00 85.69 393 ASP A CA 1
ATOM 3018 C C . ASP A 1 393 ? 6.919 4.177 -4.976 1.00 85.69 393 ASP A C 1
ATOM 3020 O O . ASP A 1 393 ? 6.375 4.975 -5.744 1.00 85.69 393 ASP A O 1
ATOM 3024 N N . VAL A 1 394 ? 7.916 3.391 -5.375 1.00 90.81 394 VAL A N 1
ATOM 3025 C CA . VAL A 1 394 ? 8.430 3.356 -6.743 1.00 90.81 394 VAL A CA 1
ATOM 3026 C C . VAL A 1 394 ? 7.376 2.833 -7.713 1.00 90.81 394 VAL A C 1
ATOM 3028 O O . VAL A 1 394 ? 7.214 3.403 -8.794 1.00 90.81 394 VAL A O 1
ATOM 3031 N N . LEU A 1 395 ? 6.638 1.780 -7.349 1.00 90.44 395 LEU A N 1
ATOM 3032 C CA . LEU A 1 395 ? 5.543 1.267 -8.171 1.00 90.44 395 LEU A CA 1
ATOM 3033 C C . LEU A 1 395 ? 4.450 2.320 -8.341 1.00 90.44 395 LEU A C 1
ATOM 3035 O O . LEU A 1 395 ? 4.055 2.596 -9.474 1.00 90.44 395 LEU A O 1
ATOM 3039 N N . PHE A 1 396 ? 4.007 2.957 -7.258 1.00 86.06 396 PHE A N 1
ATOM 3040 C CA . PHE A 1 396 ? 3.057 4.067 -7.324 1.00 86.06 396 PHE A CA 1
ATOM 3041 C C . PHE A 1 396 ? 3.564 5.182 -8.253 1.00 86.06 396 PHE A C 1
ATOM 3043 O O . PHE A 1 396 ? 2.880 5.567 -9.204 1.00 86.06 396 PHE A O 1
ATOM 3050 N N . THR A 1 397 ? 4.801 5.634 -8.043 1.00 87.38 397 THR A N 1
ATOM 3051 C CA . THR A 1 397 ? 5.437 6.698 -8.830 1.00 87.38 397 THR A CA 1
ATOM 3052 C C . THR A 1 397 ? 5.519 6.346 -10.316 1.00 87.38 397 THR A C 1
ATOM 3054 O O . THR A 1 397 ? 5.186 7.174 -11.164 1.00 87.38 397 THR A O 1
ATOM 3057 N N . LYS A 1 398 ? 5.900 5.107 -10.646 1.00 91.00 398 LYS A N 1
ATOM 3058 C CA . LYS A 1 398 ? 5.962 4.588 -12.020 1.00 91.00 398 LYS A CA 1
ATOM 3059 C C . LYS A 1 398 ? 4.600 4.668 -12.717 1.00 91.00 398 LYS A C 1
ATOM 3061 O O . LYS A 1 398 ? 4.524 5.138 -13.853 1.00 91.00 398 LYS A O 1
ATOM 3066 N N . HIS A 1 399 ? 3.525 4.250 -12.046 1.00 88.50 399 HIS A N 1
ATOM 3067 C CA . HIS A 1 399 ? 2.171 4.299 -12.609 1.00 88.50 399 HIS A CA 1
ATOM 3068 C C . HIS A 1 399 ? 1.666 5.738 -12.782 1.00 88.50 399 HIS A C 1
ATOM 3070 O O . HIS A 1 399 ? 1.087 6.059 -13.824 1.00 88.50 399 HIS A O 1
ATOM 3076 N N . GLN A 1 400 ? 1.909 6.616 -11.803 1.00 85.25 400 GLN A N 1
ATOM 3077 C CA . GLN A 1 400 ? 1.516 8.025 -11.902 1.00 85.25 400 GLN A CA 1
ATOM 3078 C C . GLN A 1 400 ? 2.258 8.745 -13.026 1.00 85.25 400 GLN A C 1
ATOM 3080 O O . GLN A 1 400 ? 1.636 9.464 -13.808 1.00 85.25 400 GLN A O 1
ATOM 3085 N N . PHE A 1 401 ? 3.560 8.494 -13.178 1.00 90.19 401 PHE A N 1
ATOM 3086 C CA . PHE A 1 401 ? 4.335 9.057 -14.277 1.00 90.19 401 PHE A CA 1
ATOM 3087 C C . PHE A 1 401 ? 3.741 8.661 -15.633 1.00 90.19 401 PHE A C 1
ATOM 3089 O O . PHE A 1 401 ? 3.412 9.532 -16.434 1.00 90.19 401 PHE A O 1
ATOM 3096 N N . ALA A 1 402 ? 3.509 7.362 -15.863 1.00 90.88 402 ALA A N 1
ATOM 3097 C CA . ALA A 1 402 ? 2.917 6.865 -17.107 1.00 90.88 402 ALA A CA 1
ATOM 3098 C C . ALA A 1 402 ? 1.543 7.495 -17.396 1.00 90.88 402 ALA A C 1
ATOM 3100 O O . ALA A 1 402 ? 1.249 7.910 -18.519 1.00 90.88 402 ALA A O 1
ATOM 3101 N N . ARG A 1 403 ? 0.708 7.635 -16.361 1.00 87.62 403 ARG A N 1
ATOM 3102 C CA . ARG A 1 403 ? -0.600 8.288 -16.455 1.00 87.62 403 ARG A CA 1
ATOM 3103 C C . ARG A 1 403 ? -0.483 9.752 -16.884 1.00 87.62 403 ARG A C 1
ATOM 3105 O O . ARG A 1 403 ? -1.211 10.177 -17.783 1.00 87.62 403 ARG A O 1
ATOM 3112 N N . HIS A 1 404 ? 0.399 10.520 -16.251 1.00 87.94 404 HIS A N 1
ATOM 3113 C CA . HIS A 1 404 ? 0.622 11.923 -16.598 1.00 87.94 404 HIS A CA 1
ATOM 3114 C C . HIS A 1 404 ? 1.204 12.063 -18.006 1.00 87.94 404 HIS A C 1
ATOM 3116 O O . HIS A 1 404 ? 0.755 12.920 -18.767 1.00 87.94 404 HIS A O 1
ATOM 3122 N N . CYS A 1 405 ? 2.099 11.162 -18.419 1.00 89.88 405 CYS A N 1
ATOM 3123 C CA . CYS A 1 405 ? 2.573 11.120 -19.798 1.00 89.88 405 CYS A CA 1
ATOM 3124 C C . CYS A 1 405 ? 1.430 10.898 -20.795 1.00 89.88 405 CYS A C 1
ATOM 3126 O O . CYS A 1 405 ? 1.311 11.641 -21.768 1.00 89.88 405 CYS A O 1
ATOM 3128 N N . ALA A 1 406 ? 0.539 9.940 -20.527 1.00 89.06 406 ALA A N 1
ATOM 3129 C CA . ALA A 1 406 ? -0.624 9.680 -21.372 1.00 89.06 406 ALA A CA 1
ATOM 3130 C C . ALA A 1 406 ? -1.610 10.865 -21.423 1.00 89.06 406 ALA A C 1
ATOM 3132 O O . ALA A 1 406 ? -2.281 11.066 -22.434 1.00 89.06 406 ALA A O 1
ATOM 3133 N N . GLN A 1 407 ? -1.718 11.660 -20.353 1.00 86.94 407 GLN A N 1
ATOM 3134 C CA . GLN A 1 407 ? -2.509 12.897 -20.356 1.00 86.94 407 GLN A CA 1
ATOM 3135 C C . GLN A 1 407 ? -1.875 13.962 -21.257 1.00 86.94 407 GLN A C 1
ATOM 3137 O O . GLN A 1 407 ? -2.566 14.530 -22.100 1.00 86.94 407 GLN A O 1
ATOM 3142 N N . LEU A 1 408 ? -0.564 14.177 -21.141 1.00 86.94 408 LEU A N 1
ATOM 3143 C CA . LEU A 1 408 ? 0.174 15.161 -21.941 1.00 86.94 408 LEU A CA 1
ATOM 3144 C C . LEU A 1 408 ? 0.235 14.807 -23.432 1.00 86.94 408 LEU A C 1
ATOM 3146 O O . LEU A 1 408 ? 0.256 15.701 -24.275 1.00 86.94 408 LEU A O 1
ATOM 3150 N N . GLN A 1 409 ? 0.210 13.518 -23.780 1.00 87.12 409 GLN A N 1
ATOM 3151 C CA . GLN A 1 409 ? 0.095 13.064 -25.173 1.00 87.12 409 GLN A CA 1
ATOM 3152 C C . GLN A 1 409 ? -1.234 13.470 -25.827 1.00 87.12 409 GLN A C 1
ATOM 3154 O O . GLN A 1 409 ? -1.306 13.596 -27.045 1.00 87.12 409 GLN A O 1
ATOM 3159 N N . ARG A 1 410 ? -2.300 13.673 -25.043 1.00 86.44 410 ARG A N 1
ATOM 3160 C CA . ARG A 1 410 ? -3.617 14.075 -25.569 1.00 86.44 410 ARG A CA 1
ATOM 3161 C C . ARG A 1 410 ? -3.742 15.579 -25.784 1.00 86.44 410 ARG A C 1
ATOM 3163 O O . ARG A 1 410 ? -4.729 16.018 -26.372 1.00 86.44 410 ARG A O 1
ATOM 3170 N N . VAL A 1 411 ? -2.791 16.369 -25.290 1.00 84.56 411 VAL A N 1
ATOM 3171 C CA . VAL A 1 411 ? -2.807 17.820 -25.473 1.00 84.56 411 VAL A CA 1
ATOM 3172 C C . VAL A 1 411 ? -2.407 18.122 -26.920 1.00 84.56 411 VAL A C 1
ATOM 3174 O O . VAL A 1 411 ? -1.358 17.666 -27.352 1.00 84.56 411 VAL A O 1
ATOM 3177 N N . PRO A 1 412 ? -3.210 18.864 -27.700 1.00 79.62 412 PRO A N 1
ATOM 3178 C CA . PRO A 1 412 ? -2.944 19.057 -29.127 1.00 79.62 412 PRO A CA 1
ATOM 3179 C C . PRO A 1 412 ? -1.795 20.034 -29.413 1.00 79.62 412 PRO A C 1
ATOM 3181 O O . PRO A 1 412 ? -1.191 19.965 -30.479 1.00 79.62 412 PRO A O 1
ATOM 3184 N N . ASN A 1 413 ? -1.505 20.959 -28.493 1.00 81.31 413 ASN A N 1
ATOM 3185 C CA . ASN A 1 413 ? -0.401 21.906 -28.616 1.00 81.31 413 ASN A CA 1
ATOM 3186 C C . ASN A 1 413 ? 0.318 22.064 -27.270 1.00 81.31 413 ASN A C 1
ATOM 3188 O O . ASN A 1 413 ? -0.307 22.433 -26.277 1.00 81.31 413 ASN A O 1
ATOM 3192 N N . VAL A 1 414 ? 1.631 21.826 -27.266 1.00 78.62 414 VAL A N 1
ATOM 3193 C CA . VAL A 1 414 ? 2.516 21.983 -26.102 1.00 78.62 414 VAL A CA 1
ATOM 3194 C C . VAL A 1 414 ? 2.480 23.406 -25.540 1.00 78.62 414 VAL A C 1
ATOM 3196 O O . VAL A 1 414 ? 2.584 23.567 -24.333 1.00 78.62 414 VAL A O 1
ATOM 3199 N N . ASP A 1 415 ? 2.269 24.431 -26.374 1.00 79.38 415 ASP A N 1
ATOM 3200 C CA . ASP A 1 415 ? 2.206 25.834 -25.927 1.00 79.38 415 ASP A CA 1
ATOM 3201 C C . ASP A 1 415 ? 1.026 26.120 -24.977 1.00 79.38 415 ASP A C 1
ATOM 3203 O O . ASP A 1 415 ? 0.979 27.170 -24.341 1.00 79.38 415 ASP A O 1
ATOM 3207 N N . LEU A 1 416 ? 0.048 25.209 -24.901 1.00 80.81 416 LEU A N 1
ATOM 3208 C CA . LEU A 1 416 ? -1.105 25.314 -24.003 1.00 80.81 416 LEU A CA 1
ATOM 3209 C C . LEU A 1 416 ? -0.843 24.717 -22.619 1.00 80.81 416 LEU A C 1
ATOM 3211 O O . LEU A 1 416 ? -1.692 24.860 -21.740 1.00 80.81 416 LEU A O 1
ATOM 3215 N N . LEU A 1 417 ? 0.279 24.020 -22.437 1.00 82.44 417 LEU A N 1
ATOM 3216 C CA . LEU A 1 417 ? 0.624 23.433 -21.154 1.00 82.44 417 LEU A CA 1
ATOM 3217 C C . LEU A 1 417 ? 0.981 24.538 -20.161 1.00 82.44 417 LEU A C 1
ATOM 3219 O O . LEU A 1 417 ? 1.779 25.433 -20.435 1.00 82.44 417 LEU A O 1
ATOM 3223 N N . ALA A 1 418 ? 0.391 24.459 -18.978 1.00 81.94 418 ALA A N 1
ATOM 3224 C CA . ALA A 1 418 ? 0.798 25.246 -17.835 1.00 81.94 418 ALA A CA 1
ATOM 3225 C C . ALA A 1 418 ? 1.812 24.465 -16.991 1.00 81.94 418 ALA A C 1
ATOM 3227 O O . ALA A 1 418 ? 1.936 23.241 -17.071 1.00 81.94 418 ALA A O 1
ATOM 3228 N N . PHE A 1 419 ? 2.486 25.173 -16.083 1.00 80.12 419 PHE A N 1
ATOM 3229 C CA . PHE A 1 419 ? 3.357 24.555 -15.081 1.00 80.12 419 PHE A CA 1
ATOM 3230 C C . PHE A 1 419 ? 2.674 23.397 -14.333 1.00 80.12 419 PHE A C 1
ATOM 3232 O O . PHE A 1 419 ? 3.282 22.351 -14.134 1.00 80.12 419 PHE A O 1
ATOM 3239 N N . GLN A 1 420 ? 1.392 23.551 -13.989 1.00 80.56 420 GLN A N 1
ATOM 3240 C CA . GLN A 1 420 ? 0.608 22.551 -13.252 1.00 80.56 420 GLN A CA 1
ATOM 3241 C C . GLN A 1 420 ? 0.400 21.242 -14.031 1.00 80.56 420 GLN A C 1
ATOM 3243 O O . GLN A 1 420 ? 0.211 20.197 -13.414 1.00 80.56 420 GLN A O 1
ATOM 3248 N N . ASP A 1 421 ? 0.467 21.277 -15.364 1.00 82.31 421 ASP A N 1
ATOM 3249 C CA . ASP A 1 421 ? 0.312 20.084 -16.201 1.00 82.31 421 ASP A CA 1
ATOM 3250 C C . ASP A 1 421 ? 1.598 19.244 -16.239 1.00 82.31 421 ASP A C 1
ATOM 3252 O O . ASP A 1 421 ? 1.548 18.023 -16.392 1.00 82.31 421 ASP A O 1
ATOM 3256 N N . VAL A 1 422 ? 2.760 19.891 -16.081 1.00 84.00 422 VAL A N 1
ATOM 3257 C CA . VAL A 1 422 ? 4.089 19.265 -16.201 1.00 84.00 422 VAL A CA 1
ATOM 3258 C C . VAL A 1 422 ? 4.718 18.956 -14.840 1.00 84.00 422 VAL A C 1
ATOM 3260 O O . VAL A 1 422 ? 5.421 17.954 -14.704 1.00 84.00 422 VAL A O 1
ATOM 3263 N N . GLN A 1 423 ? 4.426 19.762 -13.816 1.00 83.75 423 GLN A N 1
ATOM 3264 C CA . GLN A 1 423 ? 4.911 19.596 -12.442 1.00 83.75 423 GLN A CA 1
ATOM 3265 C C . GLN A 1 423 ? 4.810 18.153 -11.900 1.00 83.75 423 GLN A C 1
ATOM 3267 O O . GLN A 1 423 ? 5.768 17.713 -11.257 1.00 83.75 423 GLN A O 1
ATOM 3272 N N . PRO A 1 424 ? 3.740 17.370 -12.159 1.00 86.00 424 PRO A N 1
ATOM 3273 C CA . PRO A 1 424 ? 3.654 15.998 -11.659 1.00 86.00 424 PRO A CA 1
ATOM 3274 C C . PRO A 1 424 ? 4.779 15.094 -12.174 1.00 86.00 424 PRO A C 1
ATOM 3276 O O . PRO A 1 424 ? 5.297 14.269 -11.426 1.00 86.00 424 PRO A O 1
ATOM 3279 N N . LEU A 1 425 ? 5.211 15.276 -13.429 1.00 88.75 425 LEU A N 1
ATOM 3280 C CA . LEU A 1 425 ? 6.321 14.504 -13.991 1.00 88.75 425 LEU A CA 1
ATOM 3281 C C . LEU A 1 425 ? 7.629 14.790 -13.251 1.00 88.75 425 LEU A C 1
ATOM 3283 O O . LEU A 1 425 ? 8.370 13.863 -12.931 1.00 88.75 425 LEU A O 1
ATOM 3287 N N . GLU A 1 426 ? 7.902 16.060 -12.951 1.00 85.50 426 GLU A N 1
ATOM 3288 C CA . GLU A 1 426 ? 9.099 16.464 -12.211 1.00 85.50 426 GLU A CA 1
ATOM 3289 C C . GLU A 1 426 ? 9.108 15.875 -10.794 1.00 85.50 426 GLU A C 1
ATOM 3291 O O . GLU A 1 426 ? 10.142 15.384 -10.336 1.00 85.50 426 GLU A O 1
ATOM 3296 N N . ILE A 1 427 ? 7.954 15.871 -10.114 1.00 84.44 427 ILE A N 1
ATOM 3297 C CA . ILE A 1 427 ? 7.819 15.280 -8.776 1.00 84.44 427 ILE A CA 1
ATOM 3298 C C . ILE A 1 427 ? 8.085 13.771 -8.829 1.00 84.44 427 ILE A C 1
ATOM 3300 O O . ILE A 1 427 ? 8.865 13.274 -8.018 1.00 84.44 427 ILE A O 1
ATOM 3304 N N . CYS A 1 428 ? 7.517 13.052 -9.804 1.00 89.31 428 CYS A N 1
ATOM 3305 C CA . CYS A 1 428 ? 7.795 11.627 -9.997 1.00 89.31 428 CYS A CA 1
ATOM 3306 C C . CYS A 1 428 ? 9.293 11.357 -10.215 1.00 89.31 428 CYS A C 1
ATOM 3308 O O . CYS A 1 428 ? 9.864 10.482 -9.569 1.00 89.31 428 CYS A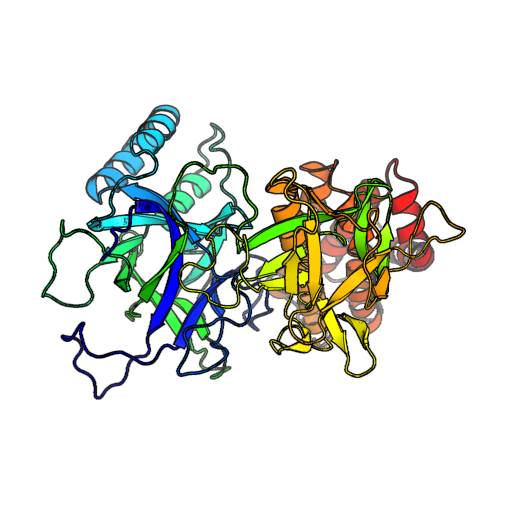 O 1
ATOM 3310 N N . LEU A 1 429 ? 9.948 12.113 -11.104 1.00 91.75 429 LEU A N 1
ATOM 3311 C CA . LEU A 1 429 ? 11.380 11.945 -11.378 1.00 91.75 429 LEU A CA 1
ATOM 3312 C C . LEU A 1 429 ? 12.226 12.189 -10.125 1.00 91.75 429 LEU A C 1
ATOM 3314 O O . LEU A 1 429 ? 13.140 11.416 -9.839 1.00 91.75 429 LEU A O 1
ATOM 3318 N N . ARG A 1 430 ? 11.892 13.225 -9.347 1.00 87.00 430 ARG A N 1
ATOM 3319 C CA . ARG A 1 430 ? 12.558 13.523 -8.076 1.00 87.00 430 ARG A CA 1
ATOM 3320 C C . ARG A 1 430 ? 12.341 12.417 -7.045 1.00 87.00 430 ARG A C 1
ATOM 3322 O O . ARG A 1 430 ? 13.295 12.060 -6.366 1.00 87.00 430 ARG A O 1
ATOM 3329 N N . ALA A 1 431 ? 11.137 11.854 -6.949 1.00 85.94 431 ALA A N 1
ATOM 3330 C CA . ALA A 1 431 ? 10.849 10.751 -6.034 1.00 85.94 431 ALA A CA 1
ATOM 3331 C C . ALA A 1 431 ? 11.724 9.523 -6.342 1.00 85.94 431 ALA A C 1
ATOM 3333 O O . ALA A 1 431 ? 12.396 9.010 -5.450 1.00 85.94 431 ALA A O 1
ATOM 3334 N N . VAL A 1 432 ? 11.829 9.121 -7.617 1.00 91.62 432 VAL A N 1
ATOM 3335 C CA . VAL A 1 432 ? 12.726 8.018 -8.020 1.00 91.62 432 VAL A CA 1
ATOM 3336 C C . VAL A 1 432 ? 14.197 8.370 -7.773 1.00 91.62 432 VAL A C 1
ATOM 3338 O O . VAL A 1 432 ? 14.976 7.524 -7.335 1.00 91.62 432 VAL A O 1
ATOM 3341 N N . HIS A 1 433 ? 14.598 9.621 -8.013 1.00 91.06 433 HIS A N 1
ATOM 3342 C CA . HIS A 1 433 ? 15.972 10.068 -7.764 1.00 91.06 433 HIS A CA 1
ATOM 3343 C C . HIS A 1 433 ? 16.332 10.050 -6.274 1.00 91.06 433 HIS A C 1
ATOM 3345 O O . HIS A 1 433 ? 17.434 9.634 -5.915 1.00 91.06 433 HIS A O 1
ATOM 3351 N N . ASN A 1 434 ? 15.402 10.425 -5.397 1.00 87.88 434 ASN A N 1
ATOM 3352 C CA . ASN A 1 434 ? 15.604 10.384 -3.951 1.00 87.88 434 ASN A CA 1
ATOM 3353 C C . ASN A 1 434 ? 15.862 8.957 -3.456 1.00 87.88 434 ASN A C 1
ATOM 3355 O O . ASN A 1 434 ? 16.734 8.777 -2.613 1.00 87.88 434 ASN A O 1
ATOM 3359 N N . VAL A 1 435 ? 15.226 7.934 -4.043 1.00 89.25 435 VAL A N 1
ATOM 3360 C CA . VAL A 1 435 ? 15.514 6.524 -3.709 1.00 89.25 435 VAL A CA 1
ATOM 3361 C C . VAL A 1 435 ? 16.993 6.187 -3.917 1.00 89.25 435 VAL A C 1
ATOM 3363 O O . VAL A 1 435 ? 17.606 5.568 -3.051 1.00 89.25 435 VAL A O 1
ATOM 3366 N N . LEU A 1 436 ? 17.604 6.635 -5.020 1.00 90.38 436 LEU A N 1
ATOM 3367 C CA . LEU A 1 436 ? 19.032 6.399 -5.280 1.00 90.38 436 LEU A CA 1
ATOM 3368 C C . LEU A 1 436 ? 19.944 7.082 -4.257 1.00 90.38 436 LEU A C 1
ATOM 3370 O O . LEU A 1 436 ? 21.005 6.554 -3.928 1.00 90.38 436 LEU A O 1
ATOM 3374 N N . ARG A 1 437 ? 19.543 8.262 -3.775 1.00 89.44 437 ARG A N 1
ATOM 3375 C CA . ARG A 1 437 ? 20.342 9.079 -2.854 1.00 89.44 437 ARG A CA 1
ATOM 3376 C C . ARG A 1 437 ? 20.197 8.638 -1.403 1.00 89.44 437 ARG A C 1
ATOM 3378 O O . ARG A 1 437 ? 21.186 8.608 -0.678 1.00 89.44 437 ARG A O 1
ATOM 3385 N N . GLU A 1 438 ? 18.978 8.329 -0.984 1.00 88.69 438 GLU A N 1
ATOM 3386 C CA . GLU A 1 438 ? 18.632 8.013 0.404 1.00 88.69 438 GLU A CA 1
ATOM 3387 C C . GLU A 1 438 ? 18.757 6.513 0.696 1.00 88.69 438 GLU A C 1
ATOM 3389 O O . GLU A 1 438 ? 19.078 6.120 1.820 1.00 88.69 438 GLU A O 1
ATOM 3394 N N . HIS A 1 439 ? 18.560 5.661 -0.317 1.00 91.00 439 HIS A N 1
ATOM 3395 C CA . HIS A 1 439 ? 18.538 4.205 -0.180 1.00 91.00 439 HIS A CA 1
ATOM 3396 C C . HIS A 1 439 ? 19.363 3.490 -1.268 1.00 91.00 439 HIS A C 1
ATOM 3398 O O . HIS A 1 439 ? 18.837 2.641 -1.993 1.00 91.00 439 HIS A O 1
ATOM 3404 N N . PRO A 1 440 ? 20.681 3.754 -1.376 1.00 91.31 440 PRO A N 1
ATOM 3405 C CA . PRO A 1 440 ? 21.516 3.182 -2.436 1.00 91.31 440 PRO A CA 1
ATOM 3406 C C . PRO A 1 440 ? 21.557 1.643 -2.426 1.00 91.31 440 PRO A C 1
ATOM 3408 O O . PRO A 1 440 ? 21.668 1.025 -3.483 1.00 91.31 440 PRO A O 1
ATOM 3411 N N . SER A 1 441 ? 21.406 1.002 -1.260 1.00 92.25 441 SER A N 1
ATOM 3412 C CA . SER A 1 441 ? 21.320 -0.463 -1.139 1.00 92.25 441 SER A CA 1
ATOM 3413 C C . SER A 1 441 ? 20.035 -1.058 -1.726 1.00 92.25 441 SER A C 1
ATOM 3415 O O . SER A 1 441 ? 20.008 -2.245 -2.033 1.00 92.25 441 SER A O 1
ATOM 3417 N N . LEU A 1 442 ? 18.988 -0.247 -1.909 1.00 93.69 442 LEU A N 1
ATOM 3418 C CA . LEU A 1 442 ? 17.693 -0.639 -2.475 1.00 93.69 442 LEU A CA 1
ATOM 3419 C C . LEU A 1 442 ? 17.559 -0.277 -3.959 1.00 93.69 442 LEU A C 1
ATOM 3421 O O . LEU A 1 442 ? 16.504 -0.484 -4.558 1.00 93.69 442 LEU A O 1
ATOM 3425 N N . LYS A 1 443 ? 18.642 0.197 -4.589 1.00 92.44 443 LYS A N 1
ATOM 3426 C CA . LYS A 1 443 ? 18.714 0.476 -6.032 1.00 92.44 443 LYS A CA 1
ATOM 3427 C C . LYS A 1 443 ? 18.231 -0.700 -6.887 1.00 92.44 443 LYS A C 1
ATOM 3429 O O . LYS A 1 443 ? 17.698 -0.479 -7.972 1.00 92.44 443 LYS A O 1
ATOM 3434 N N . PHE A 1 444 ? 18.355 -1.933 -6.389 1.00 92.44 444 PHE A N 1
ATOM 3435 C CA . PHE A 1 444 ? 17.947 -3.119 -7.131 1.00 92.44 444 PHE A CA 1
ATOM 3436 C C . PHE A 1 444 ? 16.459 -3.190 -7.466 1.00 92.44 444 PHE A C 1
ATOM 3438 O O . PHE A 1 444 ? 16.086 -3.709 -8.516 1.00 92.44 444 PHE A O 1
ATOM 3445 N N . ILE A 1 445 ? 15.621 -2.574 -6.635 1.00 95.06 445 ILE A N 1
ATOM 3446 C CA . ILE A 1 445 ? 14.186 -2.448 -6.882 1.00 95.06 445 ILE A CA 1
ATOM 3447 C C . ILE A 1 445 ? 13.938 -1.756 -8.230 1.00 95.06 445 ILE A C 1
ATOM 3449 O O . ILE A 1 445 ? 13.037 -2.131 -8.976 1.00 95.06 445 ILE A O 1
ATOM 3453 N N . LEU A 1 446 ? 14.768 -0.773 -8.591 1.00 94.31 446 LEU A N 1
ATOM 3454 C CA . LEU A 1 446 ? 14.566 0.024 -9.797 1.00 94.31 446 LEU A CA 1
ATOM 3455 C C . LEU A 1 446 ? 14.787 -0.768 -11.094 1.00 94.31 446 LEU A C 1
ATOM 3457 O O . LEU A 1 446 ? 14.059 -0.536 -12.062 1.00 94.31 446 LEU A O 1
ATOM 3461 N N . TRP A 1 447 ? 15.764 -1.684 -11.144 1.00 91.12 447 TRP A N 1
ATOM 3462 C CA . TRP A 1 447 ? 15.920 -2.563 -12.313 1.00 91.12 447 TRP A CA 1
ATOM 3463 C C . TRP A 1 447 ? 14.942 -3.738 -12.286 1.00 91.12 447 TRP A C 1
ATOM 3465 O O . TRP A 1 447 ? 14.387 -4.054 -13.334 1.00 91.12 447 TRP A O 1
ATOM 3475 N N . ASP A 1 448 ? 14.672 -4.345 -11.125 1.00 93.19 448 ASP A N 1
ATOM 3476 C CA . ASP A 1 448 ? 13.747 -5.486 -11.027 1.00 93.19 448 ASP A CA 1
ATOM 3477 C C . ASP A 1 448 ? 12.340 -5.083 -11.492 1.00 93.19 448 ASP A C 1
ATOM 3479 O O . ASP A 1 448 ? 11.669 -5.840 -12.192 1.00 93.19 448 ASP A O 1
ATOM 3483 N N . GLN A 1 449 ? 11.927 -3.853 -11.161 1.00 93.38 449 GLN A N 1
ATOM 3484 C CA . GLN A 1 449 ? 10.638 -3.279 -11.547 1.00 93.38 449 GLN A CA 1
ATOM 3485 C C . GLN A 1 449 ? 10.669 -2.523 -12.884 1.00 93.38 449 GLN A C 1
ATOM 3487 O O . GLN A 1 449 ? 9.670 -1.897 -13.260 1.00 93.38 449 GLN A O 1
ATOM 3492 N N . SER A 1 450 ? 11.787 -2.557 -13.621 1.00 93.50 450 SER A N 1
ATOM 3493 C CA . SER A 1 450 ? 11.959 -1.868 -14.913 1.00 93.50 450 SER A CA 1
ATOM 3494 C C . SER A 1 450 ? 11.516 -0.397 -14.870 1.00 93.50 450 SER A C 1
ATOM 3496 O O . SER A 1 450 ? 10.810 0.090 -15.756 1.00 93.50 450 SER A O 1
ATOM 3498 N N . VAL A 1 451 ? 11.873 0.311 -13.795 1.00 93.81 451 VAL A N 1
ATOM 3499 C CA . VAL A 1 451 ? 11.364 1.662 -13.514 1.00 93.81 451 VAL A CA 1
ATOM 3500 C C . VAL A 1 451 ? 11.853 2.632 -14.570 1.00 93.81 451 VAL A C 1
ATOM 3502 O O . VAL A 1 451 ? 11.043 3.268 -15.233 1.00 93.81 451 VAL A O 1
ATOM 3505 N N . LEU A 1 452 ? 13.168 2.712 -14.774 1.00 93.38 452 LEU A N 1
ATOM 3506 C CA . LEU A 1 452 ? 13.742 3.679 -15.706 1.00 93.38 452 LEU A CA 1
ATOM 3507 C C . LEU A 1 452 ? 13.377 3.383 -17.156 1.00 93.38 452 LEU A C 1
ATOM 3509 O O . LEU A 1 452 ? 13.089 4.323 -17.885 1.00 93.38 452 LEU A O 1
ATOM 3513 N N . ALA A 1 453 ? 13.326 2.106 -17.543 1.00 92.69 453 ALA A N 1
ATOM 3514 C CA . ALA A 1 453 ? 12.819 1.688 -18.848 1.00 92.69 453 ALA A CA 1
ATOM 3515 C C . ALA A 1 453 ? 11.399 2.233 -19.077 1.00 92.69 453 ALA A C 1
ATOM 3517 O O . ALA A 1 453 ? 11.153 2.963 -20.031 1.00 92.69 453 ALA A O 1
ATOM 3518 N N . SER A 1 454 ? 10.499 2.020 -18.111 1.00 93.38 454 SER A N 1
ATOM 3519 C CA . SER A 1 454 ? 9.133 2.546 -18.165 1.00 93.38 454 SER A CA 1
ATOM 3520 C C . SER A 1 454 ? 9.075 4.075 -18.199 1.00 93.38 454 SER A C 1
ATOM 3522 O O . SER A 1 454 ? 8.249 4.628 -18.922 1.00 93.38 454 SER A O 1
ATOM 3524 N N . LEU A 1 455 ? 9.900 4.779 -17.416 1.00 93.88 455 LEU A N 1
ATOM 3525 C CA . LEU A 1 455 ? 9.953 6.245 -17.452 1.00 93.88 455 LEU A CA 1
ATOM 3526 C C . LEU A 1 455 ? 10.409 6.733 -18.835 1.00 93.88 455 LEU A C 1
ATOM 3528 O O . LEU A 1 455 ? 9.786 7.625 -19.406 1.00 93.88 455 LEU A O 1
ATOM 3532 N N . LEU A 1 456 ? 11.453 6.119 -19.394 1.00 92.62 456 LEU A N 1
ATOM 3533 C CA . LEU A 1 456 ? 11.992 6.440 -20.712 1.00 92.62 456 LEU A CA 1
ATOM 3534 C C . LEU A 1 456 ? 10.980 6.176 -21.827 1.00 92.62 456 LEU A C 1
ATOM 3536 O O . LEU A 1 456 ? 10.741 7.078 -22.622 1.00 92.62 456 LEU A O 1
ATOM 3540 N N . ASP A 1 457 ? 10.333 5.009 -21.848 1.00 92.50 457 ASP A N 1
ATOM 3541 C CA . ASP A 1 457 ? 9.324 4.653 -22.857 1.00 92.50 457 ASP A CA 1
ATOM 3542 C C . ASP A 1 457 ? 8.156 5.651 -22.868 1.00 92.50 457 ASP A C 1
ATOM 3544 O O . ASP A 1 457 ? 7.754 6.167 -23.915 1.00 92.50 457 ASP A O 1
ATOM 3548 N N . ASN A 1 458 ? 7.621 5.970 -21.684 1.00 92.25 458 ASN A N 1
ATOM 3549 C CA . ASN A 1 458 ? 6.503 6.904 -21.554 1.00 92.25 458 ASN A CA 1
ATOM 3550 C C . ASN A 1 458 ? 6.905 8.330 -21.941 1.00 92.25 458 ASN A C 1
ATOM 3552 O O . ASN A 1 458 ? 6.129 9.046 -22.581 1.00 92.25 458 ASN A O 1
ATOM 3556 N N . PHE A 1 459 ? 8.121 8.741 -21.581 1.00 88.06 459 PHE A N 1
ATOM 3557 C CA . PHE A 1 459 ? 8.626 10.057 -21.932 1.00 88.06 459 PHE A CA 1
ATOM 3558 C C . PHE A 1 459 ? 8.911 10.157 -23.436 1.00 88.06 459 PHE A C 1
ATOM 3560 O O . PHE A 1 459 ? 8.475 11.117 -24.065 1.00 88.06 459 PHE A O 1
ATOM 3567 N N . ALA A 1 460 ? 9.524 9.138 -24.048 1.00 86.56 460 ALA A N 1
ATOM 3568 C CA . ALA A 1 460 ? 9.746 9.051 -25.494 1.00 86.56 460 ALA A CA 1
ATOM 3569 C C . ALA A 1 460 ? 8.445 9.236 -26.280 1.00 86.56 460 ALA A C 1
ATOM 3571 O O . ALA A 1 460 ? 8.401 9.993 -27.249 1.00 86.56 460 ALA A O 1
ATOM 3572 N N . ALA A 1 461 ? 7.357 8.616 -25.820 1.00 87.25 461 ALA A N 1
ATOM 3573 C CA . ALA A 1 461 ? 6.053 8.758 -26.449 1.00 87.25 461 ALA A CA 1
ATOM 3574 C C . ALA A 1 461 ? 5.522 10.209 -26.418 1.00 87.25 461 ALA A C 1
ATOM 3576 O O . ALA A 1 461 ? 4.943 10.660 -27.408 1.00 87.25 461 ALA A O 1
ATOM 3577 N N . ILE A 1 462 ? 5.774 10.987 -25.352 1.00 85.06 462 ILE A N 1
ATOM 3578 C CA . ILE A 1 462 ? 5.482 12.438 -25.338 1.00 85.06 462 ILE A CA 1
ATOM 3579 C C . ILE A 1 462 ? 6.325 13.161 -26.395 1.00 85.06 462 ILE A C 1
ATOM 3581 O O . ILE A 1 462 ? 5.794 13.947 -27.180 1.00 85.06 462 ILE A O 1
ATOM 3585 N N . LEU A 1 463 ? 7.635 12.904 -26.417 1.00 79.25 463 LEU A N 1
ATOM 3586 C CA . LEU A 1 463 ? 8.573 13.604 -27.300 1.00 79.25 463 LEU A CA 1
ATOM 3587 C C . LEU A 1 463 ? 8.248 13.362 -28.779 1.00 79.25 463 LEU A C 1
ATOM 3589 O O . LEU A 1 463 ? 8.260 14.306 -29.571 1.00 79.25 463 LEU A O 1
ATOM 3593 N N . HIS A 1 464 ? 7.901 12.120 -29.134 1.00 82.50 464 HIS A N 1
ATOM 3594 C CA . HIS A 1 464 ? 7.466 11.748 -30.479 1.00 82.50 464 HIS A CA 1
ATOM 3595 C C . HIS A 1 464 ? 6.140 12.403 -30.867 1.00 82.50 464 HIS A C 1
ATOM 3597 O O . HIS A 1 464 ? 6.030 12.929 -31.974 1.00 82.50 464 HIS A O 1
ATOM 3603 N N . THR A 1 465 ? 5.155 12.413 -29.961 1.00 82.81 465 THR A N 1
ATOM 3604 C CA . THR A 1 465 ? 3.834 13.020 -30.214 1.00 82.81 465 THR A CA 1
ATOM 3605 C C . THR A 1 465 ? 3.959 14.498 -30.583 1.00 82.81 465 THR A C 1
ATOM 3607 O O . THR A 1 465 ? 3.260 14.981 -31.469 1.00 82.81 465 THR A O 1
ATOM 3610 N N . HIS A 1 466 ? 4.906 15.198 -29.958 1.00 79.31 466 HIS A N 1
ATOM 3611 C CA . HIS A 1 466 ? 5.090 16.640 -30.112 1.00 79.31 466 HIS A CA 1
ATOM 3612 C C . HIS A 1 466 ? 6.212 17.047 -31.078 1.00 79.31 466 HIS A C 1
ATOM 3614 O O . HIS A 1 466 ? 6.582 18.217 -31.099 1.00 79.31 466 HIS A O 1
ATOM 3620 N N . GLN A 1 467 ? 6.774 16.116 -31.861 1.00 76.06 467 GLN A N 1
ATOM 3621 C CA . GLN A 1 467 ? 7.746 16.365 -32.948 1.00 76.06 467 GLN A CA 1
ATOM 3622 C C . GLN A 1 467 ? 8.869 17.381 -32.619 1.00 76.06 467 GLN A C 1
ATOM 3624 O O . GLN A 1 467 ? 9.255 18.192 -33.459 1.00 76.06 467 GLN A O 1
ATOM 3629 N N . GLY A 1 468 ? 9.392 17.379 -31.388 1.00 69.75 468 GLY A N 1
ATOM 3630 C CA . GLY A 1 468 ? 10.459 18.308 -30.976 1.00 69.75 468 GLY A CA 1
ATOM 3631 C C . GLY A 1 468 ? 10.001 19.679 -30.454 1.00 69.75 468 GLY A C 1
ATOM 3632 O O . GLY A 1 468 ? 10.821 20.421 -29.917 1.00 69.75 468 GLY A O 1
ATOM 3633 N N . VAL A 1 469 ? 8.706 20.016 -30.509 1.00 71.75 469 VAL A N 1
ATOM 3634 C CA . VAL A 1 469 ? 8.163 21.295 -29.997 1.00 71.75 469 VAL A CA 1
ATOM 3635 C C . VAL A 1 469 ? 8.381 21.446 -28.484 1.00 71.75 469 VAL A C 1
ATOM 3637 O O . VAL A 1 469 ? 8.554 22.560 -27.991 1.00 71.75 469 VAL A O 1
ATOM 3640 N N . TYR A 1 470 ? 8.508 20.332 -27.752 1.00 73.06 470 TYR A N 1
ATOM 3641 C CA . TYR A 1 470 ? 8.850 20.315 -26.323 1.00 73.06 470 TYR A CA 1
ATOM 3642 C C . TYR A 1 470 ? 10.142 21.081 -25.986 1.00 73.06 470 TYR A C 1
ATOM 3644 O O . TYR A 1 470 ? 10.273 21.578 -24.870 1.00 73.06 470 TYR A O 1
ATOM 3652 N N . GLN A 1 471 ? 11.083 21.220 -26.932 1.00 71.81 471 GLN A N 1
ATOM 3653 C CA . GLN A 1 471 ? 12.328 21.978 -26.739 1.00 71.81 471 GLN A CA 1
ATOM 3654 C C . GLN A 1 471 ? 12.071 23.460 -26.434 1.00 71.81 471 GLN A C 1
ATOM 3656 O O . GLN A 1 471 ? 12.892 24.126 -25.801 1.00 71.81 471 GLN A O 1
ATOM 3661 N N . ARG A 1 472 ? 10.924 23.989 -26.871 1.00 75.31 472 ARG A N 1
ATOM 3662 C CA . ARG A 1 472 ? 10.522 25.379 -26.630 1.00 75.31 472 ARG A CA 1
ATOM 3663 C C . ARG A 1 472 ? 9.838 25.560 -25.274 1.00 75.31 472 ARG A C 1
ATOM 3665 O O . ARG A 1 472 ? 9.797 26.678 -24.771 1.00 75.31 472 ARG A O 1
ATOM 3672 N N . HIS A 1 473 ? 9.380 24.474 -24.651 1.00 82.88 473 HIS A N 1
ATOM 3673 C CA . HIS A 1 473 ? 8.676 24.501 -23.374 1.00 82.88 473 HIS A CA 1
ATOM 3674 C C . HIS A 1 473 ? 9.659 24.355 -22.202 1.00 82.88 473 HIS A C 1
ATOM 3676 O O . HIS A 1 473 ? 10.373 23.356 -22.077 1.00 82.88 473 HIS A O 1
ATOM 3682 N N . ALA A 1 474 ? 9.733 25.358 -21.324 1.00 84.06 474 ALA A N 1
ATOM 3683 C CA . ALA A 1 474 ? 10.744 25.416 -20.265 1.00 84.06 474 ALA A CA 1
ATOM 3684 C C . ALA A 1 474 ? 10.614 24.263 -19.252 1.00 84.06 474 ALA A C 1
ATOM 3686 O O . ALA A 1 474 ? 11.608 23.640 -18.886 1.00 84.06 474 ALA A O 1
ATOM 3687 N N . GLU A 1 475 ? 9.390 23.932 -18.864 1.00 84.06 475 GLU A N 1
ATOM 3688 C CA . GLU A 1 475 ? 9.057 22.948 -17.836 1.00 84.06 475 GLU A CA 1
ATOM 3689 C C . GLU A 1 475 ? 9.348 21.515 -18.307 1.00 84.06 475 GLU A C 1
ATOM 3691 O O . GLU A 1 475 ? 9.917 20.714 -17.563 1.00 84.06 475 GLU A O 1
ATOM 3696 N N . LEU A 1 476 ? 9.053 21.194 -19.574 1.00 84.75 476 LEU A N 1
ATOM 3697 C CA . LEU A 1 476 ? 9.410 19.897 -20.155 1.00 84.75 476 LEU A CA 1
ATOM 3698 C C . LEU A 1 476 ? 10.931 19.737 -20.266 1.00 84.75 476 LEU A C 1
ATOM 3700 O O . LEU A 1 476 ? 11.444 18.650 -20.000 1.00 84.75 476 LEU A O 1
ATOM 3704 N N . ARG A 1 477 ? 11.678 20.811 -20.562 1.00 84.19 477 ARG A N 1
ATOM 3705 C CA . ARG A 1 477 ? 13.151 20.781 -20.502 1.00 84.19 477 ARG A CA 1
ATOM 3706 C C . ARG A 1 477 ? 13.673 20.524 -19.089 1.00 84.19 477 ARG A C 1
ATOM 3708 O O . ARG A 1 477 ? 14.658 19.804 -18.937 1.00 84.19 477 ARG A O 1
ATOM 3715 N N . THR A 1 478 ? 13.027 21.062 -18.056 1.00 85.69 478 THR A N 1
ATOM 3716 C CA . THR A 1 478 ? 13.369 20.739 -16.661 1.00 85.69 478 THR A CA 1
ATOM 3717 C C . THR A 1 478 ? 13.171 19.250 -16.373 1.00 85.69 478 THR A C 1
ATOM 3719 O O . THR A 1 478 ? 14.059 18.630 -15.789 1.00 85.69 478 THR A O 1
ATOM 3722 N N . CYS A 1 479 ? 12.089 18.641 -16.870 1.00 88.56 479 CYS A N 1
ATOM 3723 C CA . CYS A 1 479 ? 11.868 17.195 -16.757 1.00 88.56 479 CYS A CA 1
ATOM 3724 C C . CYS A 1 479 ? 12.944 16.380 -17.492 1.00 88.56 479 CYS A C 1
ATOM 3726 O O . CYS A 1 479 ? 13.470 15.424 -16.927 1.00 88.56 479 CYS A O 1
ATOM 3728 N N . VAL A 1 480 ? 13.339 16.784 -18.709 1.00 86.50 480 VAL A N 1
ATOM 3729 C CA . VAL A 1 480 ? 14.453 16.148 -19.447 1.00 86.50 480 VAL A CA 1
ATOM 3730 C C . VAL A 1 480 ? 15.740 16.194 -18.621 1.00 86.50 480 VAL A C 1
ATOM 3732 O O . VAL A 1 480 ? 16.417 15.181 -18.469 1.00 86.50 480 VAL A O 1
ATOM 3735 N N . ARG A 1 481 ? 16.078 17.354 -18.041 1.00 86.50 481 ARG A N 1
ATOM 3736 C CA . ARG A 1 481 ? 17.276 17.501 -17.198 1.00 86.50 481 ARG A CA 1
ATOM 3737 C C . ARG A 1 481 ? 17.212 16.606 -15.965 1.00 86.50 481 ARG A C 1
ATOM 3739 O O . ARG A 1 481 ? 18.192 15.927 -15.671 1.00 86.50 481 ARG A O 1
ATOM 3746 N N . ALA A 1 482 ? 16.076 16.583 -15.269 1.00 89.19 482 ALA A N 1
ATOM 3747 C CA . ALA A 1 482 ? 15.867 15.719 -14.109 1.00 89.19 482 ALA A CA 1
ATOM 3748 C C . ALA A 1 482 ? 16.037 14.234 -14.472 1.00 89.19 482 ALA A C 1
ATOM 3750 O O . ALA A 1 482 ? 16.716 13.503 -13.755 1.00 89.19 482 ALA A O 1
ATOM 3751 N N . LEU A 1 483 ? 15.508 13.812 -15.623 1.00 90.94 483 LEU A N 1
ATOM 3752 C CA . LEU A 1 483 ? 15.683 12.460 -16.146 1.00 90.94 483 LEU A CA 1
ATOM 3753 C C . LEU A 1 483 ? 17.157 12.148 -16.454 1.00 90.94 483 LEU A C 1
ATOM 3755 O O . LEU A 1 483 ? 17.641 11.086 -16.076 1.00 90.94 483 LEU A O 1
ATOM 3759 N N . CYS A 1 484 ? 17.902 13.070 -17.068 1.00 88.12 484 CYS A N 1
ATOM 3760 C CA . CYS A 1 484 ? 19.336 12.883 -17.316 1.00 88.12 484 CYS A CA 1
ATOM 3761 C C . CYS A 1 484 ? 20.143 12.738 -16.015 1.00 88.12 484 CYS A C 1
ATOM 3763 O O . CYS A 1 484 ? 21.020 11.877 -15.936 1.00 88.12 484 CYS A O 1
ATOM 3765 N N . PHE A 1 485 ? 19.849 13.546 -14.989 1.00 89.69 485 PHE A N 1
ATOM 3766 C CA . PHE A 1 485 ? 20.489 13.412 -13.675 1.00 89.69 485 PHE A CA 1
ATOM 3767 C C . PHE A 1 485 ? 20.155 12.074 -13.012 1.00 89.69 485 PHE A C 1
ATOM 3769 O O . PHE A 1 485 ? 21.059 11.399 -12.522 1.00 89.69 485 PHE A O 1
ATOM 3776 N N . LEU A 1 486 ? 18.888 11.657 -13.071 1.00 93.38 486 LEU A N 1
ATOM 3777 C CA . LEU A 1 486 ? 18.451 10.352 -12.586 1.00 93.38 486 LEU A CA 1
ATOM 3778 C C . LEU A 1 486 ? 19.206 9.210 -13.284 1.00 93.38 486 LEU A C 1
ATOM 3780 O O . LEU A 1 486 ? 19.724 8.320 -12.615 1.00 93.38 486 LEU A O 1
ATOM 3784 N N . ILE A 1 487 ? 19.306 9.243 -14.616 1.00 92.69 487 ILE A N 1
ATOM 3785 C CA . ILE A 1 487 ? 20.001 8.209 -15.397 1.00 92.69 487 ILE A CA 1
ATOM 3786 C C . ILE A 1 487 ? 21.480 8.164 -15.038 1.00 92.69 487 ILE A C 1
ATOM 3788 O O . ILE A 1 487 ? 22.014 7.075 -14.842 1.00 92.69 487 ILE A O 1
ATOM 3792 N N . LYS A 1 488 ? 22.139 9.324 -14.926 1.00 91.25 488 LYS A N 1
ATOM 3793 C CA . LYS A 1 488 ? 23.548 9.403 -14.534 1.00 91.25 488 LYS A CA 1
ATOM 3794 C C . LYS A 1 488 ? 23.781 8.680 -13.209 1.00 91.25 488 LYS A C 1
ATOM 3796 O O . LYS A 1 488 ? 24.616 7.779 -13.151 1.00 91.25 488 LYS A O 1
ATOM 3801 N N . ASP A 1 489 ? 23.029 9.031 -12.174 1.00 92.06 489 ASP A N 1
ATOM 3802 C CA . ASP A 1 489 ? 23.203 8.439 -10.844 1.00 92.06 489 ASP A CA 1
ATOM 3803 C C . ASP A 1 489 ? 22.806 6.953 -10.834 1.00 92.06 489 ASP A C 1
ATOM 3805 O O . ASP A 1 489 ? 23.409 6.136 -10.137 1.00 92.06 489 ASP A O 1
ATOM 3809 N N . TYR A 1 490 ? 21.845 6.567 -11.675 1.00 93.38 490 TYR A N 1
ATOM 3810 C CA . TYR A 1 490 ? 21.440 5.179 -11.842 1.00 93.38 490 TYR A CA 1
ATOM 3811 C C . TYR A 1 490 ? 22.513 4.308 -12.505 1.00 93.38 490 TYR A C 1
ATOM 3813 O O . TYR A 1 490 ? 22.744 3.191 -12.060 1.00 93.38 490 TYR A O 1
ATOM 3821 N N . VAL A 1 491 ? 23.206 4.770 -13.546 1.00 92.81 491 VAL A N 1
ATOM 3822 C CA . VAL A 1 491 ? 24.201 3.935 -14.254 1.00 92.81 491 VAL A CA 1
ATOM 3823 C C . VAL A 1 491 ? 25.603 4.001 -13.650 1.00 92.81 491 VAL A C 1
ATOM 3825 O O . VAL A 1 491 ? 26.446 3.154 -13.961 1.00 92.81 491 VAL A O 1
ATOM 3828 N N . THR A 1 492 ? 25.869 5.000 -12.805 1.00 90.00 492 THR A N 1
ATOM 3829 C CA . THR A 1 492 ? 27.180 5.185 -12.173 1.00 90.00 492 THR A CA 1
ATOM 3830 C C . THR A 1 492 ? 27.531 3.962 -11.320 1.00 90.00 492 THR A C 1
ATOM 3832 O O . THR A 1 492 ? 26.721 3.511 -10.507 1.00 90.00 492 THR A O 1
ATOM 3835 N N . ASP A 1 493 ? 28.722 3.410 -11.566 1.00 86.62 493 ASP A N 1
ATOM 3836 C CA . ASP A 1 493 ? 29.340 2.286 -10.847 1.00 86.62 493 ASP A CA 1
ATOM 3837 C C . ASP A 1 493 ? 28.497 1.001 -10.723 1.00 86.62 493 ASP A C 1
ATOM 3839 O O . ASP A 1 493 ? 28.749 0.175 -9.848 1.00 86.62 493 ASP A O 1
ATOM 3843 N N . ASP A 1 494 ? 27.517 0.784 -11.611 1.00 88.69 494 ASP A N 1
ATOM 3844 C CA . ASP A 1 494 ? 26.706 -0.439 -11.607 1.00 88.69 494 ASP A CA 1
ATOM 3845 C C . ASP A 1 494 ? 26.501 -1.041 -13.013 1.00 88.69 494 ASP A C 1
ATOM 3847 O O . ASP A 1 494 ? 25.675 -0.551 -13.794 1.00 88.69 494 ASP A O 1
ATOM 3851 N N . PRO A 1 495 ? 27.188 -2.157 -13.331 1.00 91.69 495 PRO A N 1
ATOM 3852 C CA . PRO A 1 495 ? 27.038 -2.861 -14.602 1.00 91.69 495 PRO A CA 1
ATOM 3853 C C . PRO A 1 495 ? 25.613 -3.353 -14.876 1.00 91.69 495 PRO A C 1
ATOM 3855 O O . PRO A 1 495 ? 25.219 -3.453 -16.039 1.00 91.69 495 PRO A O 1
ATOM 3858 N N . THR A 1 496 ? 24.833 -3.674 -13.837 1.00 89.69 496 THR A N 1
ATOM 3859 C CA . THR A 1 496 ? 23.454 -4.160 -14.009 1.00 89.69 496 THR A CA 1
ATOM 3860 C C . THR A 1 496 ? 22.582 -3.040 -14.559 1.00 89.69 496 THR A C 1
ATOM 3862 O O . THR A 1 496 ? 21.987 -3.188 -15.627 1.00 89.69 496 THR A O 1
ATOM 3865 N N . SER A 1 497 ? 22.599 -1.880 -13.902 1.00 90.75 497 SER A N 1
ATOM 3866 C CA . SER A 1 497 ? 21.923 -0.668 -14.368 1.00 90.75 497 SER A CA 1
ATOM 3867 C C . SER A 1 497 ? 22.377 -0.253 -15.768 1.00 90.75 497 SER A C 1
ATOM 3869 O O . SER A 1 497 ? 21.541 0.034 -16.624 1.00 90.75 497 SER A O 1
ATOM 3871 N N . GLN A 1 498 ? 23.680 -0.298 -16.063 1.00 92.12 498 GLN A N 1
ATOM 3872 C CA . GLN A 1 498 ? 24.199 0.018 -17.402 1.00 92.12 498 GLN A CA 1
ATOM 3873 C C . GLN A 1 498 ? 23.598 -0.880 -18.491 1.00 92.12 498 GLN A C 1
ATOM 3875 O O . GLN A 1 498 ? 23.179 -0.382 -19.537 1.00 92.12 498 GLN A O 1
ATOM 3880 N N . ARG A 1 499 ? 23.489 -2.193 -18.240 1.00 91.31 499 ARG A N 1
ATOM 3881 C CA . ARG A 1 499 ? 22.859 -3.135 -19.181 1.00 91.31 499 ARG A CA 1
ATOM 3882 C C . ARG A 1 499 ? 21.385 -2.818 -19.414 1.00 91.31 499 ARG A C 1
ATOM 3884 O O . ARG A 1 499 ? 20.940 -2.896 -20.553 1.00 91.31 499 ARG A O 1
ATOM 3891 N N . THR A 1 500 ? 20.646 -2.426 -18.374 1.00 89.44 500 THR A N 1
ATOM 3892 C CA . THR A 1 500 ? 19.219 -2.078 -18.518 1.00 89.44 500 THR A CA 1
ATOM 3893 C C . THR A 1 500 ? 18.980 -0.810 -19.341 1.00 89.44 500 THR A C 1
ATOM 3895 O O . THR A 1 500 ? 17.956 -0.708 -20.008 1.00 89.44 500 THR A O 1
ATOM 3898 N N . ILE A 1 501 ? 19.928 0.135 -19.349 1.00 90.50 501 ILE A N 1
ATOM 3899 C CA . ILE A 1 501 ? 19.826 1.392 -20.111 1.00 90.50 501 ILE A CA 1
ATOM 3900 C C . ILE A 1 501 ? 20.394 1.267 -21.530 1.00 90.50 501 ILE A C 1
ATOM 3902 O O . ILE A 1 501 ? 20.050 2.066 -22.396 1.00 90.50 501 ILE A O 1
ATOM 3906 N N . HIS A 1 502 ? 21.210 0.248 -21.814 1.00 90.19 502 HIS A N 1
ATOM 3907 C CA . HIS A 1 502 ? 21.826 0.049 -23.129 1.00 90.19 502 HIS A CA 1
ATOM 3908 C C . HIS A 1 502 ? 20.843 0.139 -24.323 1.00 90.19 502 HIS A C 1
ATOM 3910 O O . HIS A 1 502 ? 21.186 0.801 -25.306 1.00 90.19 502 HIS A O 1
ATOM 3916 N N . PRO A 1 503 ? 19.620 -0.436 -24.276 1.00 92.12 503 PRO A N 1
ATOM 3917 C CA . PRO A 1 503 ? 18.645 -0.304 -25.368 1.00 92.12 503 PRO A CA 1
ATOM 3918 C C . PRO A 1 503 ? 18.204 1.140 -25.660 1.00 92.12 503 PRO A C 1
ATOM 3920 O O . PRO A 1 503 ? 17.770 1.435 -26.769 1.00 92.12 503 PRO A O 1
ATOM 3923 N N . TYR A 1 504 ? 18.346 2.045 -24.689 1.00 90.19 504 TYR A N 1
ATOM 3924 C CA . TYR A 1 504 ? 17.901 3.438 -24.759 1.00 90.19 504 TYR A CA 1
ATOM 3925 C C . TYR A 1 504 ? 18.995 4.414 -25.205 1.00 90.19 504 TYR A C 1
ATOM 3927 O O . TYR A 1 504 ? 18.724 5.604 -25.357 1.00 90.19 504 TYR A O 1
ATOM 3935 N N . LEU A 1 505 ? 20.226 3.947 -25.447 1.00 87.38 505 LEU A N 1
ATOM 3936 C CA . LEU A 1 505 ? 21.330 4.811 -25.879 1.00 87.38 505 LEU A CA 1
ATOM 3937 C C . LEU A 1 505 ? 21.013 5.657 -27.130 1.00 87.38 505 LEU A C 1
ATOM 3939 O O . LEU A 1 505 ? 21.349 6.840 -27.096 1.00 87.38 505 LEU A O 1
ATOM 3943 N N . PRO A 1 506 ? 20.344 5.142 -28.187 1.00 87.38 506 PRO A N 1
ATOM 3944 C CA . PRO A 1 506 ? 19.989 5.960 -29.350 1.00 87.38 506 PRO A CA 1
ATOM 3945 C C . PRO A 1 506 ? 19.062 7.129 -28.988 1.00 87.38 506 PRO A C 1
ATOM 3947 O O . PRO A 1 506 ? 19.342 8.272 -29.329 1.00 87.38 506 PRO A O 1
ATOM 3950 N N . MET A 1 507 ? 18.016 6.864 -28.199 1.00 84.69 507 MET A N 1
ATOM 3951 C CA . MET A 1 507 ? 17.096 7.899 -27.713 1.00 84.69 507 MET A CA 1
ATOM 3952 C C . MET A 1 507 ? 17.829 8.958 -26.878 1.00 84.69 507 MET A C 1
ATOM 3954 O O . MET A 1 507 ? 17.553 10.150 -26.995 1.00 84.69 507 MET A O 1
ATOM 3958 N N . LEU A 1 508 ? 18.760 8.537 -26.019 1.00 82.88 508 LEU A N 1
ATOM 3959 C CA . LEU A 1 508 ? 19.545 9.460 -25.198 1.00 82.88 508 LEU A CA 1
ATOM 3960 C C . LEU A 1 508 ? 20.486 10.321 -26.049 1.00 82.88 508 LEU A C 1
ATOM 3962 O O . LEU A 1 508 ? 20.655 11.501 -25.752 1.00 82.88 508 LEU A O 1
ATOM 3966 N N . GLN A 1 509 ? 21.062 9.765 -27.116 1.00 81.25 509 GLN A N 1
ATOM 3967 C CA . GLN A 1 509 ? 21.855 10.526 -28.085 1.00 81.25 509 GLN A CA 1
ATOM 3968 C C . GLN A 1 509 ? 21.001 11.567 -28.814 1.00 81.25 509 GLN A C 1
ATOM 3970 O O . GLN A 1 509 ? 21.417 12.721 -28.906 1.00 81.25 509 GLN A O 1
ATOM 3975 N N . ASP A 1 510 ? 19.792 11.201 -29.245 1.00 77.19 510 ASP A N 1
ATOM 3976 C CA . ASP A 1 510 ? 18.851 12.131 -29.877 1.00 77.19 510 ASP A CA 1
ATOM 3977 C C . ASP A 1 510 ? 18.444 13.258 -28.918 1.00 77.19 510 ASP A C 1
ATOM 3979 O O . ASP A 1 510 ? 18.434 14.428 -29.295 1.00 77.19 510 ASP A O 1
ATOM 3983 N N . LEU A 1 511 ? 18.182 12.934 -27.647 1.00 73.44 511 LEU A N 1
ATOM 3984 C CA . LEU A 1 511 ? 17.883 13.913 -26.598 1.00 73.44 511 LEU A CA 1
ATOM 3985 C C . LEU A 1 511 ? 19.035 14.891 -26.334 1.00 73.44 511 LEU A C 1
ATOM 3987 O O . LEU A 1 511 ? 18.786 16.057 -26.018 1.00 73.44 511 LEU A O 1
ATOM 3991 N N . LEU A 1 512 ? 20.281 14.426 -26.443 1.00 69.06 512 LEU A N 1
ATOM 3992 C CA . LEU A 1 512 ? 21.475 15.260 -26.305 1.00 69.06 512 LEU A CA 1
ATOM 3993 C C . LEU A 1 512 ? 21.718 16.116 -27.555 1.00 69.06 512 LEU A C 1
ATOM 3995 O O . LEU A 1 512 ? 22.069 17.279 -27.412 1.00 69.06 512 LEU A O 1
ATOM 3999 N N . GLY A 1 513 ? 21.485 15.585 -28.760 1.00 64.62 513 GLY A N 1
ATOM 4000 C CA . GLY A 1 513 ? 21.607 16.336 -30.017 1.00 64.62 513 GLY A CA 1
ATOM 4001 C C . GLY A 1 513 ? 20.490 17.365 -30.241 1.00 64.62 513 GLY A C 1
ATOM 4002 O O . GLY A 1 513 ? 20.694 18.360 -30.928 1.00 64.62 513 GLY A O 1
ATOM 4003 N N . ALA A 1 514 ? 19.320 17.139 -29.641 1.00 60.25 514 ALA A N 1
ATOM 4004 C CA . ALA A 1 514 ? 18.149 18.016 -29.662 1.00 60.25 514 ALA A CA 1
ATOM 4005 C C . ALA A 1 514 ? 18.239 19.210 -28.695 1.00 60.25 514 ALA A C 1
ATOM 4007 O O . ALA A 1 514 ? 17.530 20.202 -28.866 1.00 60.25 514 ALA A O 1
ATOM 4008 N N . ASN A 1 515 ? 19.062 19.106 -27.653 1.00 51.72 515 ASN A N 1
ATOM 4009 C CA . ASN A 1 515 ? 19.319 20.201 -26.733 1.00 51.72 515 ASN A CA 1
ATOM 4010 C C . ASN A 1 515 ? 20.628 20.874 -27.153 1.00 51.72 515 ASN A C 1
ATOM 4012 O O . ASN A 1 515 ? 21.703 20.396 -26.807 1.00 51.72 515 ASN A O 1
ATOM 4016 N N . GLU A 1 516 ? 20.549 22.018 -27.835 1.00 42.47 516 GLU A N 1
ATOM 4017 C CA . GLU A 1 516 ? 21.605 23.023 -27.689 1.00 42.47 516 GLU A CA 1
ATOM 4018 C C . GLU A 1 516 ? 21.587 23.477 -26.218 1.00 42.47 516 GLU A C 1
ATOM 4020 O O . GLU A 1 516 ? 20.826 24.365 -25.824 1.00 42.47 516 GLU A O 1
ATOM 4025 N N . ALA A 1 517 ? 22.339 22.766 -25.380 1.00 37.50 517 ALA A N 1
ATOM 4026 C CA . ALA A 1 517 ? 22.750 23.197 -24.052 1.00 37.50 517 ALA A CA 1
ATOM 4027 C C . ALA A 1 517 ? 24.182 23.720 -24.131 1.00 37.50 517 ALA A C 1
ATOM 4029 O O . ALA A 1 517 ? 25.029 23.005 -24.716 1.00 37.50 517 ALA A O 1
#

pLDDT: mean 82.13, std 14.15, range [33.34, 96.62]

Secondary structure (DSSP, 8-state):
-PBPBTT-EEEEEEE---TTS-TT-SSS-PPEEEEEEEE-S--S--S--SPEEEEEEBSSSSS--BS-SGGG-EEEEEEE-HHHHHHHHHHHTT-SHHHHHHHHTS-TTPBPBTT-EEEEEETTT-PEEEEEEEEE-SSTT-EEEEEE------S---HHHHHHHHTTEEEEE-SSTTS-TTPBPBTT-EEEEEETTTTEEEEEEEETTEEEEEEEEEESS--EEEEEEEE--PPPPS--BTT-EEEEEETTT--EEEEETTEEEEESS--GGG-EEEEES-STTTTSB-SS-EEEEEETTT-PBEEE-TT--EEE-SSTT--SGGG-EEEE-SSS--TTEEEEEETTT--EEEE---S-SSEEEEEEESS--TT--EEEEPPPHHHHHHHHHHHHHHHHHHHHHHHHHT-S-GGG--HHHHHHHHHHHHHHHHHHHH-GGGTHHHHHTTHHHHHHHHHHHHHHHTTTGGGG-HHHHHHHHHHHHHHHHHHTT-HHHHHHHGGGHHHHHHHHHH---

Organism: Saprolegnia parasitica (strain CBS 223.65) (NCBI:txid695850)

Radius of gyration: 24.56 Å; chains: 1; bounding box: 64×62×61 Å

Foldseek 3Di:
DAFDWAQFKWKKWWFDDDVVDDLADQPDRGFTAAIWFQDLDDDPDDFAQFGFIWGFGDPDRVARHGLFCQRGIKGQNFKAAPVVVVVLLVVCVPDDVVNVVVRVPRDTGHFDWARIKTWIARDQQRWTWFFDPVAADLDPPKTTIGTHHPPPPPPDDDVVVSVGVLRRIWGWHASHPPDDTGHTHRQFGKTWTARPVSRFTFDWDAHPVHNPTTGTIGHNDTIIITIAGQGGSDDDPPADFAFAKWWKAQVPLRFTFFQAPFATWTFNDDALRRIWGWHAPGRRNRGDGADFGKTWIARLLPLWTFFQDPVGWTGTDPDNSPSDLRRIWGWADPDPDDSFKTWIARDPPRWTWAWADDPDSGITHIGTHNDDDPSNMIGIDHDDSVLSNLLSSLSSLLVQLLVLLVVLLPDQAPVPDDLSSLVSLLVSLVSLLVCCVVPVVSLNSCVSSVRLVSNLVSLVSSCVSHVLNLLVPPSSVSSLVSNVVSLCSSVPPDPSSVVSCVVCVVVVVVSVVSDPD

Sequence (517 aa):
MAKLCVGDLVLMVAQGSDPSWSPESSADPHPAIGFLASCEHAVPSSGIVHRAAGVETLTQTEALEPKSVLPCVFRVEAVLNKEDIVRVDLQRKLDSRALENEMAYKGYGTEVKLGQCIRLVHYHTNQVLCINVNERGVKSFTMKIGFESPHTFNAACDVPAREQWLDSWLEVQAPVKTKMDGDTVLIEDVVHLYSARWERYLDVATSRLQESILDVVAGKDKTRWQLVPFANHEPSVPALRGGDILRFCHVESEHVLELASDVLALTSRVTSNALWAVEPLHAKWGGKAIALDVFQLRHVATGKLLAISANAPLCVSASSTDNGPATFFKLASKHGGSSTTFHIQHEESGVWLCGVAGNDDATIPLHCCRTVRDSDVFRVHLPSATEVFVLLDVLFTKHQFARHCAQLQRVPNVDLLAFQDVQPLEICLRAVHNVLREHPSLKFILWDQSVLASLLDNFAAILHTHQGVYQRHAELRTCVRALCFLIKDYVTDDPTSQRTIHPYLPMLQDLLGANEA

InterPro domains:
  IPR014821 Inositol 1,4,5-trisphosphate/ryanodine receptor [PF08709] (42-232)
  IPR015925 Ryanodine/Inositol 1,4,5-trisphosphate receptor [PTHR13715] (89-353)
  IPR016093 MIR motif [PF02815] (240-333)
  IPR036300 Mir domain superfamily [SSF82109] (242-354)